Protein AF-A0A924JMV6-F1 (afdb_monomer_lite)

Structure (mmCIF, N/CA/C/O backbone):
data_AF-A0A924JMV6-F1
#
_entry.id   AF-A0A924JMV6-F1
#
loop_
_atom_site.group_PDB
_atom_site.id
_atom_site.type_symbol
_atom_site.label_atom_id
_atom_site.label_alt_id
_atom_site.label_comp_id
_atom_site.label_asym_id
_atom_site.label_entity_id
_atom_site.label_seq_id
_atom_site.pdbx_PDB_ins_code
_atom_site.Cartn_x
_atom_site.Cartn_y
_atom_site.Cartn_z
_atom_site.occupancy
_atom_site.B_iso_or_equiv
_atom_site.auth_seq_id
_atom_site.auth_comp_id
_atom_site.auth_asym_id
_atom_site.auth_atom_id
_atom_site.pdbx_PDB_model_num
ATOM 1 N N . MET A 1 1 ? -26.878 33.834 -13.036 1.00 48.97 1 MET A N 1
ATOM 2 C CA . MET A 1 1 ? -25.751 32.968 -12.655 1.00 48.97 1 MET A CA 1
ATOM 3 C C . MET A 1 1 ? -24.515 33.835 -12.585 1.00 48.97 1 MET A C 1
ATOM 5 O O . MET A 1 1 ? -24.298 34.623 -13.501 1.00 48.97 1 MET A O 1
ATOM 9 N N . SER A 1 2 ? -23.778 33.778 -11.482 1.00 34.25 2 SER A N 1
ATOM 10 C CA . SER A 1 2 ? -22.486 34.460 -11.359 1.00 34.25 2 SER A CA 1
ATOM 11 C C . SER A 1 2 ? -21.437 33.797 -12.273 1.00 34.25 2 SER A C 1
ATOM 13 O O . SER A 1 2 ? -21.621 32.670 -12.740 1.00 34.25 2 SER A O 1
ATOM 15 N N . VAL A 1 3 ? -20.318 34.477 -12.547 1.00 32.19 3 VAL A N 1
ATOM 16 C CA . VAL A 1 3 ? -19.211 33.907 -13.347 1.00 32.19 3 VAL A CA 1
ATOM 17 C C . VAL A 1 3 ? -18.646 32.635 -12.689 1.00 32.19 3 VAL A C 1
ATOM 19 O O . VAL A 1 3 ? -18.307 31.685 -13.388 1.00 32.19 3 VAL A O 1
ATOM 22 N N . SER A 1 4 ? -18.636 32.559 -11.352 1.00 37.16 4 SER A N 1
ATOM 23 C CA . SER A 1 4 ? -18.193 31.370 -10.609 1.00 37.16 4 SER A CA 1
ATOM 24 C C . SER A 1 4 ? -19.173 30.196 -10.699 1.00 37.16 4 SER A C 1
ATOM 26 O O . SER A 1 4 ? -18.739 29.056 -10.837 1.00 37.16 4 SER A O 1
ATOM 28 N N . GLU A 1 5 ? -20.485 30.449 -10.689 1.00 40.12 5 GLU A N 1
ATOM 29 C CA . GLU A 1 5 ? -21.499 29.404 -10.910 1.00 40.12 5 GLU A CA 1
ATOM 30 C C . GLU A 1 5 ? -21.454 28.860 -12.343 1.00 40.12 5 GLU A C 1
ATOM 32 O O . GLU A 1 5 ? -21.662 27.669 -12.567 1.00 40.12 5 GLU A O 1
ATOM 37 N N . THR A 1 6 ? -21.151 29.728 -13.312 1.00 46.88 6 THR A N 1
ATOM 38 C CA . THR A 1 6 ? -21.063 29.354 -14.729 1.00 46.88 6 THR A CA 1
ATOM 39 C C . THR A 1 6 ? -19.829 28.485 -14.998 1.00 46.88 6 THR A C 1
ATOM 41 O O . THR A 1 6 ? -19.946 27.468 -15.677 1.00 46.88 6 THR A O 1
ATOM 44 N N . ASN A 1 7 ? -18.673 28.820 -14.408 1.00 49.84 7 ASN A N 1
ATOM 45 C CA . ASN A 1 7 ? -17.452 28.009 -14.516 1.00 49.84 7 ASN A CA 1
ATOM 46 C C . ASN A 1 7 ? -17.612 26.629 -13.856 1.00 49.84 7 ASN A C 1
ATOM 48 O O . ASN A 1 7 ? -17.244 25.620 -14.451 1.00 49.84 7 ASN A O 1
ATOM 52 N N . ASN A 1 8 ? -18.258 26.570 -12.687 1.00 65.31 8 ASN A N 1
ATOM 53 C CA . ASN A 1 8 ? -18.543 25.316 -11.984 1.00 65.31 8 ASN A CA 1
ATOM 54 C C . ASN A 1 8 ? -19.444 24.383 -12.821 1.00 65.31 8 ASN A C 1
ATOM 56 O O . ASN A 1 8 ? -19.206 23.180 -12.903 1.00 65.31 8 ASN A O 1
ATOM 60 N N . LEU A 1 9 ? -20.451 24.923 -13.518 1.00 67.75 9 LEU A N 1
ATOM 61 C CA . LEU A 1 9 ? -21.312 24.114 -14.387 1.00 67.75 9 LEU A CA 1
ATOM 62 C C . LEU A 1 9 ? -20.564 23.553 -15.610 1.00 67.75 9 LEU A C 1
ATOM 64 O O . LEU A 1 9 ? -20.827 22.421 -16.011 1.00 67.75 9 LEU A O 1
ATOM 68 N N . VAL A 1 10 ? -19.633 24.314 -16.193 1.00 68.81 10 VAL A N 1
ATOM 69 C CA . VAL A 1 10 ? -18.815 23.861 -17.333 1.00 68.81 10 VAL A CA 1
ATOM 70 C C . VAL A 1 10 ? -17.883 22.720 -16.925 1.00 68.81 10 VAL A C 1
ATOM 72 O O . VAL A 1 10 ? -17.843 21.700 -17.611 1.00 68.81 10 VAL A O 1
ATOM 75 N N . GLU A 1 11 ? -17.195 22.850 -15.792 1.00 69.50 11 GLU A N 1
ATOM 76 C CA . GLU A 1 11 ? -16.323 21.799 -15.248 1.00 69.50 11 GLU A CA 1
ATOM 77 C C . GLU A 1 11 ? -17.119 20.531 -14.925 1.00 69.50 11 GLU A C 1
ATOM 79 O O . GLU A 1 11 ? -16.762 19.439 -15.360 1.00 69.50 11 GLU A O 1
ATOM 84 N N . ARG A 1 12 ? -18.278 20.674 -14.272 1.00 73.31 12 ARG A N 1
ATOM 85 C CA . ARG A 1 12 ? -19.182 19.547 -14.000 1.00 73.31 12 ARG A CA 1
ATOM 86 C C . ARG A 1 12 ? -19.684 18.864 -15.270 1.00 73.31 12 ARG A C 1
ATOM 88 O O . ARG A 1 12 ? -19.833 17.645 -15.295 1.00 73.31 12 ARG A O 1
ATOM 95 N N . ASN A 1 13 ? -19.970 19.626 -16.325 1.00 81.94 13 ASN A N 1
ATOM 96 C CA . ASN A 1 13 ? -20.370 19.071 -17.618 1.00 81.94 13 ASN A CA 1
ATOM 97 C C . ASN A 1 13 ? -19.244 18.272 -18.276 1.00 81.94 13 ASN A C 1
ATOM 99 O O . ASN A 1 13 ? -19.512 17.217 -18.854 1.00 81.94 13 ASN A O 1
ATOM 103 N N . ALA A 1 14 ? -18.006 18.757 -18.175 1.00 76.94 14 ALA A N 1
ATOM 104 C CA . ALA A 1 14 ? -16.837 18.037 -18.659 1.00 76.94 14 ALA A CA 1
ATOM 105 C C . ALA A 1 14 ? -16.660 16.714 -17.898 1.00 76.94 14 ALA A C 1
ATOM 107 O O . ALA A 1 14 ? -16.529 15.675 -18.539 1.00 76.94 14 ALA A O 1
ATOM 108 N N . SER A 1 15 ? -16.786 16.723 -16.565 1.00 74.19 15 SER A N 1
ATOM 109 C CA . SER A 1 15 ? -16.697 15.509 -15.740 1.00 74.19 15 SER A CA 1
ATOM 110 C C . SER A 1 15 ? -17.768 14.473 -16.083 1.00 74.19 15 SER A C 1
ATOM 112 O O . SER A 1 15 ? -17.461 13.291 -16.202 1.00 74.19 15 SER A O 1
ATOM 114 N N . VAL A 1 16 ? -19.019 14.902 -16.292 1.00 81.81 16 VAL A N 1
ATOM 115 C CA . VAL A 1 16 ? -20.093 13.998 -16.741 1.00 81.81 16 VAL A CA 1
ATOM 116 C C . VAL A 1 16 ? -19.766 13.407 -18.112 1.00 81.81 16 VAL A C 1
ATOM 118 O O . VAL A 1 16 ? -19.909 12.207 -18.309 1.00 81.81 16 VAL A O 1
ATOM 121 N N . THR A 1 17 ? -19.317 14.234 -19.057 1.00 80.88 17 THR A N 1
ATOM 122 C CA . THR A 1 17 ? -19.020 13.785 -20.427 1.00 80.88 17 THR A CA 1
ATOM 123 C C . THR A 1 17 ? -17.870 12.780 -20.443 1.00 80.88 17 THR A C 1
ATOM 125 O O . THR A 1 17 ? -17.983 11.745 -21.093 1.00 80.88 17 THR A O 1
ATOM 128 N N . GLN A 1 18 ? -16.803 13.046 -19.686 1.00 75.50 18 GLN A N 1
ATOM 129 C CA . GLN A 1 18 ? -15.653 12.151 -19.584 1.00 75.50 18 GLN A CA 1
ATOM 130 C C . GLN A 1 18 ? -16.042 10.805 -18.963 1.00 75.50 18 GLN A C 1
ATOM 132 O O . GLN A 1 18 ? -15.775 9.763 -19.551 1.00 75.50 18 GLN A O 1
ATOM 137 N N . ALA A 1 19 ? -16.782 10.819 -17.850 1.00 73.50 19 ALA A N 1
ATOM 138 C CA . ALA A 1 19 ? -17.210 9.590 -17.185 1.00 73.50 19 ALA A CA 1
ATOM 139 C C . ALA A 1 19 ? -18.101 8.704 -18.081 1.00 73.50 19 ALA A C 1
ATOM 141 O O . ALA A 1 19 ? -18.047 7.481 -18.003 1.00 73.50 19 ALA A O 1
ATOM 142 N N . LEU A 1 20 ? -18.912 9.295 -18.965 1.00 80.12 20 LEU A N 1
ATOM 143 C CA . LEU A 1 20 ? -19.716 8.526 -19.924 1.00 80.12 20 LEU A CA 1
ATOM 144 C C . LEU A 1 20 ? -18.864 7.846 -21.000 1.00 80.12 20 LEU A C 1
ATOM 146 O O . LEU A 1 20 ? -19.203 6.740 -21.422 1.00 80.12 20 LEU A O 1
ATOM 150 N N . VAL A 1 21 ? -17.774 8.492 -21.425 1.00 77.25 21 VAL A N 1
ATOM 151 C CA . VAL A 1 21 ? -16.805 7.921 -22.371 1.00 77.25 21 VAL A CA 1
ATOM 152 C C . VAL A 1 21 ? -16.058 6.758 -21.725 1.00 77.25 21 VAL A C 1
ATOM 154 O O . VAL A 1 21 ? -16.009 5.683 -22.321 1.00 77.25 21 VAL A O 1
ATOM 157 N N . ASP A 1 22 ? -15.553 6.953 -20.505 1.00 74.00 22 ASP A N 1
ATOM 158 C CA . ASP A 1 22 ? -14.748 5.962 -19.779 1.00 74.00 22 ASP A CA 1
ATOM 159 C C . ASP A 1 22 ? -15.534 4.671 -19.501 1.00 74.00 22 ASP A C 1
ATOM 161 O O . ASP A 1 22 ? -14.998 3.572 -19.603 1.00 74.00 22 ASP A O 1
ATOM 165 N N . HIS A 1 23 ? -16.833 4.796 -19.217 1.00 69.88 23 HIS A N 1
ATOM 166 C CA . HIS A 1 23 ? -17.727 3.661 -18.968 1.00 69.88 23 HIS A CA 1
ATOM 167 C C . HIS A 1 23 ? -18.474 3.163 -20.217 1.00 69.88 23 HIS A C 1
ATOM 169 O O . HIS A 1 23 ? -19.344 2.298 -20.115 1.00 69.88 23 HIS A O 1
ATOM 175 N N . HIS A 1 24 ? -18.183 3.709 -21.403 1.00 79.56 24 HIS A N 1
ATOM 176 C CA . HIS A 1 24 ? -18.857 3.347 -22.656 1.00 79.56 24 HIS A CA 1
ATOM 177 C C . HIS A 1 24 ? -20.400 3.368 -22.552 1.00 79.56 24 HIS A C 1
ATOM 179 O O . HIS A 1 24 ? -21.104 2.489 -23.069 1.00 79.56 24 HIS A O 1
ATOM 185 N N . ALA A 1 25 ? -20.948 4.368 -21.856 1.00 76.56 25 ALA A N 1
ATOM 186 C CA . ALA A 1 25 ? -22.380 4.483 -21.613 1.00 76.56 25 ALA A CA 1
ATOM 187 C C . ALA A 1 25 ? -23.104 5.009 -22.863 1.00 76.56 25 ALA A C 1
ATOM 189 O O . ALA A 1 25 ? -22.991 6.176 -23.247 1.00 76.56 25 ALA A O 1
ATOM 190 N N . THR A 1 26 ? -23.903 4.145 -23.490 1.00 78.25 26 THR A N 1
ATOM 191 C CA . THR A 1 26 ? -24.634 4.488 -24.727 1.00 78.25 26 THR A CA 1
ATOM 192 C C . THR A 1 26 ? -25.887 5.330 -24.477 1.00 78.25 26 THR A C 1
ATOM 194 O O . THR A 1 26 ? -26.354 6.041 -25.370 1.00 78.25 26 THR A O 1
ATOM 197 N N . ASN A 1 27 ? -26.411 5.296 -23.248 1.00 81.62 27 ASN A N 1
ATOM 198 C CA . ASN A 1 27 ? -27.590 6.043 -22.828 1.00 81.62 27 ASN A CA 1
ATOM 199 C C . ASN A 1 27 ? -27.338 6.764 -21.498 1.00 81.62 27 ASN A C 1
ATOM 201 O O . ASN A 1 27 ? -26.800 6.171 -20.564 1.00 81.62 27 ASN A O 1
ATOM 205 N N . LEU A 1 28 ? -27.785 8.017 -21.397 1.00 85.44 28 LEU A N 1
ATOM 206 C CA . LEU A 1 28 ? -27.783 8.814 -20.172 1.00 85.44 28 LEU A CA 1
ATOM 207 C C . LEU A 1 28 ? -29.221 9.136 -19.764 1.00 85.44 28 LEU A C 1
ATOM 209 O O . LEU A 1 28 ? -29.928 9.850 -20.474 1.00 85.44 28 LEU A O 1
ATOM 213 N N . VAL A 1 29 ? -29.636 8.652 -18.599 1.00 82.25 29 VAL A N 1
ATOM 214 C CA . VAL A 1 29 ? -30.953 8.912 -18.012 1.00 82.25 29 VAL A CA 1
ATOM 215 C C . VAL A 1 29 ? -30.824 9.973 -16.923 1.00 82.25 29 VAL A C 1
ATOM 217 O O . VAL A 1 29 ? -29.933 9.877 -16.086 1.00 82.25 29 VAL A O 1
ATOM 220 N N . GLY A 1 30 ? -31.699 10.978 -16.885 1.00 76.00 30 GLY A N 1
ATOM 221 C CA . GLY A 1 30 ? -31.621 12.017 -15.854 1.00 76.00 30 GLY A CA 1
ATOM 222 C C . GLY A 1 30 ? -32.751 13.043 -15.876 1.00 76.00 30 GLY A C 1
ATOM 223 O O . GLY A 1 30 ? -33.625 13.031 -16.748 1.00 76.00 30 GLY A O 1
ATOM 224 N N . ASP A 1 31 ? -32.733 13.944 -14.892 1.00 72.44 31 ASP A N 1
ATOM 225 C CA . ASP A 1 31 ? -33.681 15.058 -14.808 1.00 72.44 31 ASP A CA 1
ATOM 226 C C . ASP A 1 31 ? -33.593 15.958 -16.051 1.00 72.44 31 ASP A C 1
ATOM 228 O O . ASP A 1 31 ? -32.506 16.344 -16.487 1.00 72.44 31 ASP A O 1
ATOM 232 N N . PHE A 1 32 ? -34.755 16.330 -16.595 1.00 64.25 32 PHE A N 1
ATOM 233 C CA . PHE A 1 32 ? -34.859 17.134 -17.813 1.00 64.25 32 PHE A CA 1
ATOM 234 C C . PHE A 1 32 ? -34.046 18.433 -17.742 1.00 64.25 32 PHE A C 1
ATOM 236 O O . PHE A 1 32 ? -33.337 18.770 -18.691 1.00 64.25 32 PHE A O 1
ATOM 243 N N . ARG A 1 33 ? -34.097 19.159 -16.616 1.00 66.00 33 ARG A N 1
ATOM 244 C CA . ARG A 1 33 ? -33.394 20.442 -16.477 1.00 66.00 33 ARG A CA 1
ATOM 245 C C . ARG A 1 33 ? -31.888 20.245 -16.455 1.00 66.00 33 ARG A C 1
ATOM 247 O O . ARG A 1 33 ? -31.170 21.053 -17.040 1.00 66.00 33 ARG A O 1
ATOM 254 N N . ARG A 1 34 ? -31.401 19.175 -15.820 1.00 75.94 34 ARG A N 1
ATOM 255 C CA . ARG A 1 34 ? -29.970 18.857 -15.826 1.00 75.94 34 ARG A CA 1
ATOM 256 C C . ARG A 1 34 ? -29.503 18.393 -17.204 1.00 75.94 34 ARG A C 1
ATOM 258 O O . ARG A 1 34 ? -28.479 18.882 -17.677 1.00 75.94 34 ARG A O 1
ATOM 265 N N . LEU A 1 35 ? -30.258 17.533 -17.884 1.00 71.56 35 LEU A N 1
ATOM 266 C CA . LEU A 1 35 ? -29.900 17.048 -19.221 1.00 71.56 35 LEU A CA 1
ATOM 267 C C . LEU A 1 35 ? -29.867 18.163 -20.274 1.00 71.56 35 LEU A C 1
ATOM 269 O O . LEU A 1 35 ? -28.977 18.166 -21.121 1.00 71.56 35 LEU A O 1
ATOM 273 N N . LEU A 1 36 ? -30.745 19.168 -20.179 1.00 67.44 36 LEU A N 1
ATOM 274 C CA . LEU A 1 36 ? -30.685 20.351 -21.050 1.00 67.44 36 LEU A CA 1
ATOM 275 C C . LEU A 1 36 ? -29.320 21.056 -20.998 1.00 67.44 36 LEU A C 1
ATOM 277 O O . LEU A 1 36 ? -28.819 21.517 -22.020 1.00 67.44 36 LEU A O 1
ATOM 281 N N . THR A 1 37 ? -28.686 21.112 -19.823 1.00 71.69 37 THR A N 1
ATOM 282 C CA . THR A 1 37 ? -27.359 21.737 -19.669 1.00 71.69 37 THR A CA 1
ATOM 283 C C . THR A 1 37 ? -26.211 20.897 -20.239 1.00 71.69 37 THR A C 1
ATOM 285 O O . THR A 1 37 ? -25.122 21.428 -20.441 1.00 71.69 37 THR A O 1
ATOM 288 N N . LEU A 1 38 ? -26.447 19.612 -20.521 1.00 73.62 38 LEU A N 1
ATOM 289 C CA . LEU A 1 38 ? -25.476 18.650 -21.059 1.00 73.62 38 LEU A CA 1
ATOM 290 C C . LEU A 1 38 ? -25.650 18.409 -22.566 1.00 73.62 38 LEU A C 1
ATOM 292 O O . LEU A 1 38 ? -24.843 17.712 -23.177 1.00 73.62 38 LEU A O 1
ATOM 296 N N . GLN A 1 39 ? -26.677 19.003 -23.179 1.00 61.38 39 GLN A N 1
ATOM 297 C CA . GLN A 1 39 ? -27.133 18.620 -24.510 1.00 61.38 39 GLN A CA 1
ATOM 298 C C . GLN A 1 39 ? -26.094 18.814 -25.616 1.00 61.38 39 GLN A C 1
ATOM 300 O O . GLN A 1 39 ? -25.977 17.965 -26.490 1.00 61.38 39 GLN A O 1
ATOM 305 N N . GLN A 1 40 ? -25.324 19.899 -25.574 1.00 60.38 40 GLN A N 1
ATOM 306 C CA . GLN A 1 40 ? -24.249 20.158 -26.537 1.00 60.38 40 GLN A CA 1
ATOM 307 C C . GLN A 1 40 ? -22.997 19.285 -26.305 1.00 60.38 40 GLN A C 1
ATOM 309 O O . GLN A 1 40 ? -22.563 18.632 -27.253 1.00 60.38 40 GLN A O 1
ATOM 314 N N . PRO A 1 41 ? -22.406 19.218 -25.092 1.00 58.66 41 PRO A N 1
ATOM 315 C CA . PRO A 1 41 ? -21.190 18.430 -24.870 1.00 58.66 41 PRO A CA 1
ATOM 316 C C . PRO A 1 41 ? -21.398 16.913 -25.003 1.00 58.66 41 PRO A C 1
ATOM 318 O O . PRO A 1 41 ? -20.524 16.239 -25.538 1.00 58.66 41 PRO A O 1
ATOM 321 N N . VAL A 1 42 ? -22.557 16.379 -24.598 1.00 61.69 42 VAL A N 1
ATOM 322 C CA . VAL A 1 42 ? -22.827 14.928 -24.630 1.00 61.69 42 VAL A CA 1
ATOM 323 C C . VAL A 1 42 ? -23.295 14.446 -26.011 1.00 61.69 42 VAL A C 1
ATOM 325 O O . VAL A 1 42 ? -22.917 13.355 -26.435 1.00 61.69 42 VAL A O 1
ATOM 328 N N . ALA A 1 43 ? -24.052 15.252 -26.770 1.00 57.44 43 ALA A N 1
ATOM 329 C CA . ALA A 1 43 ? -24.512 14.857 -28.111 1.00 57.44 43 ALA A CA 1
ATOM 330 C C . ALA A 1 43 ? -23.365 14.674 -29.123 1.00 57.44 43 ALA A C 1
ATOM 332 O O . ALA A 1 43 ? -23.504 13.905 -30.072 1.00 57.44 43 ALA A O 1
ATOM 333 N N . ASN A 1 44 ? -22.218 15.322 -28.899 1.00 57.66 44 ASN A N 1
ATOM 334 C CA . ASN A 1 44 ? -21.012 15.129 -29.708 1.00 57.66 44 ASN A CA 1
ATOM 335 C C . ASN A 1 44 ? -20.302 13.782 -29.437 1.00 57.66 44 ASN A C 1
ATOM 337 O O . ASN A 1 44 ? -19.422 13.407 -30.207 1.00 57.66 44 ASN A O 1
ATOM 341 N N . GLY A 1 45 ? -20.676 13.059 -28.371 1.00 59.12 45 GLY A N 1
ATOM 342 C CA . GLY A 1 45 ? -20.045 11.813 -27.909 1.00 59.12 45 GLY A CA 1
ATOM 343 C C . GLY A 1 45 ? -20.835 10.522 -28.171 1.00 59.12 45 GLY A C 1
ATOM 344 O O . GLY A 1 45 ? -20.486 9.489 -27.616 1.00 59.12 45 GLY A O 1
ATOM 345 N N . ALA A 1 46 ? -21.891 10.556 -28.995 1.00 65.25 46 ALA A N 1
ATOM 346 C CA . ALA A 1 46 ? -22.746 9.401 -29.333 1.00 65.25 46 ALA A CA 1
ATOM 347 C C . ALA A 1 46 ? -23.567 8.776 -28.174 1.00 65.25 46 ALA A C 1
ATOM 349 O O . ALA A 1 46 ? -24.093 7.673 -28.323 1.00 65.25 46 ALA A O 1
ATOM 350 N N . THR A 1 47 ? -23.756 9.480 -27.052 1.00 76.31 47 THR A N 1
ATOM 351 C CA . THR A 1 47 ? -24.653 9.054 -25.960 1.00 76.31 47 THR A CA 1
ATOM 352 C C . THR A 1 47 ? -26.059 9.634 -26.146 1.00 76.31 47 THR A C 1
ATOM 354 O O . THR A 1 47 ? -26.238 10.847 -26.278 1.00 76.31 47 THR A O 1
ATOM 357 N N . THR A 1 48 ? -27.085 8.781 -26.110 1.00 80.69 48 THR A N 1
ATOM 358 C CA . THR A 1 48 ? -28.489 9.220 -26.196 1.00 80.69 48 THR A CA 1
ATOM 359 C C . THR A 1 48 ? -28.987 9.681 -24.826 1.00 80.69 48 THR A C 1
ATOM 361 O O . THR A 1 48 ? -28.896 8.939 -23.851 1.00 80.69 48 THR A O 1
ATOM 364 N N . MET A 1 49 ? -29.537 10.895 -24.731 1.00 75.69 49 MET A N 1
ATOM 365 C CA . MET A 1 49 ? -30.107 11.405 -23.477 1.00 75.69 49 MET A CA 1
ATOM 366 C C . MET A 1 49 ? -31.600 11.101 -23.372 1.00 75.69 49 MET A C 1
ATOM 368 O O . MET A 1 49 ? -32.368 11.372 -24.295 1.00 75.69 49 MET A O 1
ATOM 372 N N . ILE A 1 50 ? -32.011 10.582 -22.217 1.00 75.25 50 ILE A N 1
ATOM 373 C CA . ILE A 1 50 ? -33.376 10.146 -21.929 1.00 75.25 50 ILE A CA 1
ATOM 374 C C . ILE A 1 50 ? -33.859 10.847 -20.661 1.00 75.25 50 ILE A C 1
ATOM 376 O O . ILE A 1 50 ? -33.265 10.731 -19.589 1.00 75.25 50 ILE A O 1
ATOM 380 N N . THR A 1 51 ? -34.967 11.568 -20.772 1.00 67.00 51 THR A N 1
ATOM 381 C CA . THR A 1 51 ? -35.519 12.360 -19.672 1.00 67.00 51 THR A CA 1
ATOM 382 C C . THR A 1 51 ? -36.430 11.515 -18.784 1.00 67.00 51 THR A C 1
ATOM 384 O O . THR A 1 51 ? -37.098 10.584 -19.246 1.00 67.00 51 THR A O 1
ATOM 387 N N . LEU A 1 52 ? -36.467 11.842 -17.494 1.00 63.84 52 LEU A N 1
ATOM 388 C CA . LEU A 1 52 ? -37.392 11.233 -16.537 1.00 63.84 52 LEU A CA 1
ATOM 389 C C . LEU A 1 52 ? -38.822 11.777 -16.706 1.00 63.84 52 LEU A C 1
ATOM 391 O O . LEU A 1 52 ? -38.989 12.990 -16.786 1.00 63.84 52 LEU A O 1
ATOM 395 N N . ASP A 1 53 ? -39.834 10.897 -16.702 1.00 55.81 53 ASP A N 1
ATOM 396 C CA . ASP A 1 53 ? -41.265 11.283 -16.603 1.00 55.81 53 ASP A CA 1
ATOM 397 C C . ASP A 1 53 ? -41.792 11.192 -15.164 1.00 55.81 53 ASP A C 1
ATOM 399 O O . ASP A 1 53 ? -42.847 11.725 -14.825 1.00 55.81 53 ASP A O 1
ATOM 403 N N . GLY A 1 54 ? -41.047 10.515 -14.295 1.00 56.25 54 GLY A N 1
ATOM 404 C CA . GLY A 1 54 ? -41.301 10.408 -12.869 1.00 56.25 54 GLY A CA 1
ATOM 405 C C . GLY A 1 54 ? -40.086 9.809 -12.176 1.00 56.25 54 GLY A C 1
ATOM 406 O O . GLY A 1 54 ? -39.177 9.293 -12.822 1.00 56.25 54 GLY A O 1
ATOM 407 N N . CYS A 1 55 ? -40.049 9.866 -10.850 1.00 59.28 55 CYS A N 1
ATOM 408 C CA . CYS A 1 55 ? -38.975 9.217 -10.118 1.00 59.28 55 CYS A CA 1
ATOM 409 C C . CYS A 1 55 ? -39.307 7.745 -9.808 1.00 59.28 55 CYS A C 1
ATOM 411 O O . CYS A 1 55 ? -40.355 7.498 -9.209 1.00 59.28 55 CYS A O 1
ATOM 413 N N . PRO A 1 56 ? -38.430 6.766 -10.110 1.00 59.31 56 PRO A N 1
ATOM 414 C CA . PRO A 1 56 ? -37.202 6.851 -10.914 1.00 59.31 56 PRO A CA 1
ATOM 415 C C . PRO A 1 56 ? -37.433 6.525 -12.403 1.00 59.31 56 PRO A C 1
ATOM 417 O O . PRO A 1 56 ? -36.475 6.279 -13.130 1.00 59.31 56 PRO A O 1
ATOM 420 N N . THR A 1 57 ? -38.687 6.450 -12.860 1.00 59.69 57 THR A N 1
ATOM 421 C CA . THR A 1 57 ? -39.082 5.964 -14.189 1.00 59.69 57 THR A CA 1
ATOM 422 C C . THR A 1 57 ? -38.847 6.971 -15.322 1.00 59.69 57 THR A C 1
ATOM 424 O O . THR A 1 57 ? -39.457 8.041 -15.379 1.00 59.69 57 THR A O 1
ATOM 427 N N . ALA A 1 58 ? -38.015 6.576 -16.288 1.00 57.50 58 ALA A N 1
ATOM 428 C CA . ALA A 1 58 ? -37.802 7.325 -17.523 1.00 57.50 58 ALA A CA 1
ATOM 429 C C . ALA A 1 58 ? -39.042 7.357 -18.428 1.00 57.50 58 ALA A C 1
ATOM 431 O O . ALA A 1 58 ? -39.813 6.395 -18.463 1.00 57.50 58 ALA A O 1
ATOM 432 N N . ALA A 1 59 ? -39.168 8.428 -19.217 1.00 49.78 59 ALA A N 1
ATOM 433 C CA . ALA A 1 59 ? -40.321 8.730 -20.066 1.00 49.78 59 ALA A CA 1
ATOM 434 C C . ALA A 1 59 ? -40.725 7.661 -21.080 1.00 49.78 59 ALA A C 1
ATOM 436 O O . ALA A 1 59 ? -41.827 7.658 -21.608 1.00 49.78 59 ALA A O 1
ATOM 437 N N . ASN A 1 60 ? -39.837 6.711 -21.342 1.00 50.47 60 ASN A N 1
ATOM 438 C CA . ASN A 1 60 ? -40.100 5.528 -22.145 1.00 50.47 60 ASN A CA 1
ATOM 439 C C . ASN A 1 60 ? -39.168 4.399 -21.689 1.00 50.47 60 ASN A C 1
ATOM 441 O O . ASN A 1 60 ? -38.465 3.799 -22.499 1.00 50.47 60 ASN A O 1
ATOM 445 N N . ALA A 1 61 ? -39.110 4.130 -20.380 1.00 43.09 61 ALA A N 1
ATOM 446 C CA . ALA A 1 61 ? -38.135 3.215 -19.774 1.00 43.09 61 ALA A CA 1
ATOM 447 C C . ALA A 1 61 ? -38.137 1.785 -20.359 1.00 43.09 61 ALA A C 1
ATOM 449 O O . ALA A 1 61 ? -37.121 1.104 -20.308 1.00 43.09 61 ALA A O 1
ATOM 450 N N . GLN A 1 62 ? -39.233 1.325 -20.968 1.00 45.28 62 GLN A N 1
ATOM 451 C CA . GLN A 1 62 ? -39.268 0.023 -21.653 1.00 45.28 62 GLN A CA 1
ATOM 452 C C . GLN A 1 62 ? -38.884 0.093 -23.140 1.00 45.28 62 GLN A C 1
ATOM 454 O O . GLN A 1 62 ? -38.434 -0.902 -23.703 1.00 45.28 62 GLN A O 1
ATOM 459 N N . THR A 1 63 ? -39.037 1.253 -23.777 1.00 44.50 63 THR A N 1
ATOM 460 C CA . THR A 1 63 ? -38.847 1.431 -25.226 1.00 44.50 63 THR A CA 1
ATOM 461 C C . THR A 1 63 ? -37.465 1.997 -25.561 1.00 44.50 63 THR A C 1
ATOM 463 O O . THR A 1 63 ? -36.921 1.682 -26.613 1.00 44.50 63 THR A O 1
ATOM 466 N N . ALA A 1 64 ? -36.876 2.793 -24.661 1.00 44.34 64 ALA A N 1
ATOM 467 C CA . ALA A 1 64 ? -35.565 3.417 -24.843 1.00 44.34 64 ALA A CA 1
ATOM 468 C C . ALA A 1 64 ? -34.391 2.555 -24.331 1.00 44.34 64 ALA A C 1
ATOM 470 O O . ALA A 1 64 ? -33.287 2.680 -24.843 1.00 44.34 64 ALA A O 1
ATOM 471 N N . MET A 1 65 ? -34.623 1.643 -23.374 1.00 52.66 65 MET A N 1
ATOM 472 C CA . MET A 1 65 ? -33.582 0.770 -22.788 1.00 52.66 65 MET A CA 1
ATOM 473 C C . MET A 1 65 ? -33.491 -0.624 -23.435 1.00 52.66 65 MET A C 1
ATOM 475 O O . MET A 1 65 ? -32.915 -1.542 -22.860 1.00 52.66 65 MET A O 1
ATOM 479 N N . GLY A 1 66 ? -34.056 -0.789 -24.636 1.00 42.25 66 GLY A N 1
ATOM 480 C CA . GLY A 1 66 ? -34.046 -2.053 -25.369 1.00 42.25 66 GLY A CA 1
ATOM 481 C C . GLY A 1 66 ? -35.106 -3.031 -24.862 1.00 42.25 66 GLY A C 1
ATOM 482 O O . GLY A 1 66 ? -34.984 -3.664 -23.816 1.00 42.25 66 GLY A O 1
ATOM 483 N N . ALA A 1 67 ? -36.161 -3.209 -25.652 1.00 38.44 67 ALA A N 1
ATOM 484 C CA . ALA A 1 67 ? -37.094 -4.310 -25.495 1.00 38.44 67 ALA A CA 1
ATOM 485 C C . ALA A 1 67 ? -36.364 -5.650 -25.715 1.00 38.44 67 ALA A C 1
ATOM 487 O O . ALA A 1 67 ? -36.289 -6.117 -26.850 1.00 38.44 67 ALA A O 1
ATOM 488 N N . ARG A 1 68 ? -35.815 -6.228 -24.633 1.00 36.97 68 ARG A N 1
ATOM 489 C CA . ARG A 1 68 ? -35.529 -7.654 -24.334 1.00 36.97 68 ARG A CA 1
ATOM 490 C C . ARG A 1 68 ? -34.328 -7.733 -23.380 1.00 36.97 68 ARG A C 1
ATOM 492 O O . ARG A 1 68 ? -33.219 -7.406 -23.762 1.00 36.97 68 ARG A O 1
ATOM 499 N N . HIS A 1 69 ? -34.554 -8.232 -22.165 1.00 40.31 69 HIS A N 1
ATOM 500 C CA . HIS A 1 69 ? -33.562 -8.948 -21.348 1.00 40.31 69 HIS A CA 1
ATOM 501 C C . HIS A 1 69 ? -32.099 -8.431 -21.368 1.00 40.31 69 HIS A C 1
ATOM 503 O O . HIS A 1 69 ? -31.242 -9.049 -21.990 1.00 40.31 69 HIS A O 1
ATOM 509 N N . GLY A 1 70 ? -31.788 -7.373 -20.609 1.00 47.84 70 GLY A N 1
ATOM 510 C CA . GLY A 1 70 ? -30.432 -7.168 -20.066 1.00 47.84 70 GLY A CA 1
ATOM 511 C C . GLY A 1 70 ? -29.295 -6.926 -21.067 1.00 47.84 70 GLY A C 1
ATOM 512 O O . GLY A 1 70 ? -28.171 -7.339 -20.798 1.00 47.84 70 GLY A O 1
ATOM 513 N N . GLN A 1 71 ? -29.546 -6.283 -22.209 1.00 50.94 71 GLN A N 1
ATOM 514 C CA . GLN A 1 71 ? -28.476 -5.904 -23.140 1.00 50.94 71 GLN A CA 1
ATOM 515 C C . GLN A 1 71 ? -28.551 -4.414 -23.485 1.00 50.94 71 GLN A C 1
ATOM 517 O O . GLN A 1 71 ? -29.329 -3.998 -24.339 1.00 50.94 71 GLN A O 1
ATOM 522 N N . GLY A 1 72 ? -27.738 -3.619 -22.786 1.00 62.03 72 GLY A N 1
ATOM 523 C CA . GLY A 1 72 ? -27.515 -2.196 -23.045 1.00 62.03 72 GLY A CA 1
ATOM 524 C C . GLY A 1 72 ? -26.919 -1.492 -21.824 1.00 62.03 72 GLY A C 1
ATOM 525 O O . GLY A 1 72 ? -27.552 -1.478 -20.768 1.00 62.03 72 GLY A O 1
ATOM 526 N N . SER A 1 73 ? -25.717 -0.921 -21.964 1.00 74.75 73 SER A N 1
ATOM 527 C CA . SER A 1 73 ? -25.102 -0.091 -20.923 1.00 74.75 73 SER A CA 1
ATOM 528 C C . SER A 1 73 ? -25.834 1.248 -20.826 1.00 74.75 73 SER A C 1
ATOM 530 O O . SER A 1 73 ? -26.105 1.902 -21.842 1.00 74.75 73 SER A O 1
ATOM 532 N N . PHE A 1 74 ? -26.161 1.679 -19.611 1.00 81.62 74 PHE A N 1
ATOM 533 C CA . PHE A 1 74 ? -26.686 3.024 -19.389 1.00 81.62 74 PHE A CA 1
ATOM 534 C C . PHE A 1 74 ? -26.143 3.630 -18.100 1.00 81.62 74 PHE A C 1
ATOM 536 O O . PHE A 1 74 ? -25.774 2.918 -17.168 1.00 81.62 74 PHE A O 1
ATOM 543 N N . ALA A 1 75 ? -26.126 4.957 -18.054 1.00 85.19 75 ALA A N 1
ATOM 544 C CA . ALA A 1 75 ? -25.811 5.723 -16.863 1.00 85.19 75 ALA A CA 1
ATOM 545 C C . ALA A 1 75 ? -27.052 6.480 -16.375 1.00 85.19 75 ALA A C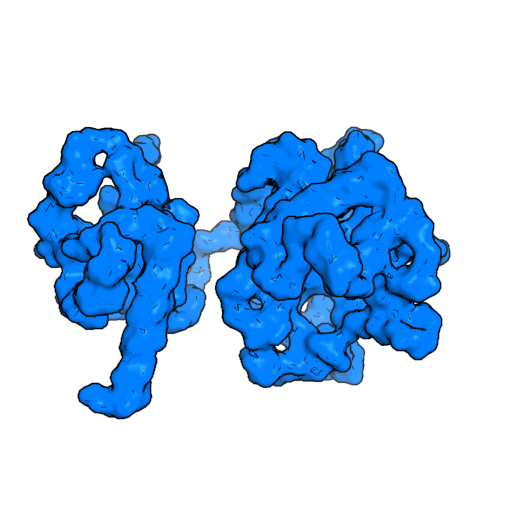 1
ATOM 547 O O . ALA A 1 75 ? -27.815 7.026 -17.175 1.00 85.19 75 ALA A O 1
ATOM 548 N N . TYR A 1 76 ? -27.247 6.537 -15.060 1.00 83.00 76 TYR A N 1
ATOM 549 C CA . TYR A 1 76 ? -28.291 7.327 -14.411 1.00 83.00 76 TYR A CA 1
ATOM 550 C C . TYR A 1 76 ? -27.662 8.519 -13.683 1.00 83.00 76 TYR A C 1
ATOM 552 O O . TYR A 1 76 ? -26.904 8.332 -12.734 1.00 83.00 76 TYR A O 1
ATOM 560 N N . LEU A 1 77 ? -27.996 9.742 -14.094 1.00 83.88 77 LEU A N 1
ATOM 561 C CA . LEU A 1 77 ? -27.541 10.980 -13.467 1.00 83.88 77 LEU A CA 1
ATOM 562 C C . LEU A 1 77 ? -28.477 11.379 -12.325 1.00 83.88 77 LEU A C 1
ATOM 564 O O . LEU A 1 77 ? -29.576 11.899 -12.531 1.00 83.88 77 LEU A O 1
ATOM 568 N N . LEU A 1 78 ? -28.013 11.145 -11.104 1.00 78.25 78 LEU A N 1
ATOM 569 C CA . LEU A 1 78 ? -28.690 11.484 -9.867 1.00 78.25 78 LEU A CA 1
ATOM 570 C C . LEU A 1 78 ? -28.241 12.864 -9.383 1.00 78.25 78 LEU A C 1
ATOM 572 O O . LEU A 1 78 ? -27.120 13.032 -8.913 1.00 78.25 78 LEU A O 1
ATOM 576 N N . THR A 1 79 ? -29.123 13.855 -9.458 1.00 69.62 79 THR A N 1
ATOM 577 C CA . THR A 1 79 ? -28.880 15.198 -8.912 1.00 69.62 79 THR A CA 1
ATOM 578 C C . THR A 1 79 ? -29.508 15.351 -7.530 1.00 69.62 79 THR A C 1
ATOM 580 O O . THR A 1 79 ? -30.637 14.907 -7.328 1.00 69.62 79 THR A O 1
ATOM 583 N N . ASN A 1 80 ? -28.835 16.078 -6.635 1.00 59.78 80 ASN A N 1
ATOM 584 C CA . ASN A 1 80 ? -29.306 16.464 -5.303 1.00 59.78 80 ASN A CA 1
ATOM 585 C C . ASN A 1 80 ? -29.447 15.282 -4.322 1.00 59.78 80 ASN A C 1
ATOM 587 O O . ASN A 1 80 ? -30.514 15.030 -3.761 1.00 59.78 80 ASN A O 1
ATOM 591 N N . VAL A 1 81 ? -28.347 14.545 -4.133 1.00 55.03 81 VAL A N 1
ATOM 592 C CA . VAL A 1 81 ? -28.301 13.299 -3.344 1.00 55.03 81 VAL A CA 1
ATOM 593 C C . VAL A 1 81 ? -28.524 13.543 -1.837 1.00 55.03 81 VAL A C 1
ATOM 595 O O . VAL A 1 81 ? -28.937 12.625 -1.132 1.00 55.03 81 VAL A O 1
ATOM 598 N N . SER A 1 82 ? -28.333 14.775 -1.343 1.00 43.41 82 SER A N 1
ATOM 599 C CA . SER A 1 82 ? -28.362 15.119 0.089 1.00 43.41 82 SER A CA 1
ATOM 600 C C . SER A 1 82 ? -29.605 15.874 0.609 1.00 43.41 82 SER A C 1
ATOM 602 O O . SER A 1 82 ? -29.692 16.089 1.818 1.00 43.41 82 SER A O 1
ATOM 604 N N . GLY A 1 83 ? -30.614 16.243 -0.201 1.00 36.78 83 GLY A N 1
ATOM 605 C CA . GLY A 1 83 ? -31.820 16.879 0.370 1.00 36.78 83 GLY A CA 1
ATOM 606 C C . GLY A 1 83 ? -32.958 17.268 -0.582 1.00 36.78 83 GLY A C 1
ATOM 607 O O . GLY A 1 83 ? -32.750 17.860 -1.631 1.00 36.78 83 GLY A O 1
ATOM 608 N N . ASN A 1 84 ? -34.200 16.985 -0.170 1.00 42.97 84 ASN A N 1
ATOM 609 C CA . ASN A 1 84 ? -35.458 17.252 -0.884 1.00 42.97 84 ASN A CA 1
ATOM 610 C C . ASN A 1 84 ? -35.595 18.677 -1.469 1.00 42.97 84 ASN A C 1
ATOM 612 O O . ASN A 1 84 ? -35.859 19.625 -0.732 1.00 42.97 84 ASN A O 1
ATOM 616 N N . ALA A 1 85 ? -35.579 18.803 -2.801 1.00 31.77 85 ALA A N 1
ATOM 617 C CA . ALA A 1 85 ? -36.255 19.883 -3.527 1.00 31.77 85 ALA A CA 1
ATOM 618 C C . ALA A 1 85 ? -36.540 19.472 -4.986 1.00 31.77 85 ALA A C 1
ATOM 620 O O . ALA A 1 85 ? -35.623 19.188 -5.753 1.00 31.77 85 ALA A O 1
ATOM 621 N N . GLY A 1 86 ? -37.820 19.467 -5.373 1.00 38.88 86 GLY A N 1
ATOM 622 C CA . GLY A 1 86 ? -38.264 19.525 -6.771 1.00 38.88 86 GLY A CA 1
ATOM 623 C C . GLY A 1 86 ? -38.858 18.243 -7.346 1.00 38.88 86 GLY A C 1
ATOM 624 O O . GLY A 1 86 ? -40.075 18.150 -7.455 1.00 38.88 86 GLY A O 1
ATOM 625 N N . HIS A 1 87 ? -38.019 17.272 -7.719 1.00 44.88 87 HIS A N 1
ATOM 626 C CA . HIS A 1 87 ? -38.421 16.039 -8.427 1.00 44.88 87 HIS A CA 1
ATOM 627 C C . HIS A 1 87 ? -37.554 14.832 -8.003 1.00 44.88 87 HIS A C 1
ATOM 629 O O . HIS A 1 87 ? -37.076 14.059 -8.826 1.00 44.88 87 HIS A O 1
ATOM 635 N N . GLY A 1 88 ? -37.303 14.733 -6.690 1.00 52.91 88 GLY A N 1
ATOM 636 C CA . GLY A 1 88 ? -36.268 13.909 -6.066 1.00 52.91 88 GLY A CA 1
ATOM 637 C C . GLY A 1 88 ? -36.335 12.412 -6.361 1.00 52.91 88 GLY A C 1
ATOM 638 O O . GLY A 1 88 ? -37.356 11.764 -6.133 1.00 52.91 88 GLY A O 1
ATOM 639 N N . CYS A 1 89 ? -35.185 11.872 -6.760 1.00 57.62 89 CYS A N 1
ATOM 640 C CA . CYS A 1 89 ? -34.887 10.457 -6.635 1.00 57.62 89 CYS A CA 1
ATOM 641 C C . CYS A 1 89 ? -33.856 10.236 -5.551 1.00 57.62 89 CYS A C 1
ATOM 643 O O . CYS A 1 89 ? -32.813 10.880 -5.534 1.00 57.62 89 CYS A O 1
ATOM 645 N N . SER A 1 90 ? -34.159 9.312 -4.643 1.00 64.88 90 SER A N 1
ATOM 646 C CA . SER A 1 90 ? -33.155 8.776 -3.741 1.00 64.88 90 SER A CA 1
ATOM 647 C C . SER A 1 90 ? -32.387 7.673 -4.456 1.00 64.88 90 SER A C 1
ATOM 649 O O . SER A 1 90 ? -32.938 6.951 -5.290 1.00 64.88 90 SER A O 1
ATOM 651 N N . LEU A 1 91 ? -31.128 7.490 -4.069 1.00 64.88 91 LEU A N 1
ATOM 652 C CA . LEU A 1 91 ? -30.315 6.357 -4.508 1.00 64.88 91 LEU A CA 1
ATOM 653 C C . LEU A 1 91 ? -31.049 5.016 -4.296 1.00 64.88 91 LEU A C 1
ATOM 655 O O . LEU A 1 91 ? -31.016 4.131 -5.146 1.00 64.88 91 LEU A O 1
ATOM 659 N N . GLN A 1 92 ? -31.797 4.905 -3.193 1.00 63.38 92 GLN A N 1
ATOM 660 C CA . GLN A 1 92 ? -32.603 3.733 -2.858 1.00 63.38 92 GLN A CA 1
ATOM 661 C C . GLN A 1 92 ? -33.747 3.480 -3.851 1.00 63.38 92 GLN A C 1
ATOM 663 O O . GLN A 1 92 ? -33.996 2.327 -4.204 1.00 63.38 92 GLN A O 1
ATOM 668 N N . ALA A 1 93 ? -34.433 4.527 -4.320 1.00 66.19 93 ALA A N 1
ATOM 669 C CA . ALA A 1 93 ? -35.476 4.392 -5.336 1.00 66.19 93 ALA A CA 1
ATOM 670 C C . ALA A 1 93 ? -34.881 3.908 -6.667 1.00 66.19 93 ALA A C 1
ATOM 672 O O . ALA A 1 93 ? -35.427 3.003 -7.297 1.00 66.19 93 ALA A O 1
ATOM 673 N N . THR A 1 94 ? -33.720 4.443 -7.048 1.00 67.88 94 THR A N 1
ATOM 674 C CA . THR A 1 94 ? -32.995 4.022 -8.252 1.00 67.88 94 THR A CA 1
ATOM 675 C C . THR A 1 94 ? -32.545 2.562 -8.154 1.00 67.88 94 THR A C 1
ATOM 677 O O . THR A 1 94 ? -32.730 1.800 -9.100 1.00 67.88 94 THR A O 1
ATOM 680 N N . TYR A 1 95 ? -32.068 2.116 -6.985 1.00 69.81 95 TYR A N 1
ATOM 681 C CA . TYR A 1 95 ? -31.705 0.711 -6.759 1.00 69.81 95 TYR A CA 1
ATOM 682 C C . TYR A 1 95 ? -32.905 -0.232 -6.807 1.00 69.81 95 TYR A C 1
ATOM 684 O O . TYR A 1 95 ? -32.799 -1.340 -7.329 1.00 69.81 95 TYR A O 1
ATOM 692 N N . ALA A 1 96 ? -34.053 0.193 -6.279 1.00 65.69 96 ALA A N 1
ATOM 693 C CA . ALA A 1 96 ? -35.275 -0.600 -6.347 1.00 65.69 96 ALA A CA 1
ATOM 694 C C . ALA A 1 96 ? -35.750 -0.792 -7.797 1.00 65.69 96 ALA A C 1
ATOM 696 O O . ALA A 1 96 ? -36.232 -1.869 -8.147 1.00 65.69 96 ALA A O 1
ATOM 697 N N . ALA A 1 97 ? -35.591 0.231 -8.641 1.00 69.38 97 ALA A N 1
ATOM 698 C CA . ALA A 1 97 ? -36.029 0.192 -10.032 1.00 69.38 97 ALA A CA 1
ATOM 699 C C . ALA A 1 97 ? -35.044 -0.500 -10.980 1.00 69.38 97 ALA A C 1
ATOM 701 O O . ALA A 1 97 ? -35.483 -1.185 -11.898 1.00 69.38 97 ALA A O 1
ATOM 702 N N . TYR A 1 98 ? -33.736 -0.344 -10.762 1.00 71.00 98 TYR A N 1
ATOM 703 C CA . TYR A 1 98 ? -32.716 -0.767 -11.729 1.00 71.00 98 TYR A CA 1
ATOM 704 C C . TYR A 1 98 ? -31.720 -1.801 -11.185 1.00 71.00 98 TYR A C 1
ATOM 706 O O . TYR A 1 98 ? -30.919 -2.355 -11.938 1.00 71.00 98 TYR A O 1
ATOM 714 N N . GLY A 1 99 ? -31.785 -2.113 -9.890 1.00 69.00 99 GLY A N 1
ATOM 715 C CA . GLY A 1 99 ? -30.774 -2.915 -9.207 1.00 69.00 99 GLY A CA 1
ATOM 716 C C . GLY A 1 99 ? -29.561 -2.083 -8.787 1.00 69.00 99 GLY A C 1
ATOM 717 O O . GLY A 1 99 ? -29.555 -0.852 -8.874 1.00 69.00 99 GLY A O 1
ATOM 718 N N . ARG A 1 100 ? -28.523 -2.763 -8.292 1.00 71.31 100 ARG A N 1
ATOM 719 C CA . ARG A 1 100 ? -27.266 -2.103 -7.913 1.00 71.31 100 ARG A CA 1
ATOM 720 C C . ARG A 1 100 ? -26.458 -1.745 -9.171 1.00 71.31 100 ARG A C 1
ATOM 722 O O . ARG A 1 100 ? -26.363 -2.601 -10.049 1.00 71.31 100 ARG A O 1
ATOM 729 N N . PRO A 1 101 ? -25.890 -0.531 -9.253 1.00 66.56 101 PRO A N 1
ATOM 730 C CA . PRO A 1 101 ? -25.009 -0.152 -10.349 1.00 66.56 101 PRO A CA 1
ATOM 731 C C . PRO A 1 101 ? -23.682 -0.922 -10.285 1.00 66.56 101 PRO A C 1
ATOM 733 O O . PRO A 1 101 ? -23.272 -1.362 -9.209 1.00 66.56 101 PRO A O 1
ATOM 736 N N . SER A 1 102 ? -23.018 -1.069 -11.432 1.00 68.31 102 SER A N 1
ATOM 737 C CA . SER A 1 102 ? -21.651 -1.590 -11.545 1.00 68.31 102 SER A CA 1
ATOM 738 C C . SER A 1 102 ? -20.612 -0.583 -11.051 1.00 68.31 102 SER A C 1
ATOM 740 O O . SER A 1 102 ? -19.598 -0.988 -10.492 1.00 68.31 102 SER A O 1
ATOM 742 N N . ALA A 1 103 ? -20.881 0.718 -11.195 1.00 66.44 103 ALA A N 1
ATOM 743 C CA . ALA A 1 103 ? -20.019 1.787 -10.699 1.00 66.44 103 ALA A CA 1
ATOM 744 C C . ALA A 1 103 ? -20.818 3.043 -10.318 1.00 66.44 103 ALA A C 1
ATOM 746 O O . ALA A 1 103 ? -21.937 3.259 -10.792 1.00 66.44 103 ALA A O 1
ATOM 747 N N . VAL A 1 104 ? -20.237 3.886 -9.460 1.00 73.62 104 VAL A N 1
ATOM 748 C CA . VAL A 1 104 ? -20.800 5.183 -9.063 1.00 73.62 104 VAL A CA 1
ATOM 749 C C . VAL A 1 104 ? -19.719 6.256 -9.130 1.00 73.62 104 VAL A C 1
ATOM 751 O O . VAL A 1 104 ? -18.681 6.117 -8.492 1.00 73.62 104 VAL A O 1
ATOM 754 N N . THR A 1 105 ? -19.995 7.351 -9.836 1.00 71.62 105 THR A N 1
ATOM 755 C CA . THR A 1 105 ? -19.067 8.478 -10.014 1.00 71.62 105 THR A CA 1
ATOM 756 C C . THR A 1 105 ? -19.698 9.759 -9.497 1.00 71.62 105 THR A C 1
ATOM 758 O O . THR A 1 105 ? -20.774 10.138 -9.949 1.00 71.62 105 THR A O 1
ATOM 761 N N . ILE A 1 106 ? -19.044 10.458 -8.569 1.00 71.00 106 ILE A N 1
ATOM 762 C CA . ILE A 1 106 ? -19.554 11.718 -8.010 1.00 71.00 106 ILE A CA 1
ATOM 763 C C . ILE A 1 106 ? -19.118 12.874 -8.906 1.00 71.00 106 ILE A C 1
ATOM 765 O O . ILE A 1 106 ? -17.952 13.262 -8.936 1.00 71.00 106 ILE A O 1
ATOM 769 N N . THR A 1 107 ? -20.065 13.455 -9.633 1.00 67.94 107 THR A N 1
ATOM 770 C CA . THR A 1 107 ? -19.793 14.551 -10.572 1.00 67.94 107 THR A CA 1
ATOM 771 C C . THR A 1 107 ? -19.980 15.929 -9.940 1.00 67.94 107 THR A C 1
ATOM 773 O O . THR A 1 107 ? -19.630 16.934 -10.557 1.00 67.94 107 THR A O 1
ATOM 776 N N . ALA A 1 108 ? -20.510 15.999 -8.711 1.00 66.62 108 ALA A N 1
ATOM 777 C CA . ALA A 1 108 ? -20.533 17.212 -7.896 1.00 66.62 108 ALA A CA 1
ATOM 778 C C . ALA A 1 108 ? -20.687 16.913 -6.398 1.00 66.62 108 ALA A C 1
ATOM 780 O O . ALA A 1 108 ? -21.417 16.000 -6.010 1.00 66.62 108 ALA A O 1
ATOM 781 N N . GLY A 1 109 ? -20.102 17.765 -5.554 1.00 59.72 109 GLY A N 1
ATOM 782 C CA . GLY A 1 109 ? -20.079 17.575 -4.101 1.00 59.72 109 GLY A CA 1
ATOM 783 C C . GLY A 1 109 ? -18.896 16.716 -3.658 1.00 59.72 109 GLY A C 1
ATOM 784 O O . GLY A 1 109 ? -17.917 16.584 -4.388 1.00 59.72 109 GLY A O 1
ATOM 785 N N . THR A 1 110 ? -18.986 16.152 -2.458 1.00 51.81 110 THR A N 1
ATOM 786 C CA . THR A 1 110 ? -17.978 15.234 -1.901 1.00 51.81 110 THR A CA 1
ATOM 787 C C . THR A 1 110 ? -18.579 13.843 -1.717 1.00 51.81 110 THR A C 1
ATOM 789 O O . THR A 1 110 ? -19.788 13.669 -1.841 1.00 51.81 110 THR A O 1
ATOM 792 N N . SER A 1 111 ? -17.762 12.840 -1.398 1.00 48.22 111 SER A N 1
ATOM 793 C CA . SER A 1 111 ? -18.246 11.514 -0.980 1.00 48.22 111 SER A CA 1
ATOM 794 C C . SER A 1 111 ? -19.162 11.571 0.247 1.00 48.22 111 SER A C 1
ATOM 796 O O . SER A 1 111 ? -20.120 10.809 0.330 1.00 48.22 111 SER A O 1
ATOM 798 N N . GLU A 1 112 ? -18.906 12.506 1.164 1.00 44.72 112 GLU A N 1
ATOM 799 C CA . GLU A 1 112 ? -19.694 12.716 2.384 1.00 44.72 112 GLU A CA 1
ATOM 800 C C . GLU A 1 112 ? -21.001 13.481 2.130 1.00 44.72 112 GLU A C 1
ATOM 802 O O . GLU A 1 112 ? -22.008 13.256 2.801 1.00 44.72 112 GLU A O 1
ATOM 807 N N . GLN A 1 113 ? -20.999 14.398 1.160 1.00 52.59 113 GLN A N 1
ATOM 808 C CA . GLN A 1 113 ? -22.167 15.180 0.759 1.00 52.59 113 GLN A CA 1
ATOM 809 C C . GLN A 1 113 ? -22.270 15.211 -0.767 1.00 52.59 113 GLN A C 1
ATOM 811 O O . GLN A 1 113 ? -21.998 16.246 -1.391 1.00 52.59 113 GLN A O 1
ATOM 816 N N . PRO A 1 114 ? -22.648 14.083 -1.392 1.00 57.41 114 PRO A N 1
ATOM 817 C CA . PRO A 1 114 ? -22.784 14.039 -2.832 1.00 57.41 114 PRO A CA 1
ATOM 818 C C . PRO A 1 114 ? -23.899 14.997 -3.243 1.00 57.41 114 PRO A C 1
ATOM 820 O O . PRO A 1 114 ? -25.011 14.983 -2.713 1.00 57.41 114 PRO A O 1
ATOM 823 N N . LEU A 1 115 ? -23.591 15.873 -4.189 1.00 64.06 115 LEU A N 1
ATOM 824 C CA . LEU A 1 115 ? -24.562 16.788 -4.783 1.00 64.06 115 LEU A CA 1
ATOM 825 C C . LEU A 1 115 ? -25.015 16.272 -6.148 1.00 64.06 115 LEU A C 1
ATOM 827 O O . LEU A 1 115 ? -26.122 16.586 -6.578 1.00 64.06 115 LEU A O 1
ATOM 831 N N . GLU A 1 116 ? -24.195 15.464 -6.819 1.00 76.38 116 GLU A N 1
ATOM 832 C CA . GLU A 1 116 ? -24.522 14.804 -8.078 1.00 76.38 116 GLU A CA 1
ATOM 833 C C . GLU A 1 116 ? -23.689 13.532 -8.254 1.00 76.38 116 GLU A C 1
ATOM 835 O O . GLU A 1 116 ? -22.490 13.538 -7.976 1.00 76.38 116 GLU A O 1
ATOM 840 N N . ALA A 1 117 ? -24.313 12.458 -8.733 1.00 77.81 117 ALA A N 1
ATOM 841 C CA . ALA A 1 117 ? -23.636 11.207 -9.037 1.00 77.81 117 ALA A CA 1
ATOM 842 C C . ALA A 1 117 ? -24.161 10.567 -10.329 1.00 77.81 117 ALA A C 1
ATOM 844 O O . ALA A 1 117 ? -25.352 10.631 -10.623 1.00 77.81 117 ALA A O 1
ATOM 845 N N . LEU A 1 118 ? -23.278 9.910 -11.074 1.00 79.56 118 LEU A N 1
ATOM 846 C CA . LEU A 1 118 ? -23.594 8.990 -12.160 1.00 79.56 118 LEU A CA 1
ATOM 847 C C . LEU A 1 118 ? -23.572 7.562 -11.623 1.00 79.56 118 LEU A C 1
ATOM 849 O O . LEU A 1 118 ? -22.601 7.154 -10.995 1.00 79.56 118 LEU A O 1
ATOM 853 N N . LEU A 1 119 ? -24.636 6.808 -11.877 1.00 80.75 119 LEU A N 1
ATOM 854 C CA . LEU A 1 119 ? -24.730 5.385 -11.557 1.00 80.75 119 LEU A CA 1
ATOM 855 C C . LEU A 1 119 ? -24.651 4.598 -12.863 1.00 80.75 119 LEU A C 1
ATOM 857 O O . LEU A 1 119 ? -25.517 4.772 -13.721 1.00 80.75 119 LEU A O 1
ATOM 861 N N . PHE A 1 120 ? -23.642 3.751 -13.018 1.00 76.50 120 PHE A N 1
ATOM 862 C CA . PHE A 1 120 ? -23.418 2.974 -14.234 1.00 76.50 120 PHE A CA 1
ATOM 863 C C . PHE A 1 120 ? -24.041 1.589 -14.130 1.00 76.50 120 PHE A C 1
ATOM 865 O O . PHE A 1 120 ? -23.973 0.933 -13.094 1.00 76.50 120 PHE A O 1
ATOM 872 N N . TYR A 1 121 ? -24.668 1.154 -15.214 1.00 76.31 121 TYR A N 1
ATOM 873 C CA . TYR A 1 121 ? -25.302 -0.147 -15.354 1.00 76.31 121 TYR A CA 1
ATOM 874 C C . TYR A 1 121 ? -24.784 -0.789 -16.635 1.00 76.31 121 TYR A C 1
ATOM 876 O O . TYR A 1 121 ? -25.497 -0.876 -17.635 1.00 76.31 121 TYR A O 1
ATOM 884 N N . ASP A 1 122 ? -23.526 -1.224 -16.613 1.00 72.50 122 ASP A N 1
ATOM 885 C CA . ASP A 1 122 ? -22.812 -1.687 -17.816 1.00 72.50 122 ASP A CA 1
ATOM 886 C C . ASP A 1 122 ? -23.451 -2.940 -18.437 1.00 72.50 122 ASP A C 1
ATOM 888 O O . ASP A 1 122 ? -23.347 -3.194 -19.636 1.00 72.50 122 ASP A O 1
ATOM 892 N N . HIS A 1 123 ? -24.194 -3.692 -17.622 1.00 71.12 123 HIS A N 1
ATOM 893 C CA . HIS A 1 123 ? -24.948 -4.884 -18.014 1.00 71.12 123 HIS A CA 1
ATOM 894 C C . HIS A 1 123 ? -26.472 -4.681 -17.956 1.00 71.12 123 HIS A C 1
ATOM 896 O O . HIS A 1 123 ? -27.231 -5.651 -17.911 1.00 71.12 123 HIS A O 1
ATOM 902 N N . GLY A 1 124 ? -26.934 -3.429 -17.925 1.00 70.81 124 GLY A N 1
ATOM 903 C CA . GLY A 1 124 ? -28.347 -3.085 -17.805 1.00 70.81 124 GLY A CA 1
ATOM 904 C C . GLY A 1 124 ? -28.950 -3.404 -16.430 1.00 70.81 124 GLY A C 1
ATOM 905 O O . GLY A 1 124 ? -28.256 -3.539 -15.422 1.00 70.81 124 GLY A O 1
ATOM 906 N N . VAL A 1 125 ? -30.280 -3.496 -16.382 1.00 70.69 125 VAL A N 1
ATOM 907 C CA . VAL A 1 125 ? -31.045 -3.672 -15.137 1.00 70.69 125 VAL A CA 1
ATOM 908 C C . VAL A 1 125 ? -30.870 -5.079 -14.562 1.00 70.69 125 VAL A C 1
ATOM 910 O O . VAL A 1 125 ? -31.234 -6.067 -15.203 1.00 70.69 125 VAL A O 1
ATOM 913 N N . GLN A 1 126 ? -30.394 -5.176 -13.316 1.00 62.06 126 GLN A N 1
ATOM 914 C CA . GLN A 1 126 ? -30.225 -6.450 -12.611 1.00 62.06 126 GLN A CA 1
ATOM 915 C C . GLN A 1 126 ? -31.194 -6.587 -11.430 1.00 62.06 126 GLN A C 1
ATOM 917 O O . GLN A 1 126 ? -30.895 -6.207 -10.297 1.00 62.06 126 GLN A O 1
ATOM 9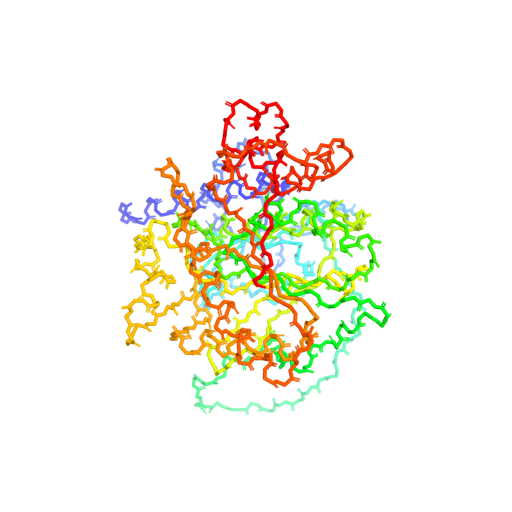22 N N . HIS A 1 127 ? -32.345 -7.222 -11.657 1.00 53.94 127 HIS A N 1
ATOM 923 C CA . HIS A 1 127 ? -33.199 -7.701 -10.568 1.00 53.94 127 HIS A CA 1
ATOM 924 C C . HIS A 1 127 ? -32.731 -9.090 -10.119 1.00 53.94 127 HIS A C 1
ATOM 926 O O . HIS A 1 127 ? -33.251 -10.109 -10.576 1.00 53.94 127 HIS A O 1
ATOM 932 N N . ARG A 1 128 ? -31.758 -9.176 -9.204 1.00 46.88 128 ARG A N 1
ATOM 933 C CA . ARG A 1 128 ? -31.591 -10.430 -8.452 1.00 46.88 128 ARG A CA 1
ATOM 934 C C . ARG A 1 128 ? -32.848 -10.626 -7.602 1.00 46.88 128 ARG A C 1
ATOM 936 O O . ARG A 1 128 ? -33.225 -9.732 -6.848 1.00 46.88 128 ARG A O 1
ATOM 943 N N . THR A 1 129 ? -33.504 -11.779 -7.723 1.00 37.03 129 THR A N 1
ATOM 944 C CA . THR A 1 129 ? -34.661 -12.183 -6.911 1.00 37.03 129 THR A CA 1
ATOM 945 C C . THR A 1 129 ? -34.250 -12.327 -5.442 1.00 37.03 129 THR A C 1
ATOM 947 O O . THR A 1 129 ? -33.987 -13.426 -4.956 1.00 37.03 129 THR A O 1
ATOM 950 N N . ALA A 1 130 ? -34.151 -11.209 -4.729 1.00 35.31 130 ALA A N 1
ATOM 951 C CA . ALA A 1 130 ? -33.992 -11.185 -3.287 1.00 35.31 130 ALA A CA 1
ATOM 952 C C . ALA A 1 130 ? -35.371 -11.392 -2.650 1.00 35.31 130 ALA A C 1
ATOM 954 O O . ALA A 1 130 ? -36.315 -10.641 -2.890 1.00 35.31 130 ALA A O 1
ATOM 955 N N . ARG A 1 131 ? -35.496 -12.455 -1.856 1.00 28.52 131 ARG A N 1
ATOM 956 C CA . ARG A 1 131 ? -36.678 -12.749 -1.039 1.00 28.52 131 ARG A CA 1
ATOM 957 C C . ARG A 1 131 ? -37.017 -11.517 -0.175 1.00 28.52 131 ARG A C 1
ATOM 959 O O . ARG A 1 131 ? -36.100 -10.972 0.439 1.00 28.52 131 ARG A O 1
ATOM 966 N N . PRO A 1 132 ? -38.284 -11.070 -0.097 1.00 30.70 132 PRO A N 1
ATOM 967 C CA . PRO A 1 132 ? -38.611 -9.833 0.603 1.00 30.70 132 PRO A CA 1
ATOM 968 C C . PRO A 1 132 ? -38.362 -9.983 2.115 1.00 30.70 132 PRO A C 1
ATOM 970 O O . PRO A 1 132 ? -38.759 -11.004 2.694 1.00 30.70 132 PRO A O 1
ATOM 973 N N . PRO A 1 133 ? -37.731 -8.998 2.779 1.00 31.34 133 PRO A N 1
ATOM 974 C CA . PRO A 1 133 ? -37.636 -8.984 4.231 1.00 31.34 133 PRO A CA 1
ATOM 975 C C . PRO A 1 133 ? -39.027 -8.767 4.847 1.00 31.34 133 PRO A C 1
ATOM 977 O O . PRO A 1 133 ? -39.867 -8.048 4.304 1.00 31.34 133 PRO A O 1
ATOM 980 N N . ARG A 1 134 ? -39.287 -9.424 5.984 1.00 27.05 134 ARG A N 1
ATOM 981 C CA . ARG A 1 134 ? -40.535 -9.262 6.748 1.00 27.05 134 ARG A CA 1
ATOM 982 C C . ARG A 1 134 ? -40.687 -7.806 7.223 1.00 27.05 134 ARG A C 1
ATOM 984 O O . ARG A 1 134 ? -39.690 -7.215 7.633 1.00 27.05 134 ARG A O 1
ATOM 991 N N . PRO A 1 135 ? -41.908 -7.244 7.239 1.00 28.02 135 PRO A N 1
ATOM 992 C CA . PRO A 1 135 ? -42.114 -5.862 7.645 1.00 28.02 135 PRO A CA 1
ATOM 993 C C . PRO A 1 135 ? -42.005 -5.718 9.168 1.00 28.02 135 PRO A C 1
ATOM 995 O O . PRO A 1 135 ? -42.781 -6.319 9.912 1.00 28.02 135 PRO A O 1
ATOM 998 N N . LEU A 1 136 ? -41.065 -4.891 9.627 1.00 26.55 136 LEU A N 1
ATOM 999 C CA . LEU A 1 136 ? -41.112 -4.298 10.962 1.00 26.55 136 LEU A CA 1
ATOM 1000 C C . LEU A 1 136 ? -42.129 -3.154 10.926 1.00 26.55 136 LEU A C 1
ATOM 1002 O O . LEU A 1 136 ? -41.940 -2.162 10.226 1.00 26.55 136 LEU A O 1
ATOM 1006 N N . GLN A 1 137 ? -43.231 -3.311 11.656 1.00 29.14 137 GLN A N 1
ATOM 1007 C CA . GLN A 1 137 ? -44.162 -2.218 11.913 1.00 29.14 137 GLN A CA 1
ATOM 1008 C C . GLN A 1 137 ? -43.597 -1.334 13.024 1.00 29.14 137 GLN A C 1
ATOM 1010 O O . GLN A 1 137 ? -43.439 -1.798 14.151 1.00 29.14 137 GLN A O 1
ATOM 1015 N N . ILE A 1 138 ? -43.342 -0.060 12.731 1.00 26.47 138 ILE A N 1
ATOM 1016 C CA . ILE A 1 138 ? -43.156 0.964 13.760 1.00 26.47 138 ILE A CA 1
ATOM 1017 C C . ILE A 1 138 ? -44.132 2.100 13.462 1.00 26.47 138 ILE A C 1
ATOM 1019 O O . ILE A 1 138 ? -44.118 2.709 12.392 1.00 26.47 138 ILE A O 1
ATOM 1023 N N . PHE A 1 139 ? -45.025 2.325 14.423 1.00 25.53 139 PHE A N 1
ATOM 1024 C CA . PHE A 1 139 ? -45.969 3.430 14.457 1.00 25.53 139 PHE A CA 1
ATOM 1025 C C . PHE A 1 139 ? -45.232 4.773 14.530 1.00 25.53 139 PHE A C 1
ATOM 1027 O O . PHE A 1 139 ? -44.251 4.931 15.252 1.00 25.53 139 PHE A O 1
ATOM 1034 N N . ALA A 1 140 ? -45.754 5.751 13.797 1.00 27.23 140 ALA A N 1
ATOM 1035 C CA . ALA A 1 140 ? -45.295 7.131 13.791 1.00 27.23 140 ALA A CA 1
ATOM 1036 C C . ALA A 1 140 ? -45.492 7.835 15.147 1.00 27.23 140 ALA A C 1
ATOM 1038 O O . ALA A 1 140 ? -46.576 7.749 15.724 1.00 27.23 140 ALA A O 1
ATOM 1039 N N . ARG A 1 141 ? -44.511 8.650 15.565 1.00 25.39 141 ARG A N 1
ATOM 1040 C CA . ARG A 1 141 ? -44.668 10.098 15.837 1.00 25.39 141 ARG A CA 1
ATOM 1041 C C . ARG A 1 141 ? -43.313 10.786 16.116 1.00 25.39 141 ARG A C 1
ATOM 1043 O O . ARG A 1 141 ? -42.354 10.097 16.445 1.00 25.39 141 ARG A O 1
ATOM 1050 N N . PRO A 1 142 ? -43.227 12.119 15.922 1.00 42.22 142 PRO A N 1
ATOM 1051 C CA . PRO A 1 142 ? -41.976 12.849 15.736 1.00 42.22 142 PRO A CA 1
ATOM 1052 C C . PRO A 1 142 ? -41.481 13.513 17.025 1.00 42.22 142 PRO A C 1
ATOM 1054 O O . PRO A 1 142 ? -42.304 13.980 17.803 1.00 42.22 142 PRO A O 1
ATOM 1057 N N . THR A 1 143 ? -40.156 13.592 17.183 1.00 29.38 143 THR A N 1
ATOM 1058 C CA . THR A 1 143 ? -39.323 14.761 17.560 1.00 29.38 143 THR A CA 1
ATOM 1059 C C . THR A 1 143 ? -38.029 14.280 18.219 1.00 29.38 143 THR A C 1
ATOM 1061 O O . THR A 1 143 ? -38.089 13.386 19.051 1.00 29.38 143 THR A O 1
ATOM 1064 N N . GLN A 1 144 ? -36.920 14.963 17.901 1.00 30.64 144 GLN A N 1
ATOM 1065 C CA . GLN A 1 144 ? -35.587 14.873 18.525 1.00 30.64 144 GLN A CA 1
ATOM 1066 C C . GLN A 1 144 ? -34.793 13.594 18.219 1.00 30.64 144 GLN A C 1
ATOM 1068 O O . GLN A 1 144 ? -35.037 12.543 18.791 1.00 30.64 144 GLN A O 1
ATOM 1073 N N . ASP A 1 145 ? -33.811 13.679 17.323 1.00 25.16 145 ASP A N 1
ATOM 1074 C CA . ASP A 1 145 ? -32.409 13.976 17.662 1.00 25.16 145 ASP A CA 1
ATOM 1075 C C . ASP A 1 145 ? -31.530 13.686 16.424 1.00 25.16 145 ASP A C 1
ATOM 1077 O O . ASP A 1 145 ? -31.741 12.706 15.710 1.00 25.16 145 ASP A O 1
ATOM 1081 N N . LEU A 1 146 ? -30.575 14.563 16.113 1.00 27.78 146 LEU A N 1
ATOM 1082 C CA . LEU A 1 146 ? -29.692 14.466 14.934 1.00 27.78 146 LEU A CA 1
ATOM 1083 C C . LEU A 1 146 ? -28.519 13.492 15.183 1.00 27.78 146 LEU A C 1
ATOM 1085 O O . LEU A 1 146 ? -27.369 13.797 14.884 1.00 27.78 146 LEU A O 1
ATOM 1089 N N . THR A 1 147 ? -28.799 12.317 15.749 1.00 26.41 147 THR A N 1
ATOM 1090 C CA . THR A 1 147 ? -27.785 11.342 16.196 1.00 26.41 147 THR A CA 1
ATOM 1091 C C . THR A 1 147 ? -27.866 9.975 15.513 1.00 26.41 147 THR A C 1
ATOM 1093 O O . THR A 1 147 ? -27.131 9.067 15.887 1.00 26.41 147 THR A O 1
ATOM 1096 N N . VAL A 1 148 ? -28.669 9.811 14.455 1.00 28.39 148 VAL A N 1
ATOM 1097 C CA . VAL A 1 148 ? -28.765 8.538 13.713 1.00 28.39 148 VAL A CA 1
ATOM 1098 C C . VAL A 1 148 ? -28.444 8.735 12.230 1.00 28.39 148 VAL A C 1
ATOM 1100 O O . VAL A 1 148 ? -29.320 8.723 11.375 1.00 28.39 148 VAL A O 1
ATOM 1103 N N . TYR A 1 149 ? -27.161 8.925 11.932 1.00 27.12 149 TYR A N 1
ATOM 1104 C CA . TYR A 1 149 ? -26.555 8.563 10.644 1.00 27.12 149 TYR A CA 1
ATOM 1105 C C . TYR A 1 149 ? -25.205 7.898 10.924 1.00 27.12 149 TYR A C 1
ATOM 1107 O O . TYR A 1 149 ? -24.150 8.394 10.563 1.00 27.12 149 TYR A O 1
ATOM 1115 N N . ASN A 1 150 ? -25.256 6.782 11.640 1.00 30.50 150 ASN A N 1
ATOM 1116 C CA . ASN A 1 150 ? -24.195 5.789 11.722 1.00 30.50 150 ASN A CA 1
ATOM 1117 C C . ASN A 1 150 ? -24.932 4.455 11.767 1.00 30.50 150 ASN A C 1
ATOM 1119 O O . ASN A 1 150 ? -25.525 4.159 12.796 1.00 30.50 150 ASN A O 1
ATOM 1123 N N . ASP A 1 151 ? -25.040 3.779 10.622 1.00 30.77 151 ASP A N 1
ATOM 1124 C CA . ASP A 1 151 ? -25.159 2.316 10.487 1.00 30.77 151 ASP A CA 1
ATOM 1125 C C . ASP A 1 151 ? -25.747 1.955 9.116 1.00 30.77 151 ASP A C 1
ATOM 1127 O O . ASP A 1 151 ? -26.961 1.874 8.939 1.00 30.77 151 ASP A O 1
ATOM 1131 N N . ALA A 1 152 ? -24.852 1.735 8.145 1.00 29.98 152 ALA A N 1
ATOM 1132 C CA . ALA A 1 152 ? -24.993 0.713 7.094 1.00 29.98 152 ALA A CA 1
ATOM 1133 C C . ALA A 1 152 ? -23.703 0.501 6.257 1.00 29.98 152 ALA A C 1
ATOM 1135 O O . ALA A 1 152 ? -23.777 -0.027 5.149 1.00 29.98 152 ALA A O 1
ATOM 1136 N N . VAL A 1 153 ? -22.516 0.847 6.773 1.00 38.31 153 VAL A N 1
ATOM 1137 C CA . VAL A 1 153 ? -21.300 0.076 6.463 1.00 38.31 153 VAL A CA 1
ATOM 1138 C C . VAL A 1 153 ? -21.141 -0.853 7.650 1.00 38.31 153 VAL A C 1
ATOM 1140 O O . VAL A 1 153 ? -21.053 -0.385 8.782 1.00 38.31 153 VAL A O 1
ATOM 1143 N N . GLN A 1 154 ? -21.213 -2.160 7.427 1.00 45.69 154 GLN A N 1
ATOM 1144 C CA . GLN A 1 154 ? -21.037 -3.133 8.498 1.00 45.69 154 GLN A CA 1
ATOM 1145 C C . GLN A 1 154 ? -19.559 -3.081 8.909 1.00 45.69 154 GLN A C 1
ATOM 1147 O O . GLN A 1 154 ? -18.716 -3.716 8.285 1.00 45.69 154 GLN A O 1
ATOM 1152 N N . GLN A 1 155 ? -19.237 -2.226 9.882 1.00 56.34 155 GLN A N 1
ATOM 1153 C CA . GLN A 1 155 ? -17.883 -2.072 10.400 1.00 56.34 155 GLN A CA 1
ATOM 1154 C C . GLN A 1 155 ? -17.559 -3.316 11.217 1.00 56.34 155 GLN A C 1
ATOM 1156 O O . GLN A 1 155 ? -18.164 -3.554 12.264 1.00 56.34 155 GLN A O 1
ATOM 1161 N N . LEU A 1 156 ? -16.632 -4.123 10.716 1.00 60.47 156 LEU A N 1
ATOM 1162 C CA . LEU A 1 156 ? -16.181 -5.316 11.420 1.00 60.47 156 LEU A CA 1
ATOM 1163 C C . LEU A 1 156 ? -15.117 -4.921 12.444 1.00 60.47 156 LEU A C 1
ATOM 1165 O O . LEU A 1 156 ? -14.272 -4.053 12.181 1.00 60.47 156 LEU A O 1
ATOM 1169 N N . ALA A 1 157 ? -15.141 -5.553 13.621 1.00 66.44 157 ALA A N 1
ATOM 1170 C CA . ALA A 1 157 ? -13.965 -5.505 14.471 1.00 66.44 157 ALA A CA 1
ATOM 1171 C C . ALA A 1 157 ? -12.833 -6.259 13.767 1.00 66.44 157 ALA A C 1
ATOM 1173 O O . ALA A 1 157 ? -13.069 -7.213 13.027 1.00 66.44 157 ALA A O 1
ATOM 1174 N N . LEU A 1 158 ? -11.587 -5.862 14.016 1.00 68.38 158 LEU A N 1
ATOM 1175 C CA . LEU A 1 158 ? -10.434 -6.547 13.433 1.00 68.38 158 LEU A CA 1
ATOM 1176 C C . LEU A 1 158 ? -10.378 -8.039 13.824 1.00 68.38 158 LEU A C 1
ATOM 1178 O O . LEU A 1 158 ? -9.899 -8.859 13.054 1.00 68.38 158 LEU A O 1
ATOM 1182 N N . SER A 1 159 ? -10.926 -8.391 14.992 1.00 62.19 159 SER A N 1
ATOM 1183 C CA . SER A 1 159 ? -11.104 -9.771 15.466 1.00 62.19 159 SER A CA 1
ATOM 1184 C C . SER A 1 159 ? -12.189 -10.560 14.727 1.00 62.19 159 SER A C 1
ATOM 1186 O O . SER A 1 159 ? -12.216 -11.783 14.827 1.00 62.19 159 SER A O 1
ATOM 1188 N N . ASP A 1 160 ? -13.098 -9.865 14.038 1.00 60.59 160 ASP A N 1
ATOM 1189 C CA . ASP A 1 160 ? -14.182 -10.457 13.248 1.00 60.59 160 ASP A CA 1
ATOM 1190 C C . ASP A 1 160 ? -13.768 -10.661 11.787 1.00 60.59 160 ASP A C 1
ATOM 1192 O O . ASP A 1 160 ? -14.520 -11.245 11.000 1.00 60.59 160 ASP A O 1
ATOM 1196 N N . LEU A 1 161 ? -12.572 -10.190 11.415 1.00 63.78 161 LEU A N 1
ATOM 1197 C CA . LEU A 1 161 ? -11.951 -10.621 10.178 1.00 63.78 161 LEU A CA 1
ATOM 1198 C C . LEU A 1 161 ? -11.715 -12.129 10.260 1.00 63.78 161 LEU A C 1
ATOM 1200 O O . LEU A 1 161 ? -11.270 -12.623 11.300 1.00 63.78 161 LEU A O 1
ATOM 1204 N N . PRO A 1 162 ? -12.012 -12.883 9.189 1.00 52.84 162 PRO A N 1
ATOM 1205 C CA . PRO A 1 162 ? -11.723 -14.306 9.176 1.00 52.84 162 PRO A CA 1
ATOM 1206 C C . PRO A 1 162 ? -10.242 -14.510 9.533 1.00 52.84 162 PRO A C 1
ATOM 1208 O O . PRO A 1 162 ?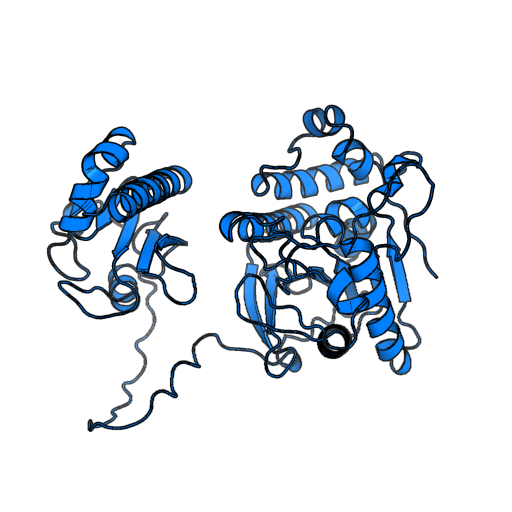 -9.390 -13.880 8.898 1.00 52.84 162 PRO A O 1
ATOM 1211 N N . PRO A 1 163 ? -9.908 -15.365 10.524 1.00 56.12 163 PRO A N 1
ATOM 1212 C CA . PRO A 1 163 ? -8.523 -15.691 10.804 1.00 56.12 163 PRO A CA 1
ATOM 1213 C C . PRO A 1 163 ? -7.954 -16.336 9.549 1.00 56.12 163 PRO A C 1
ATOM 1215 O O . PRO A 1 163 ? -8.314 -17.457 9.187 1.00 56.12 163 PRO A O 1
ATOM 1218 N N . SER A 1 164 ? -7.081 -15.615 8.860 1.00 59.47 164 SER A N 1
ATOM 1219 C CA . SER A 1 164 ? -6.424 -16.090 7.654 1.00 59.47 164 SER A CA 1
ATOM 1220 C C . SER A 1 164 ? -5.221 -16.940 8.018 1.00 59.47 164 SER A C 1
ATOM 1222 O O . SER A 1 164 ? -4.108 -16.671 7.586 1.00 59.47 164 SER A O 1
ATOM 1224 N N . ALA A 1 165 ? -5.413 -17.925 8.891 1.00 61.00 165 ALA A N 1
ATOM 1225 C CA . ALA A 1 165 ? -4.373 -18.907 9.102 1.00 61.00 165 ALA A CA 1
ATOM 1226 C C . ALA A 1 165 ? -4.199 -19.645 7.773 1.00 61.00 165 ALA A C 1
ATOM 1228 O O . ALA A 1 165 ? -5.148 -20.272 7.307 1.00 61.00 165 ALA A O 1
ATOM 1229 N N . CYS A 1 166 ? -3.012 -19.562 7.176 1.00 71.62 166 CYS A N 1
ATOM 1230 C CA . CYS A 1 166 ? -2.571 -20.500 6.152 1.00 71.62 166 CYS A CA 1
ATOM 1231 C C . CYS A 1 166 ? -1.875 -21.671 6.871 1.00 71.62 166 CYS A C 1
ATOM 1233 O O . CYS A 1 166 ? -0.696 -21.558 7.219 1.00 71.62 166 CYS A O 1
ATOM 1235 N N . PRO A 1 167 ? -2.571 -22.782 7.201 1.00 71.88 167 PRO A N 1
ATOM 1236 C CA . PRO A 1 167 ? -1.987 -23.829 8.029 1.00 71.88 167 PRO A CA 1
ATOM 1237 C C . PRO A 1 167 ? -0.824 -24.489 7.289 1.00 71.88 167 PRO A C 1
ATOM 1239 O O . PRO A 1 167 ? -0.997 -24.979 6.178 1.00 71.88 167 PRO A O 1
ATOM 1242 N N . GLY A 1 168 ? 0.350 -24.520 7.919 1.00 80.69 168 GLY A N 1
ATOM 1243 C CA . GLY A 1 168 ? 1.563 -25.078 7.313 1.00 80.69 168 GLY A CA 1
ATOM 1244 C C . GLY A 1 168 ? 2.353 -24.110 6.427 1.00 80.69 168 GLY A C 1
ATOM 1245 O O . GLY A 1 168 ? 3.385 -24.523 5.906 1.00 80.69 168 GLY A O 1
ATOM 1246 N N . HIS A 1 169 ? 1.925 -22.849 6.307 1.00 89.06 169 HIS A N 1
ATOM 1247 C CA . HIS A 1 169 ? 2.604 -21.802 5.539 1.00 89.06 169 HIS A CA 1
ATOM 1248 C C . HIS A 1 169 ? 2.876 -20.561 6.403 1.00 89.06 169 HIS A C 1
ATOM 1250 O O . HIS A 1 169 ? 2.411 -20.467 7.545 1.00 89.06 169 HIS A O 1
ATOM 1256 N N . ASN A 1 170 ? 3.650 -19.613 5.875 1.00 93.19 170 ASN A N 1
ATOM 1257 C CA . ASN A 1 170 ? 3.937 -18.363 6.568 1.00 93.19 170 ASN A CA 1
ATOM 1258 C C . ASN A 1 170 ? 2.731 -17.417 6.521 1.00 93.19 170 ASN A C 1
ATOM 1260 O O . ASN A 1 170 ? 1.916 -17.446 5.597 1.00 93.19 170 ASN A O 1
ATOM 1264 N N . ASN A 1 171 ? 2.658 -16.531 7.514 1.00 94.31 171 ASN A N 1
ATOM 1265 C CA . ASN A 1 171 ? 1.778 -15.367 7.484 1.00 94.31 171 ASN A CA 1
ATOM 1266 C C . ASN A 1 171 ? 2.667 -14.137 7.341 1.00 94.31 171 ASN A C 1
ATOM 1268 O O . ASN A 1 171 ? 3.470 -13.843 8.228 1.00 94.31 171 ASN A O 1
ATOM 1272 N N . ILE A 1 172 ? 2.554 -13.440 6.219 1.00 97.44 172 ILE A N 1
ATOM 1273 C CA . ILE A 1 172 ? 3.397 -12.297 5.892 1.00 97.44 172 ILE A CA 1
ATOM 1274 C C . ILE A 1 172 ? 2.534 -11.046 5.914 1.00 97.44 172 ILE A C 1
ATOM 1276 O O . ILE A 1 172 ? 1.519 -10.966 5.220 1.00 97.44 172 ILE A O 1
ATOM 1280 N N . VAL A 1 173 ? 2.959 -10.056 6.695 1.00 98.44 173 VAL A N 1
ATOM 1281 C CA . VAL A 1 173 ? 2.395 -8.706 6.629 1.00 98.44 173 VAL A CA 1
ATOM 1282 C C . VAL A 1 173 ? 3.428 -7.778 6.001 1.00 98.44 173 VAL A C 1
ATOM 1284 O O . VAL A 1 173 ? 4.541 -7.643 6.500 1.00 98.44 173 VAL A O 1
ATOM 1287 N N . GLN A 1 174 ? 3.069 -7.128 4.904 1.00 98.81 174 GLN A N 1
ATOM 1288 C CA . GLN A 1 174 ? 3.889 -6.121 4.242 1.00 98.81 174 GLN A CA 1
ATOM 1289 C C . GLN A 1 174 ? 3.333 -4.750 4.618 1.00 98.81 174 GLN A C 1
ATOM 1291 O O . GLN A 1 174 ? 2.140 -4.521 4.462 1.00 98.81 174 GLN A O 1
ATOM 1296 N N . VAL A 1 175 ? 4.158 -3.846 5.134 1.00 98.94 175 VAL A N 1
ATOM 1297 C CA . VAL A 1 175 ? 3.756 -2.464 5.422 1.00 98.94 175 VAL A CA 1
ATOM 1298 C C . VAL A 1 175 ? 4.536 -1.553 4.498 1.00 98.94 175 VAL A C 1
ATOM 1300 O O . VAL A 1 175 ? 5.758 -1.439 4.636 1.00 98.94 175 VAL A O 1
ATOM 1303 N N . VAL A 1 176 ? 3.820 -0.928 3.569 1.00 98.94 176 VAL A N 1
ATOM 1304 C CA . VAL A 1 176 ? 4.377 -0.067 2.529 1.00 98.94 176 VAL A CA 1
ATOM 1305 C C . VAL A 1 176 ? 3.733 1.313 2.505 1.00 98.94 176 VAL A C 1
ATOM 1307 O O . VAL A 1 176 ? 2.624 1.513 3.002 1.00 98.94 176 VAL A O 1
ATOM 1310 N N . ALA A 1 177 ? 4.445 2.293 1.956 1.00 98.88 177 ALA A N 1
ATOM 1311 C CA . ALA A 1 177 ? 3.938 3.653 1.830 1.00 98.88 177 ALA A CA 1
ATOM 1312 C C . ALA A 1 177 ? 2.836 3.761 0.764 1.00 98.88 177 ALA A C 1
ATOM 1314 O O . ALA A 1 177 ? 1.784 4.340 1.049 1.00 98.88 177 ALA A O 1
ATOM 1315 N N . HIS A 1 178 ? 3.064 3.187 -0.420 1.00 98.88 178 HIS A N 1
ATOM 1316 C CA . HIS A 1 178 ? 2.294 3.413 -1.644 1.00 98.88 178 HIS A CA 1
ATOM 1317 C C . HIS A 1 178 ? 1.931 2.116 -2.378 1.00 98.88 178 HIS A C 1
ATOM 1319 O O . HIS A 1 178 ? 2.574 1.083 -2.209 1.00 98.88 178 HIS A O 1
ATOM 1325 N N . GLN A 1 179 ? 0.884 2.190 -3.203 1.00 98.50 179 GLN A N 1
ATOM 1326 C CA . GLN A 1 179 ? 0.188 1.076 -3.866 1.00 98.50 179 GLN A CA 1
ATOM 1327 C C . GLN A 1 179 ? 1.048 0.248 -4.841 1.00 98.50 179 GLN A C 1
ATOM 1329 O O . GLN A 1 179 ? 0.663 -0.857 -5.211 1.00 98.50 179 GLN A O 1
ATOM 1334 N N . ASP A 1 180 ? 2.203 0.765 -5.250 1.00 98.31 180 ASP A N 1
ATOM 1335 C CA . ASP A 1 180 ? 3.162 0.149 -6.168 1.00 98.31 180 ASP A CA 1
A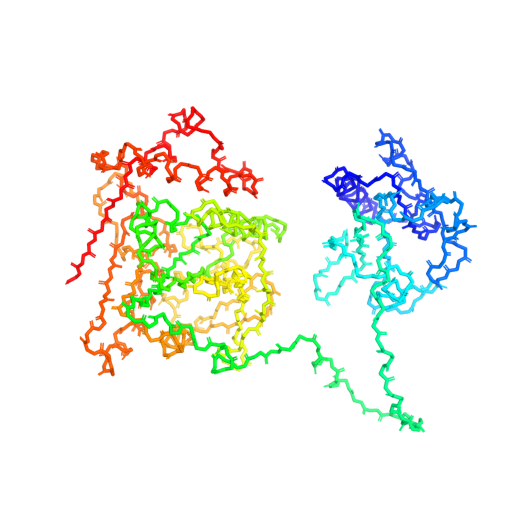TOM 1336 C C . ASP A 1 180 ? 4.441 -0.360 -5.484 1.00 98.31 180 ASP A C 1
ATOM 1338 O O . ASP A 1 180 ? 5.211 -1.108 -6.092 1.00 98.31 180 ASP A O 1
ATOM 1342 N N . ASP A 1 181 ? 4.685 0.008 -4.227 1.00 98.81 181 ASP A N 1
ATOM 1343 C CA . ASP A 1 181 ? 5.963 -0.230 -3.549 1.00 98.81 181 ASP A CA 1
ATOM 1344 C C . ASP A 1 181 ? 6.295 -1.709 -3.366 1.00 98.81 181 ASP A C 1
ATOM 1346 O O . ASP A 1 181 ? 7.447 -2.126 -3.508 1.00 98.81 181 ASP A O 1
ATOM 1350 N N . ASP A 1 182 ? 5.303 -2.528 -3.032 1.00 98.81 182 ASP A N 1
ATOM 1351 C CA . ASP A 1 182 ? 5.505 -3.959 -2.861 1.00 98.81 182 ASP A CA 1
ATOM 1352 C C . ASP A 1 182 ? 5.758 -4.658 -4.205 1.00 98.81 182 ASP A C 1
ATOM 1354 O O . ASP A 1 182 ? 6.588 -5.569 -4.285 1.00 98.81 182 ASP A O 1
ATOM 1358 N N . LEU A 1 183 ? 5.137 -4.168 -5.282 1.00 98.62 183 LEU A N 1
ATOM 1359 C CA . LEU A 1 183 ? 5.385 -4.634 -6.648 1.00 98.62 183 LEU A CA 1
ATOM 1360 C C . LEU A 1 183 ? 6.798 -4.270 -7.120 1.00 98.62 183 LEU A C 1
ATOM 1362 O O . LEU A 1 183 ? 7.464 -5.080 -7.768 1.00 98.62 183 LEU A O 1
ATOM 1366 N N . LEU A 1 184 ? 7.263 -3.061 -6.794 1.00 98.25 184 LEU A N 1
ATOM 1367 C CA . LEU A 1 184 ? 8.551 -2.534 -7.243 1.00 98.25 184 LEU A CA 1
ATOM 1368 C C . LEU A 1 184 ? 9.725 -3.041 -6.406 1.00 98.25 184 LEU A C 1
ATOM 1370 O O . LEU A 1 184 ? 10.746 -3.437 -6.971 1.00 98.25 184 LEU A O 1
ATOM 1374 N N . PHE A 1 185 ? 9.596 -3.054 -5.081 1.00 98.50 185 PHE A N 1
ATOM 1375 C CA . PHE A 1 185 ? 10.728 -3.261 -4.174 1.00 98.50 185 PHE A CA 1
ATOM 1376 C C . PHE A 1 185 ? 10.679 -4.605 -3.437 1.00 98.50 185 PHE A C 1
ATOM 1378 O O . PHE A 1 185 ? 11.735 -5.135 -3.095 1.00 98.50 185 PHE A O 1
ATOM 1385 N N . MET A 1 186 ? 9.497 -5.211 -3.255 1.00 98.62 186 MET A N 1
ATOM 1386 C CA . MET A 1 186 ? 9.330 -6.504 -2.559 1.00 98.62 186 MET A CA 1
ATOM 1387 C C . MET A 1 186 ? 9.090 -7.702 -3.489 1.00 98.62 186 MET A C 1
ATOM 1389 O O . MET A 1 186 ? 9.093 -8.841 -3.029 1.00 98.62 186 MET A O 1
ATOM 1393 N N . ASN A 1 187 ? 9.016 -7.496 -4.802 1.00 97.88 187 ASN A N 1
ATOM 1394 C CA . ASN A 1 187 ? 8.963 -8.562 -5.808 1.00 97.88 187 ASN A CA 1
ATOM 1395 C C . ASN A 1 187 ? 10.376 -8.830 -6.402 1.00 97.88 187 ASN A C 1
ATOM 1397 O O . ASN A 1 187 ? 11.045 -7.845 -6.748 1.00 97.88 187 ASN A O 1
ATOM 1401 N N . PRO A 1 188 ? 10.870 -10.086 -6.547 1.00 98.56 188 PRO A N 1
ATOM 1402 C CA . PRO A 1 188 ? 10.146 -11.369 -6.573 1.00 98.56 188 PRO A CA 1
ATOM 1403 C C . PRO A 1 188 ? 9.822 -12.062 -5.235 1.00 98.56 188 PRO A C 1
ATOM 1405 O O . PRO A 1 188 ? 9.008 -12.982 -5.251 1.00 98.56 188 PRO A O 1
ATOM 1408 N N . ASP A 1 189 ? 10.355 -11.638 -4.082 1.00 98.75 189 ASP A N 1
ATOM 1409 C CA . ASP A 1 189 ? 10.009 -12.264 -2.782 1.00 98.75 189 ASP A CA 1
ATOM 1410 C C . ASP A 1 189 ? 8.483 -12.335 -2.507 1.00 98.75 189 ASP A C 1
ATOM 1412 O O . ASP A 1 189 ? 7.993 -13.295 -1.906 1.00 98.75 189 ASP A O 1
ATOM 1416 N N . LEU A 1 190 ? 7.705 -11.341 -2.955 1.00 98.75 190 LEU A N 1
ATOM 1417 C CA . LEU A 1 190 ? 6.235 -11.368 -2.948 1.00 98.75 190 LEU A CA 1
ATOM 1418 C C . LEU A 1 190 ? 5.677 -12.512 -3.814 1.00 98.75 190 LEU A C 1
ATOM 1420 O O . LEU A 1 190 ? 4.891 -13.325 -3.323 1.00 98.75 190 LEU A O 1
ATOM 1424 N N . LEU A 1 191 ? 6.090 -12.596 -5.083 1.00 98.56 191 LEU A N 1
ATOM 1425 C CA . LEU A 1 191 ? 5.676 -13.656 -6.006 1.00 98.56 191 LEU A CA 1
ATOM 1426 C C . LEU A 1 191 ? 6.004 -15.045 -5.450 1.00 98.56 191 LEU A C 1
ATOM 1428 O O . LEU A 1 191 ? 5.153 -15.934 -5.470 1.00 98.56 191 LEU A O 1
ATOM 1432 N N . HIS A 1 192 ? 7.217 -15.235 -4.932 1.00 98.56 192 HIS A N 1
ATOM 1433 C CA . HIS A 1 192 ? 7.657 -16.525 -4.403 1.00 98.56 192 HIS A CA 1
ATOM 1434 C C . HIS A 1 192 ? 6.848 -16.942 -3.176 1.00 98.56 192 HIS A C 1
ATOM 1436 O O . HIS A 1 192 ? 6.452 -18.102 -3.090 1.00 98.56 192 HIS A O 1
ATOM 1442 N N . SER A 1 193 ? 6.529 -16.017 -2.268 1.00 98.00 193 SER A N 1
ATOM 1443 C CA . SER A 1 193 ? 5.653 -16.315 -1.129 1.00 98.00 193 SER A CA 1
ATOM 1444 C C . SER A 1 193 ? 4.229 -16.682 -1.565 1.00 98.00 193 SER A C 1
ATOM 1446 O O . SER A 1 193 ? 3.669 -17.656 -1.060 1.00 98.00 193 SER A O 1
ATOM 1448 N N . ILE A 1 194 ? 3.663 -15.992 -2.564 1.00 96.62 194 ILE A N 1
ATOM 1449 C CA . ILE A 1 194 ? 2.360 -16.363 -3.147 1.00 96.62 194 ILE A CA 1
ATOM 1450 C C . ILE A 1 194 ? 2.410 -17.785 -3.728 1.00 96.62 194 ILE A C 1
ATOM 1452 O O . ILE A 1 194 ? 1.531 -18.600 -3.447 1.00 96.62 194 ILE A O 1
ATOM 1456 N N . GLN A 1 195 ? 3.448 -18.115 -4.501 1.00 96.19 195 GLN A N 1
ATOM 1457 C CA . GLN A 1 195 ? 3.618 -19.444 -5.105 1.00 96.19 195 GLN A CA 1
ATOM 1458 C C . GLN A 1 195 ? 3.818 -20.555 -4.065 1.00 96.19 195 GLN A C 1
ATOM 1460 O O . GLN A 1 195 ? 3.415 -21.696 -4.294 1.00 96.19 195 GLN A O 1
ATOM 1465 N N . GLN A 1 196 ? 4.416 -20.229 -2.919 1.00 95.56 196 GLN A N 1
ATOM 1466 C CA . GLN A 1 196 ? 4.593 -21.148 -1.793 1.00 95.56 196 GLN A CA 1
ATOM 1467 C C . GLN A 1 196 ? 3.307 -21.367 -0.983 1.00 95.56 196 GLN A C 1
ATOM 1469 O O . GLN A 1 196 ? 3.286 -22.253 -0.130 1.00 95.56 196 GLN A O 1
ATOM 1474 N N . GLY A 1 197 ? 2.238 -20.612 -1.258 1.00 93.62 197 GLY A N 1
ATOM 1475 C CA . GLY A 1 197 ? 0.971 -20.691 -0.532 1.00 93.62 197 GLY A CA 1
ATOM 1476 C C . GLY A 1 197 ? 0.954 -19.901 0.778 1.00 93.62 197 GLY A C 1
ATOM 1477 O O . GLY A 1 197 ? 0.082 -20.141 1.613 1.00 93.62 197 GLY A O 1
ATOM 1478 N N . ASP A 1 198 ? 1.901 -18.978 0.971 1.00 95.81 198 ASP A N 1
ATOM 1479 C CA . ASP A 1 198 ? 1.911 -18.095 2.135 1.00 95.81 198 ASP A CA 1
ATOM 1480 C C . ASP A 1 198 ? 0.715 -17.133 2.106 1.00 95.81 198 ASP A C 1
ATOM 1482 O O . ASP A 1 198 ? 0.279 -16.655 1.055 1.00 95.81 198 ASP A O 1
ATOM 1486 N N . CYS A 1 199 ? 0.203 -16.807 3.291 1.00 95.56 199 CYS A N 1
ATOM 1487 C CA . CYS A 1 199 ? -0.810 -15.774 3.447 1.00 95.56 199 CYS A CA 1
ATOM 1488 C C . CYS A 1 199 ? -0.148 -14.394 3.363 1.00 95.56 199 CYS A C 1
ATOM 1490 O O . CYS A 1 199 ? 0.765 -14.109 4.139 1.00 95.56 199 CYS A O 1
ATOM 1492 N N . ILE A 1 200 ? -0.640 -13.517 2.483 1.00 97.31 200 ILE A N 1
ATOM 1493 C CA . ILE A 1 200 ? -0.094 -12.168 2.270 1.00 97.31 200 ILE A CA 1
ATOM 1494 C C . ILE A 1 200 ? -1.103 -11.104 2.696 1.00 97.31 200 ILE A C 1
ATOM 1496 O O . ILE A 1 200 ? -2.265 -11.118 2.283 1.00 97.31 200 ILE A O 1
ATOM 1500 N N . ARG A 1 201 ? -0.666 -10.167 3.535 1.00 97.12 201 ARG A N 1
ATOM 1501 C CA . ARG A 1 201 ? -1.426 -8.982 3.943 1.00 97.12 201 ARG A CA 1
ATOM 1502 C C . ARG A 1 201 ? -0.611 -7.738 3.658 1.00 97.12 201 ARG A C 1
ATOM 1504 O O . ARG A 1 201 ? 0.360 -7.488 4.362 1.00 97.12 201 ARG A O 1
ATOM 1511 N N . THR A 1 202 ? -1.006 -6.954 2.668 1.00 98.81 202 THR A N 1
ATOM 1512 C CA . THR A 1 202 ? -0.270 -5.734 2.316 1.00 98.81 202 THR A CA 1
ATOM 1513 C C . THR A 1 202 ? -1.019 -4.518 2.821 1.00 98.81 202 THR A C 1
ATOM 1515 O O . THR A 1 202 ? -2.162 -4.291 2.450 1.00 98.81 202 THR A O 1
ATOM 1518 N N . VAL A 1 203 ? -0.385 -3.765 3.713 1.00 98.88 203 VAL A N 1
ATOM 1519 C CA . VAL A 1 203 ? -0.884 -2.531 4.310 1.00 98.88 203 VAL A CA 1
ATOM 1520 C C . VAL A 1 203 ? -0.235 -1.357 3.593 1.00 98.88 203 VAL A C 1
ATOM 1522 O O . VAL A 1 203 ? 0.969 -1.143 3.720 1.00 98.88 203 VAL A O 1
ATOM 1525 N N . TYR A 1 204 ? -1.048 -0.579 2.895 1.00 98.94 204 TYR A N 1
ATOM 1526 C CA . TYR A 1 204 ? -0.677 0.687 2.284 1.00 98.94 204 TYR A CA 1
ATOM 1527 C C . TYR A 1 204 ? -1.001 1.819 3.260 1.00 98.94 204 TYR A C 1
ATOM 1529 O O . TYR A 1 204 ? -2.164 2.050 3.612 1.00 98.94 204 TYR A O 1
ATOM 1537 N N . LEU A 1 205 ? 0.038 2.502 3.746 1.00 98.94 205 LEU A N 1
ATOM 1538 C CA . LEU A 1 205 ? -0.127 3.579 4.720 1.00 98.94 205 LEU A CA 1
ATOM 1539 C C . LEU A 1 205 ? -0.799 4.799 4.098 1.00 98.94 205 LEU A C 1
ATOM 1541 O O . LEU A 1 205 ? -1.664 5.401 4.732 1.00 98.94 205 LEU A O 1
ATOM 1545 N N . THR A 1 206 ? -0.411 5.171 2.880 1.00 98.88 206 THR A N 1
ATOM 1546 C CA . THR A 1 206 ? -0.949 6.354 2.210 1.00 98.88 206 THR A CA 1
ATOM 1547 C C . THR A 1 206 ? -1.921 5.984 1.093 1.00 98.88 206 THR A C 1
ATOM 1549 O O . THR A 1 206 ? -1.946 4.855 0.608 1.00 98.88 206 THR A O 1
ATOM 1552 N N . ALA A 1 207 ? -2.717 6.954 0.656 1.00 92.81 207 ALA A N 1
ATOM 1553 C CA . ALA A 1 207 ? -3.457 6.890 -0.600 1.00 92.81 207 ALA A CA 1
ATOM 1554 C C . ALA A 1 207 ? -2.530 7.068 -1.824 1.00 92.81 207 ALA A C 1
ATOM 1556 O O . ALA A 1 207 ? -2.937 6.830 -2.957 1.00 92.81 207 ALA A O 1
ATOM 1557 N N . GLY A 1 208 ? -1.292 7.536 -1.602 1.00 96.25 208 GLY A N 1
ATOM 1558 C CA . GLY A 1 208 ? -0.364 7.958 -2.647 1.00 96.25 208 GLY A CA 1
ATOM 1559 C C . GLY A 1 208 ? -1.019 8.872 -3.674 1.00 96.25 208 GLY A C 1
ATOM 1560 O O . GLY A 1 208 ? -0.867 8.709 -4.882 1.00 96.25 208 GLY A O 1
ATOM 1561 N N . ASP A 1 209 ? -1.817 9.806 -3.163 1.00 85.75 209 ASP A N 1
ATOM 1562 C CA . ASP A 1 209 ? -2.609 10.739 -3.942 1.00 85.75 209 ASP A CA 1
ATOM 1563 C C . ASP A 1 209 ? -1.733 11.790 -4.631 1.00 85.75 209 ASP A C 1
ATOM 1565 O O . ASP A 1 209 ? -2.163 12.403 -5.606 1.00 85.75 209 ASP A O 1
ATOM 1569 N N . ALA A 1 210 ? -0.505 12.009 -4.153 1.00 87.44 210 ALA A N 1
ATOM 1570 C CA . ALA A 1 210 ? 0.395 13.058 -4.629 1.00 87.44 210 ALA A CA 1
ATOM 1571 C C . ALA A 1 210 ? -0.292 14.444 -4.726 1.00 87.44 210 ALA A C 1
ATOM 1573 O O . ALA A 1 210 ? -0.002 15.244 -5.619 1.00 87.44 210 ALA A O 1
ATOM 1574 N N . GLY A 1 211 ? -1.264 14.710 -3.843 1.00 78.19 211 GLY A N 1
ATOM 1575 C CA . GLY A 1 211 ? -2.094 15.910 -3.840 1.00 78.19 211 GLY A CA 1
ATOM 1576 C C . GLY A 1 211 ? -3.227 15.941 -4.874 1.00 78.19 211 GLY A C 1
ATOM 1577 O O . GLY A 1 211 ? -3.900 16.972 -4.982 1.00 78.19 211 GLY A O 1
ATOM 1578 N N . ASN A 1 212 ? -3.446 14.867 -5.634 1.00 68.50 212 ASN A N 1
ATOM 1579 C CA . ASN A 1 212 ? -4.502 14.745 -6.639 1.00 68.50 212 ASN A CA 1
ATOM 1580 C C . ASN A 1 212 ? -5.845 14.309 -6.028 1.00 68.50 212 ASN A C 1
ATOM 1582 O O . ASN A 1 212 ? -5.978 14.020 -4.842 1.00 68.50 212 ASN A O 1
ATOM 1586 N N . SER A 1 213 ? -6.878 14.289 -6.873 1.00 70.31 213 SER A N 1
ATOM 1587 C CA . SER A 1 213 ? -8.240 13.919 -6.478 1.00 70.31 213 SER A CA 1
ATOM 1588 C C . SER A 1 213 ? -8.387 12.442 -6.098 1.00 70.31 213 SER A C 1
ATOM 1590 O O . SER A 1 213 ? -7.539 11.608 -6.411 1.00 70.31 213 SER A O 1
ATOM 1592 N N . ASN A 1 214 ? -9.542 12.106 -5.525 1.00 58.53 214 ASN A N 1
ATOM 1593 C CA . ASN A 1 214 ? -9.907 10.734 -5.189 1.00 58.53 214 ASN A CA 1
ATOM 1594 C C . ASN A 1 214 ? -9.928 9.752 -6.354 1.00 58.53 214 ASN A C 1
ATOM 1596 O O . ASN A 1 214 ? -9.616 8.586 -6.151 1.00 58.53 214 ASN A O 1
ATOM 1600 N N . TYR A 1 215 ? -10.218 10.215 -7.568 1.00 50.06 215 TYR A N 1
ATOM 1601 C CA . TYR A 1 215 ? -10.135 9.370 -8.757 1.00 50.06 215 TYR A CA 1
ATOM 1602 C C . TYR A 1 215 ? -8.746 8.778 -8.962 1.00 50.06 215 TYR A C 1
ATOM 1604 O O . TYR A 1 215 ? -8.623 7.627 -9.367 1.00 50.06 215 TYR A O 1
ATOM 1612 N N . TYR A 1 216 ? -7.709 9.561 -8.668 1.00 65.25 216 TYR A N 1
ATOM 1613 C CA . TYR A 1 216 ? -6.342 9.115 -8.860 1.00 65.25 216 TYR A CA 1
ATOM 1614 C C . TYR A 1 216 ? -5.977 8.028 -7.850 1.00 65.25 216 TYR A C 1
ATOM 1616 O O . TYR A 1 216 ? -5.617 6.928 -8.258 1.00 65.25 216 TYR A O 1
ATOM 1624 N N . TRP A 1 217 ? -6.138 8.286 -6.549 1.00 76.38 217 TRP A N 1
ATOM 1625 C CA . TRP A 1 217 ? -5.740 7.299 -5.545 1.00 76.38 217 TRP A CA 1
ATOM 1626 C C . TRP A 1 217 ? -6.615 6.037 -5.550 1.00 76.38 217 TRP A C 1
ATOM 1628 O O . TRP A 1 217 ? -6.076 4.947 -5.399 1.00 76.38 217 TRP A O 1
ATOM 1638 N N . LEU A 1 218 ? -7.919 6.139 -5.847 1.00 75.69 218 LEU A N 1
ATOM 1639 C CA . LEU A 1 218 ? -8.774 4.958 -6.059 1.00 75.69 218 LEU A CA 1
ATOM 1640 C C . LEU A 1 218 ? -8.328 4.133 -7.279 1.00 75.69 218 LEU A C 1
ATOM 1642 O O . LEU A 1 218 ? -8.411 2.906 -7.262 1.00 75.69 218 LEU A O 1
ATOM 1646 N N . GLY A 1 219 ? -7.830 4.793 -8.331 1.00 67.12 219 GLY A N 1
ATOM 1647 C CA . GLY A 1 219 ? -7.207 4.121 -9.472 1.00 67.12 219 GLY A CA 1
ATOM 1648 C C . GLY A 1 219 ? -5.987 3.305 -9.048 1.00 67.12 219 GLY A C 1
ATOM 1649 O O . GLY A 1 219 ? -5.878 2.136 -9.405 1.00 67.12 219 GLY A O 1
ATOM 1650 N N . ARG A 1 220 ? -5.120 3.865 -8.200 1.00 89.88 220 ARG A N 1
ATOM 1651 C CA . ARG A 1 220 ? -3.942 3.152 -7.678 1.00 89.88 220 ARG A CA 1
ATOM 1652 C C . ARG A 1 220 ? -4.318 1.934 -6.831 1.00 89.88 220 ARG A C 1
ATOM 1654 O O . ARG A 1 220 ? -3.685 0.890 -6.961 1.00 89.88 220 ARG A O 1
ATOM 1661 N N . GLU A 1 221 ? -5.370 2.021 -6.015 1.00 89.88 221 GLU A N 1
ATOM 1662 C CA . GLU A 1 221 ? -5.894 0.867 -5.260 1.00 89.88 221 GLU A CA 1
ATOM 1663 C C . GLU A 1 221 ? -6.384 -0.242 -6.195 1.00 89.88 221 GLU A C 1
ATOM 1665 O O . GLU A 1 221 ? -6.020 -1.409 -6.025 1.00 89.88 221 GLU A O 1
ATOM 1670 N N . ARG A 1 222 ? -7.128 0.126 -7.246 1.00 87.69 222 ARG A N 1
ATOM 1671 C CA . ARG A 1 222 ? -7.564 -0.821 -8.277 1.00 87.69 222 ARG A CA 1
ATOM 1672 C C . ARG A 1 222 ? -6.389 -1.407 -9.068 1.00 87.69 222 ARG A C 1
ATOM 1674 O O . ARG A 1 222 ? -6.421 -2.578 -9.442 1.00 87.69 222 ARG A O 1
ATOM 1681 N N . GLY A 1 223 ? -5.342 -0.619 -9.294 1.00 79.69 223 GLY A N 1
ATOM 1682 C CA . GLY A 1 223 ? -4.091 -1.079 -9.888 1.00 79.69 223 GLY A CA 1
ATOM 1683 C C . GLY A 1 223 ? -3.409 -2.148 -9.036 1.00 79.69 223 GLY A C 1
ATOM 1684 O O . GLY A 1 223 ? -2.967 -3.165 -9.569 1.00 79.69 223 GLY A O 1
ATOM 1685 N N . ALA A 1 224 ? -3.365 -1.962 -7.713 1.00 97.69 224 ALA A N 1
ATOM 1686 C CA . ALA A 1 224 ? -2.806 -2.954 -6.796 1.00 97.69 224 ALA A CA 1
ATOM 1687 C C . ALA A 1 224 ? -3.614 -4.264 -6.831 1.00 97.69 224 ALA A C 1
ATOM 1689 O O . ALA A 1 224 ? -3.040 -5.344 -6.962 1.00 97.69 224 ALA A O 1
ATOM 1690 N N . GLU A 1 225 ? -4.947 -4.179 -6.817 1.00 90.50 225 GLU A N 1
ATOM 1691 C CA . GLU A 1 225 ? -5.837 -5.334 -7.007 1.00 90.50 225 GLU A CA 1
ATOM 1692 C C . GLU A 1 225 ? -5.534 -6.100 -8.311 1.00 90.50 225 GLU A C 1
ATOM 1694 O O . GLU A 1 225 ? -5.328 -7.319 -8.290 1.00 90.50 225 GLU A O 1
ATOM 1699 N N . ALA A 1 226 ? -5.424 -5.390 -9.438 1.00 84.19 226 ALA A N 1
ATOM 1700 C CA . ALA A 1 226 ? -5.117 -5.985 -10.738 1.00 84.19 226 ALA A CA 1
ATOM 1701 C C . ALA A 1 226 ? -3.722 -6.638 -10.778 1.00 84.19 226 ALA A C 1
ATOM 1703 O O . ALA A 1 226 ? -3.546 -7.714 -11.358 1.00 84.19 226 ALA A O 1
ATOM 1704 N N . ALA A 1 227 ? -2.726 -6.031 -10.129 1.00 97.88 227 ALA A N 1
ATOM 1705 C CA . ALA A 1 227 ? -1.388 -6.603 -10.020 1.00 97.88 227 ALA A CA 1
ATOM 1706 C C . ALA A 1 227 ? -1.375 -7.906 -9.219 1.00 97.88 227 ALA A C 1
ATOM 1708 O O . ALA A 1 227 ? -0.761 -8.883 -9.647 1.00 97.88 227 ALA A O 1
ATOM 1709 N N . TYR A 1 228 ? -2.096 -7.970 -8.098 1.00 98.50 228 TYR A N 1
ATOM 1710 C CA . TYR A 1 228 ? -2.217 -9.204 -7.320 1.00 98.50 228 TYR A CA 1
ATOM 1711 C C . TYR A 1 228 ? -2.989 -10.296 -8.072 1.00 98.50 228 TYR A C 1
ATOM 1713 O O . TYR A 1 228 ? -2.617 -11.472 -7.998 1.00 98.50 228 TYR A O 1
ATOM 1721 N N . ALA A 1 229 ? -4.013 -9.937 -8.852 1.00 90.81 229 ALA A N 1
ATOM 1722 C CA . ALA A 1 229 ? -4.670 -10.876 -9.763 1.00 90.81 229 ALA A CA 1
ATOM 1723 C C . ALA A 1 229 ? -3.675 -11.432 -10.803 1.00 90.81 229 ALA A C 1
ATOM 1725 O O . ALA A 1 229 ? -3.618 -12.641 -11.025 1.00 90.81 229 ALA A O 1
ATOM 1726 N N . SER A 1 230 ? -2.804 -10.579 -11.357 1.00 96.19 230 SER A N 1
ATOM 1727 C CA . SER A 1 230 ? -1.728 -11.004 -12.261 1.00 96.19 230 SER A CA 1
ATOM 1728 C C . SER A 1 230 ? -0.698 -11.919 -11.584 1.00 96.19 230 SER A C 1
ATOM 1730 O O . SER A 1 230 ? -0.289 -12.907 -12.188 1.00 96.19 230 SER A O 1
ATOM 1732 N N . LEU A 1 231 ? -0.273 -11.622 -10.349 1.00 97.69 231 LEU A N 1
ATOM 1733 C CA . LEU A 1 231 ? 0.703 -12.436 -9.603 1.00 97.69 231 LEU A CA 1
ATOM 1734 C C . LEU A 1 231 ? 0.163 -13.828 -9.259 1.00 97.69 231 LEU A C 1
ATOM 1736 O O . LEU A 1 231 ? 0.908 -14.805 -9.248 1.00 97.69 231 LEU A O 1
ATOM 1740 N N . THR A 1 232 ? -1.132 -13.912 -8.962 1.00 95.50 232 THR A N 1
ATOM 1741 C CA . THR A 1 232 ? -1.796 -15.160 -8.563 1.00 95.50 232 THR A CA 1
ATOM 1742 C C . THR A 1 232 ? -2.319 -15.968 -9.748 1.00 95.50 232 THR A C 1
ATOM 1744 O O . THR A 1 232 ? -2.565 -17.166 -9.607 1.00 95.50 232 THR A O 1
ATOM 1747 N N . GLY A 1 233 ? -2.529 -15.327 -10.903 1.00 93.12 233 GLY A N 1
ATOM 1748 C CA . GLY A 1 233 ? -3.245 -15.911 -12.037 1.00 93.12 233 GLY A CA 1
ATOM 1749 C C . GLY A 1 233 ? -4.733 -16.166 -11.755 1.00 93.12 233 GLY A C 1
ATOM 1750 O O . GLY A 1 233 ? -5.361 -16.948 -12.471 1.00 93.12 233 GLY A O 1
ATOM 1751 N N . LEU A 1 234 ? -5.293 -15.556 -10.704 1.00 90.62 234 LEU A N 1
ATOM 1752 C CA . LEU A 1 234 ? -6.694 -15.701 -10.305 1.00 90.62 234 LEU A CA 1
ATOM 1753 C C . LEU A 1 234 ? -7.553 -14.548 -10.850 1.00 90.62 234 LEU A C 1
ATOM 1755 O O . LEU A 1 234 ? -7.016 -13.506 -11.228 1.00 90.62 234 LEU A O 1
ATOM 1759 N N . PRO A 1 235 ? -8.892 -14.708 -10.889 1.00 84.12 235 PRO A N 1
ATOM 1760 C CA . PRO A 1 235 ? -9.792 -13.627 -11.268 1.00 84.12 235 PRO A CA 1
ATOM 1761 C C . PRO A 1 235 ? -9.600 -12.377 -10.407 1.00 84.12 235 PRO A C 1
ATOM 1763 O O . PRO A 1 235 ? -9.429 -12.459 -9.189 1.00 84.12 235 PRO A O 1
ATOM 1766 N N . ASP A 1 236 ? -9.698 -11.220 -11.054 1.00 83.44 236 ASP A N 1
ATOM 1767 C CA . ASP A 1 236 ? -9.594 -9.903 -10.431 1.00 83.44 236 ASP A CA 1
ATOM 1768 C C . ASP A 1 236 ? -10.915 -9.504 -9.742 1.00 83.44 236 ASP A C 1
ATOM 1770 O O . ASP A 1 236 ? -11.624 -8.582 -10.155 1.00 83.44 236 ASP A O 1
ATOM 1774 N N . GLU A 1 237 ? -11.274 -10.282 -8.719 1.00 77.25 237 GLU A N 1
ATOM 1775 C CA . GLU A 1 237 ? -12.524 -10.190 -7.968 1.00 77.25 237 GLU A CA 1
ATOM 1776 C C . GLU A 1 237 ? -12.252 -10.089 -6.461 1.00 77.25 237 GLU A C 1
ATOM 1778 O O . GLU A 1 237 ? -11.756 -11.032 -5.827 1.00 77.25 237 GLU A O 1
ATOM 1783 N N . TRP A 1 238 ? -12.655 -8.966 -5.866 1.00 80.50 238 TRP A N 1
ATOM 1784 C CA . TRP A 1 238 ? -12.334 -8.608 -4.485 1.00 80.50 238 TRP A CA 1
ATOM 1785 C C . TRP A 1 238 ? -13.588 -8.311 -3.663 1.00 80.50 238 TRP A C 1
ATOM 1787 O O . TRP A 1 238 ? -14.580 -7.777 -4.157 1.00 80.50 238 TRP A O 1
ATOM 1797 N N . THR A 1 239 ? -13.547 -8.656 -2.376 1.00 77.50 239 THR A N 1
ATOM 1798 C CA . THR A 1 239 ? -14.566 -8.251 -1.400 1.00 77.50 239 THR A CA 1
ATOM 1799 C C . THR A 1 239 ? -14.025 -7.121 -0.543 1.00 77.50 239 THR A C 1
ATOM 1801 O O . THR A 1 239 ? -13.012 -7.302 0.127 1.00 77.50 239 THR A O 1
ATOM 1804 N N . ASN A 1 240 ? -14.723 -5.987 -0.545 1.00 78.44 240 ASN A N 1
ATOM 1805 C CA . ASN A 1 240 ? -14.370 -4.797 0.222 1.00 78.44 240 ASN A CA 1
ATOM 1806 C C . ASN A 1 240 ? -15.096 -4.771 1.578 1.00 78.44 240 ASN A C 1
ATOM 1808 O O . ASN A 1 240 ? -16.300 -5.043 1.656 1.00 78.44 240 ASN A O 1
ATOM 1812 N N . GLN A 1 241 ? -14.362 -4.444 2.639 1.00 76.31 241 GLN A N 1
ATOM 1813 C CA . GLN A 1 241 ? -14.863 -4.254 3.994 1.00 76.31 241 GLN A CA 1
ATOM 1814 C C . GLN A 1 241 ? -14.155 -3.076 4.668 1.00 76.31 241 GLN A C 1
ATOM 1816 O O . GLN A 1 241 ? -12.954 -2.890 4.504 1.00 76.31 241 GLN A O 1
ATOM 1821 N N . THR A 1 242 ? -14.869 -2.327 5.506 1.00 78.38 242 THR A N 1
ATOM 1822 C CA . THR A 1 242 ? -14.249 -1.346 6.407 1.00 78.38 242 THR A CA 1
ATOM 1823 C C . THR A 1 242 ? -14.071 -1.969 7.783 1.00 78.38 242 THR A C 1
ATOM 1825 O O . THR A 1 242 ? -15.030 -2.482 8.369 1.00 78.38 242 THR A O 1
ATOM 1828 N N . VAL A 1 243 ? -12.857 -1.894 8.321 1.00 80.69 243 VAL A N 1
ATOM 1829 C CA . VAL A 1 243 ? -12.536 -2.405 9.654 1.00 80.69 243 VAL A CA 1
ATOM 1830 C C . VAL A 1 243 ? -12.190 -1.296 10.617 1.00 80.69 243 VAL A C 1
ATOM 1832 O O . VAL A 1 243 ? -11.614 -0.274 10.246 1.00 80.69 243 VAL A O 1
ATOM 1835 N N . LYS A 1 244 ? -12.511 -1.529 11.886 1.00 84.81 244 LYS A N 1
ATOM 1836 C CA . LYS A 1 244 ? -12.211 -0.604 12.971 1.00 84.81 244 LYS A CA 1
ATOM 1837 C C . LYS A 1 244 ? -10.874 -0.949 13.631 1.00 84.81 244 LYS A C 1
ATOM 1839 O O . LYS A 1 244 ? -10.730 -2.009 14.238 1.00 84.81 244 LYS A O 1
ATOM 1844 N N . LEU A 1 245 ? -9.918 -0.026 13.553 1.00 87.75 245 LEU A N 1
ATOM 1845 C CA . LEU A 1 245 ? -8.589 -0.109 14.176 1.00 87.75 245 LEU A CA 1
ATOM 1846 C C . LEU A 1 245 ? -8.529 0.627 15.521 1.00 87.75 245 LEU A C 1
ATOM 1848 O O . LEU A 1 245 ? -7.702 0.317 16.379 1.00 87.75 245 LEU A O 1
ATOM 1852 N N . GLY A 1 246 ? -9.447 1.555 15.767 1.00 86.88 246 GLY A N 1
ATOM 1853 C CA . GLY A 1 246 ? -9.547 2.295 17.020 1.00 86.88 246 GLY A CA 1
ATOM 1854 C C . GLY A 1 246 ? -10.888 3.004 17.146 1.00 86.88 246 GLY A C 1
ATOM 1855 O O . GLY A 1 246 ? -11.875 2.572 16.564 1.00 86.88 246 GLY A O 1
ATOM 1856 N N . THR A 1 247 ? -10.978 4.064 17.942 1.00 83.62 247 THR A N 1
ATOM 1857 C CA . THR A 1 247 ? -12.250 4.784 18.118 1.00 83.62 247 THR A CA 1
ATOM 1858 C C . THR A 1 247 ? -12.626 5.572 16.863 1.00 83.62 247 THR A C 1
ATOM 1860 O O . THR A 1 247 ? -13.809 5.637 16.531 1.00 83.62 247 THR A O 1
ATOM 1863 N N . ARG A 1 248 ? -11.631 6.160 16.189 1.00 86.56 248 ARG A N 1
ATOM 1864 C CA . ARG A 1 248 ? -11.766 7.007 14.990 1.00 86.56 248 ARG A CA 1
ATOM 1865 C C . ARG A 1 248 ? -10.758 6.614 13.907 1.00 86.56 248 ARG A C 1
ATOM 1867 O O . ARG A 1 248 ? -10.362 7.439 13.095 1.00 86.56 248 ARG A O 1
ATOM 1874 N N . GLU A 1 249 ? -10.285 5.380 13.964 1.00 92.06 249 GLU A N 1
ATOM 1875 C CA . GLU A 1 249 ? -9.256 4.839 13.093 1.00 92.06 249 GLU A CA 1
ATOM 1876 C C . GLU A 1 249 ? -9.848 3.637 12.369 1.00 92.06 249 GLU A C 1
ATOM 1878 O O . GLU A 1 249 ? -10.282 2.674 13.011 1.00 92.06 249 GLU A O 1
ATOM 1883 N N . PHE A 1 250 ? -9.865 3.702 11.044 1.00 87.88 250 PHE A N 1
ATOM 1884 C CA . PHE A 1 250 ? -10.454 2.708 10.162 1.00 87.88 250 PHE A CA 1
ATOM 1885 C C . PHE A 1 250 ? -9.499 2.380 9.019 1.00 87.88 250 PHE A C 1
ATOM 1887 O O . PHE A 1 250 ? -8.672 3.202 8.635 1.00 87.88 250 PHE A O 1
ATOM 1894 N N . ALA A 1 251 ? -9.642 1.181 8.469 1.00 89.81 251 ALA A N 1
ATOM 1895 C CA . ALA A 1 251 ? -8.989 0.791 7.228 1.00 89.81 251 ALA A CA 1
ATOM 1896 C C . ALA A 1 251 ? -10.003 0.172 6.277 1.00 89.81 251 ALA A C 1
ATOM 1898 O O . ALA A 1 251 ? -10.926 -0.525 6.713 1.00 89.81 251 ALA A O 1
ATOM 1899 N N . THR A 1 252 ? -9.794 0.382 4.984 1.00 86.56 252 THR A N 1
ATOM 1900 C CA . THR A 1 252 ? -10.452 -0.413 3.950 1.00 86.56 252 THR A CA 1
ATOM 1901 C C . THR A 1 252 ? -9.644 -1.681 3.746 1.00 86.56 252 THR A C 1
ATOM 1903 O O . THR A 1 252 ? -8.428 -1.622 3.613 1.00 86.56 252 THR A O 1
ATOM 1906 N N . ILE A 1 253 ? -10.302 -2.831 3.727 1.00 87.19 253 ILE A N 1
ATOM 1907 C CA . ILE A 1 253 ? -9.692 -4.113 3.396 1.00 87.19 253 ILE A CA 1
ATOM 1908 C C . ILE A 1 253 ? -10.382 -4.660 2.162 1.00 87.19 253 ILE A C 1
ATOM 1910 O O . ILE A 1 253 ? -11.601 -4.825 2.155 1.00 87.19 253 ILE A O 1
ATOM 1914 N N . VAL A 1 254 ? -9.593 -5.009 1.154 1.00 84.75 254 VAL A N 1
ATOM 1915 C CA . VAL A 1 254 ? -10.047 -5.788 0.005 1.00 84.75 254 VAL A CA 1
ATOM 1916 C C . VAL A 1 254 ? -9.410 -7.170 0.066 1.00 84.75 254 VAL A C 1
ATOM 1918 O O . VAL A 1 254 ? -8.200 -7.315 0.224 1.00 84.75 254 VAL A O 1
ATOM 1921 N N . THR A 1 255 ? -10.234 -8.212 0.018 1.00 87.50 255 THR A N 1
ATOM 1922 C CA . THR A 1 255 ? -9.785 -9.611 0.103 1.00 87.50 255 THR A CA 1
ATOM 1923 C C . THR A 1 255 ? -10.136 -10.342 -1.177 1.00 87.50 255 THR A C 1
ATOM 1925 O O . THR A 1 255 ? -11.271 -10.230 -1.651 1.00 87.50 255 THR A O 1
ATOM 1928 N N . SER A 1 256 ? -9.181 -11.094 -1.728 1.00 88.69 256 SER A N 1
ATOM 1929 C CA . SER A 1 256 ? -9.422 -11.864 -2.946 1.00 88.69 256 SER A CA 1
ATOM 1930 C C . SER A 1 256 ? -10.507 -12.905 -2.681 1.00 88.69 256 SER A C 1
ATOM 1932 O O . SER A 1 256 ? -10.435 -13.693 -1.736 1.00 88.69 256 SER A O 1
ATOM 1934 N N . THR A 1 257 ? -11.533 -12.907 -3.528 1.00 85.06 257 THR A N 1
ATOM 1935 C CA . THR A 1 257 ? -12.651 -13.859 -3.427 1.00 85.06 257 THR A CA 1
ATOM 1936 C C . THR A 1 257 ? -12.209 -15.294 -3.703 1.00 85.06 257 THR A C 1
ATOM 1938 O O . THR A 1 257 ? -12.734 -16.233 -3.106 1.00 85.06 257 THR A O 1
ATOM 1941 N N . SER A 1 258 ? -11.225 -15.455 -4.591 1.00 85.75 258 SER A N 1
ATOM 1942 C CA . SER A 1 258 ? -10.693 -16.750 -5.017 1.00 85.75 258 SER A CA 1
ATOM 1943 C C . SER A 1 258 ? -9.551 -17.243 -4.127 1.00 85.75 258 SER A C 1
ATOM 1945 O O . SER A 1 258 ? -9.319 -18.448 -4.050 1.00 85.75 258 SER A O 1
ATOM 1947 N N . ASN A 1 259 ? -8.860 -16.340 -3.423 1.00 90.25 259 ASN A N 1
ATOM 1948 C CA . ASN A 1 259 ? -7.849 -16.688 -2.430 1.00 90.25 259 ASN A CA 1
ATOM 1949 C C . ASN A 1 259 ? -7.937 -15.770 -1.196 1.00 90.25 259 ASN A C 1
ATOM 1951 O O . ASN A 1 259 ? -7.212 -14.777 -1.110 1.00 90.25 259 ASN A O 1
ATOM 1955 N N . PRO A 1 260 ? -8.752 -16.127 -0.186 1.00 88.62 260 PRO A N 1
ATOM 1956 C CA . PRO A 1 260 ? -8.860 -15.356 1.053 1.00 88.62 260 PRO A CA 1
ATOM 1957 C C . PRO A 1 260 ? -7.551 -15.258 1.854 1.00 88.62 260 PRO A C 1
ATOM 1959 O O . PRO A 1 260 ? -7.468 -14.487 2.807 1.00 88.62 260 PRO A O 1
ATOM 1962 N N . GLY A 1 261 ? -6.514 -16.020 1.485 1.00 91.94 261 GLY A N 1
ATOM 1963 C CA . GLY A 1 261 ? -5.150 -15.875 1.986 1.00 91.94 261 GLY A CA 1
ATOM 1964 C C . GLY A 1 261 ? -4.440 -14.614 1.489 1.00 91.94 261 GLY A C 1
ATOM 1965 O O . GLY A 1 261 ? -3.328 -14.360 1.937 1.00 91.94 261 GLY A O 1
ATOM 1966 N N . ILE A 1 262 ? -5.065 -13.787 0.647 1.00 95.62 262 ILE A N 1
ATOM 1967 C CA . ILE A 1 262 ? -4.511 -12.528 0.134 1.00 95.62 262 ILE A CA 1
ATOM 1968 C C . ILE A 1 262 ? -5.482 -11.375 0.408 1.00 95.62 262 ILE A C 1
ATOM 1970 O O . ILE A 1 262 ? -6.633 -11.398 -0.043 1.00 95.62 262 ILE A O 1
ATOM 1974 N N . SER A 1 263 ? -4.997 -10.344 1.105 1.00 95.38 263 SER A N 1
ATOM 1975 C CA . SER A 1 263 ? -5.750 -9.104 1.330 1.00 95.38 263 SER A CA 1
ATOM 1976 C C . SER A 1 263 ? -4.857 -7.870 1.229 1.00 95.38 263 SER A C 1
ATOM 1978 O O . SER A 1 263 ? -3.702 -7.892 1.661 1.00 95.38 263 SER A O 1
ATOM 1980 N N . LEU A 1 264 ? -5.435 -6.780 0.730 1.00 98.19 264 LEU A N 1
ATOM 1981 C CA . LEU A 1 264 ? -4.837 -5.449 0.694 1.00 98.19 264 LEU A CA 1
ATOM 1982 C C . LEU A 1 264 ? -5.592 -4.547 1.675 1.00 98.19 264 LEU A C 1
ATOM 1984 O O . LEU A 1 264 ? -6.822 -4.583 1.735 1.00 98.19 264 LEU A O 1
ATOM 1988 N N . LEU A 1 265 ? -4.862 -3.784 2.481 1.00 97.88 265 LEU A N 1
ATOM 1989 C CA . LEU A 1 265 ? -5.390 -2.882 3.495 1.00 97.88 265 LEU A CA 1
ATOM 1990 C C . LEU A 1 265 ? -4.958 -1.457 3.160 1.00 97.88 265 LEU A C 1
ATOM 1992 O O . LEU A 1 265 ? -3.766 -1.187 3.055 1.00 97.88 265 LEU A O 1
ATOM 1996 N N . PHE A 1 266 ? -5.911 -0.542 3.061 1.00 97.75 266 PHE A N 1
ATOM 1997 C CA . PHE A 1 266 ? -5.670 0.857 2.735 1.00 97.75 266 PHE A CA 1
ATOM 1998 C C . PHE A 1 266 ? -6.020 1.735 3.939 1.00 97.75 266 PHE A C 1
ATOM 2000 O O . PHE A 1 266 ? -7.159 1.730 4.419 1.00 97.75 266 PHE A O 1
ATOM 2007 N N . LEU A 1 267 ? -5.023 2.465 4.455 1.00 98.38 267 LEU A N 1
ATOM 2008 C CA . LEU A 1 267 ? -5.217 3.426 5.549 1.00 98.38 267 LEU A CA 1
ATOM 2009 C C . LEU A 1 267 ? -5.549 4.837 5.052 1.00 98.38 267 LEU A C 1
ATOM 2011 O O . LEU A 1 267 ? -5.976 5.659 5.852 1.00 98.38 267 LEU A O 1
ATOM 2015 N N . HIS A 1 268 ? -5.345 5.127 3.763 1.00 97.50 268 HIS A N 1
ATOM 2016 C CA . HIS A 1 268 ? -5.664 6.405 3.114 1.00 97.50 268 HIS A CA 1
ATOM 2017 C C . HIS A 1 268 ? -5.007 7.656 3.743 1.00 97.50 268 HIS A C 1
ATOM 2019 O O . HIS A 1 268 ? -5.568 8.754 3.660 1.00 97.50 268 HIS A O 1
ATOM 2025 N N . LEU A 1 269 ? -3.836 7.547 4.386 1.00 98.75 269 LEU A N 1
ATOM 2026 C CA . LEU A 1 269 ? -3.099 8.745 4.818 1.00 98.75 269 LEU A CA 1
ATOM 2027 C C . LEU A 1 269 ? -2.652 9.566 3.589 1.00 98.75 269 LEU A C 1
ATOM 2029 O O . LEU A 1 269 ? -2.424 8.990 2.528 1.00 98.75 269 LEU A O 1
ATOM 2033 N N . PRO A 1 270 ? -2.522 10.895 3.683 1.00 98.50 270 PRO A N 1
ATOM 2034 C CA . PRO A 1 270 ? -2.058 11.704 2.566 1.00 98.50 270 PRO A CA 1
ATOM 2035 C C . PRO A 1 270 ? -0.595 11.410 2.243 1.00 98.50 270 PRO A C 1
ATOM 2037 O O . PRO A 1 270 ? 0.220 11.187 3.145 1.00 98.50 270 PRO A O 1
ATOM 2040 N N . ASP A 1 271 ? -0.272 11.469 0.956 1.00 98.31 271 ASP A N 1
ATOM 2041 C CA . ASP A 1 271 ? 1.101 11.427 0.469 1.00 98.31 271 ASP A CA 1
ATOM 2042 C C . ASP A 1 271 ? 1.914 12.612 1.025 1.00 98.31 271 ASP A C 1
ATOM 2044 O O . ASP A 1 271 ? 1.488 13.773 1.007 1.00 98.31 271 ASP A O 1
ATOM 2048 N N . GLY A 1 272 ? 3.100 12.316 1.549 1.00 96.81 272 GLY A N 1
ATOM 2049 C CA . GLY A 1 272 ? 4.008 13.274 2.154 1.00 96.81 272 GLY A CA 1
ATOM 2050 C C . GLY A 1 272 ? 4.900 14.025 1.167 1.00 96.81 272 GLY A C 1
ATOM 2051 O O . GLY A 1 272 ? 5.532 15.008 1.571 1.00 96.81 272 GLY A O 1
ATOM 2052 N N . GLY A 1 273 ? 4.985 13.603 -0.094 1.00 94.56 273 GLY A N 1
ATOM 2053 C CA . GLY A 1 273 ? 5.926 14.111 -1.087 1.00 94.56 273 GLY A CA 1
ATOM 2054 C C . GLY A 1 273 ? 7.364 14.077 -0.558 1.00 94.56 273 GLY A C 1
ATOM 2055 O O . GLY A 1 273 ? 7.882 13.054 -0.126 1.00 94.56 273 GLY A O 1
ATOM 2056 N N . SER A 1 274 ? 8.027 15.234 -0.490 1.00 92.38 274 SER A N 1
ATOM 2057 C CA . SER A 1 274 ? 9.361 15.346 0.126 1.00 92.38 274 SER A CA 1
ATOM 2058 C C . SER A 1 274 ? 9.334 15.440 1.667 1.00 92.38 274 SER A C 1
ATOM 2060 O O . SER A 1 274 ? 10.243 16.010 2.272 1.00 92.38 274 SER A O 1
ATOM 2062 N N . GLY A 1 275 ? 8.262 14.975 2.311 1.00 95.06 275 GLY A N 1
ATOM 2063 C CA . GLY A 1 275 ? 7.990 15.056 3.752 1.00 95.06 275 GLY A CA 1
ATOM 2064 C C . GLY A 1 275 ? 7.116 16.240 4.178 1.00 95.06 275 GLY A C 1
ATOM 2065 O O . GLY A 1 275 ? 6.696 16.320 5.334 1.00 95.06 275 GLY A O 1
ATOM 2066 N N . GLY A 1 276 ? 6.818 17.170 3.269 1.00 95.75 276 GLY A N 1
ATOM 2067 C CA . GLY A 1 276 ? 6.015 18.363 3.544 1.00 95.75 276 GLY A CA 1
ATOM 2068 C C . GLY A 1 276 ? 4.500 18.165 3.453 1.00 95.75 276 GLY A C 1
ATOM 2069 O O . GLY A 1 276 ? 3.779 18.979 4.030 1.00 95.75 276 GLY A O 1
ATOM 2070 N N . GLY A 1 277 ? 4.048 17.116 2.766 1.00 95.94 277 GLY A N 1
ATOM 2071 C CA . GLY A 1 277 ? 2.674 16.969 2.289 1.00 95.94 277 GLY A CA 1
ATOM 2072 C C . GLY A 1 277 ? 2.362 17.898 1.112 1.00 95.94 277 GLY A C 1
ATOM 2073 O O . GLY A 1 277 ? 3.224 18.648 0.643 1.00 95.94 277 GLY A O 1
ATOM 2074 N N . PHE A 1 278 ? 1.106 17.881 0.670 1.00 91.50 278 PHE A N 1
ATOM 2075 C CA . PHE A 1 278 ? 0.600 18.725 -0.413 1.00 91.50 278 PHE A CA 1
ATOM 2076 C C . PHE A 1 278 ? -0.401 19.759 0.108 1.00 91.50 278 PHE A C 1
ATOM 2078 O O . PHE A 1 278 ? -1.079 19.554 1.114 1.00 91.50 278 PHE A O 1
ATOM 2085 N N . GLY A 1 279 ? -0.534 20.890 -0.593 1.00 88.31 279 GLY A N 1
ATOM 2086 C CA . GLY A 1 279 ? -1.466 21.950 -0.193 1.00 88.31 279 GLY A CA 1
ATOM 2087 C C . GLY A 1 279 ? -2.931 21.494 -0.165 1.00 88.31 279 GLY A C 1
ATOM 2088 O O . GLY A 1 279 ? -3.680 21.910 0.716 1.00 88.31 279 GLY A O 1
ATOM 2089 N N . SER A 1 280 ? -3.319 20.605 -1.083 1.00 80.38 280 SER A N 1
ATOM 2090 C CA . SER A 1 280 ? -4.661 20.010 -1.167 1.00 80.38 280 SER A CA 1
ATOM 2091 C C . SER A 1 280 ? -4.998 19.102 0.018 1.00 80.38 280 SER A C 1
ATOM 2093 O O . SER A 1 280 ? -6.166 18.997 0.379 1.00 80.38 280 SER A O 1
ATOM 2095 N N . THR A 1 281 ? -3.989 18.519 0.668 1.00 86.69 281 THR A N 1
ATOM 2096 C CA . THR A 1 281 ? -4.124 17.656 1.852 1.00 86.69 281 THR A CA 1
ATOM 2097 C C . THR A 1 281 ? -3.722 18.369 3.146 1.00 86.69 281 THR A C 1
ATOM 2099 O O . THR A 1 281 ? -3.412 17.744 4.156 1.00 86.69 281 THR A O 1
ATOM 2102 N N . GLY A 1 282 ? -3.698 19.708 3.139 1.00 92.00 282 GLY A N 1
ATOM 2103 C CA . GLY A 1 282 ? -3.392 20.508 4.329 1.00 92.00 282 GLY A CA 1
ATOM 2104 C C . GLY A 1 282 ? -1.916 20.501 4.744 1.00 92.00 282 GLY A C 1
ATOM 2105 O O . GLY A 1 282 ? -1.585 20.981 5.828 1.00 92.00 282 GLY A O 1
ATOM 2106 N N . ASN A 1 283 ? -1.010 20.031 3.882 1.00 95.25 283 ASN A N 1
ATOM 2107 C CA . ASN A 1 283 ? 0.408 19.811 4.185 1.00 95.25 283 ASN A CA 1
ATOM 2108 C C . ASN A 1 283 ? 0.609 18.865 5.385 1.00 95.25 283 ASN A C 1
ATOM 2110 O O . ASN A 1 283 ? 1.509 19.062 6.215 1.00 95.25 283 ASN A O 1
ATOM 2114 N N . GLU A 1 284 ? -0.277 17.881 5.518 1.00 96.94 284 GLU A N 1
ATOM 2115 C CA . GLU A 1 284 ? -0.124 16.773 6.450 1.00 96.94 284 GLU A CA 1
ATOM 2116 C C . GLU A 1 284 ? 0.741 15.678 5.805 1.00 96.94 284 GLU A C 1
ATOM 2118 O O . GLU A 1 284 ? 0.729 15.497 4.591 1.00 96.94 284 GLU A O 1
ATOM 2123 N N . SER A 1 285 ? 1.556 14.991 6.606 1.00 98.19 285 SER A N 1
ATOM 2124 C CA . SER A 1 285 ? 2.426 13.907 6.141 1.00 98.19 285 SER A CA 1
ATOM 2125 C C . SER A 1 285 ? 2.840 13.020 7.308 1.00 98.19 285 SER A C 1
ATOM 2127 O O . SER A 1 285 ? 2.892 13.472 8.460 1.00 98.19 285 SER A O 1
ATOM 2129 N N . ILE A 1 286 ? 3.203 11.769 7.022 1.00 98.44 286 ILE A N 1
ATOM 2130 C CA . ILE A 1 286 ? 3.680 10.842 8.055 1.00 98.44 286 ILE A CA 1
ATOM 2131 C C . ILE A 1 286 ? 4.992 11.355 8.673 1.00 98.44 286 ILE A C 1
ATOM 2133 O O . ILE A 1 286 ? 5.161 11.337 9.891 1.00 98.44 286 ILE A O 1
ATOM 2137 N N . SER A 1 287 ? 5.893 11.923 7.867 1.00 97.19 287 SER A N 1
ATOM 2138 C CA . SER A 1 287 ? 7.138 12.528 8.362 1.00 97.19 287 SER A CA 1
ATOM 2139 C C . SER A 1 287 ? 6.889 13.665 9.374 1.00 97.19 287 SER A C 1
ATOM 2141 O O . SER A 1 287 ? 7.585 13.784 10.391 1.00 97.19 287 SER A O 1
ATOM 2143 N N . ARG A 1 288 ? 5.852 14.488 9.160 1.00 97.25 288 ARG A N 1
ATOM 2144 C CA . ARG A 1 288 ? 5.438 15.526 10.120 1.00 97.25 288 ARG A CA 1
ATOM 2145 C C . ARG A 1 288 ? 4.802 14.943 11.374 1.00 97.25 288 ARG A C 1
ATOM 2147 O O . ARG A 1 288 ? 5.046 15.479 12.451 1.00 97.25 288 ARG A O 1
ATOM 2154 N N . LEU A 1 289 ? 4.030 13.866 11.237 1.00 97.94 289 LEU A N 1
ATOM 2155 C CA . LEU A 1 289 ? 3.455 13.140 12.369 1.00 97.94 289 LEU A CA 1
ATOM 2156 C C . LEU A 1 289 ? 4.554 12.590 13.288 1.00 97.94 289 LEU A C 1
ATOM 2158 O O . LEU A 1 289 ? 4.483 12.750 14.500 1.00 97.94 289 LEU A O 1
ATOM 2162 N N . ILE A 1 290 ? 5.594 11.988 12.705 1.00 97.12 290 ILE A N 1
ATOM 2163 C CA . ILE A 1 290 ? 6.731 11.419 13.441 1.00 97.12 290 ILE A CA 1
ATOM 2164 C C . ILE A 1 290 ? 7.555 12.513 14.133 1.00 97.12 290 ILE A C 1
ATOM 2166 O O . ILE A 1 290 ? 7.978 12.350 15.275 1.00 97.12 290 ILE A O 1
ATOM 2170 N N . SER A 1 291 ? 7.803 13.637 13.457 1.00 95.50 291 SER A N 1
ATOM 2171 C CA . SER A 1 291 ? 8.698 14.686 13.973 1.00 95.50 291 SER A CA 1
ATOM 2172 C C . SER A 1 291 ? 8.055 15.634 14.993 1.00 95.50 291 SER A C 1
ATOM 2174 O O . SER A 1 291 ? 8.756 16.470 15.567 1.00 95.50 291 SER A O 1
ATOM 2176 N N . ARG A 1 292 ? 6.739 15.544 15.233 1.00 94.19 292 ARG A N 1
ATOM 2177 C CA . ARG A 1 292 ? 5.992 16.473 16.096 1.00 94.19 292 ARG A CA 1
ATOM 2178 C C . ARG A 1 292 ? 5.076 15.711 17.052 1.00 94.19 292 ARG A C 1
ATOM 2180 O O . ARG A 1 292 ? 4.062 15.171 16.631 1.00 94.19 292 ARG A O 1
ATOM 2187 N N . ALA A 1 293 ? 5.395 15.742 18.345 1.00 86.38 293 ALA A N 1
ATOM 2188 C CA . ALA A 1 293 ? 4.702 14.951 19.368 1.00 86.38 293 ALA A CA 1
ATOM 2189 C C . ALA A 1 293 ? 3.172 15.159 19.416 1.00 86.38 293 ALA A C 1
ATOM 2191 O O . ALA A 1 293 ? 2.439 14.190 19.582 1.00 86.38 293 ALA A O 1
ATOM 2192 N N . ASP A 1 294 ? 2.698 16.394 19.217 1.00 90.25 294 ASP A N 1
ATOM 2193 C CA . ASP A 1 294 ? 1.269 16.745 19.286 1.00 90.25 294 ASP A CA 1
ATOM 2194 C C . ASP A 1 294 ? 0.580 16.787 17.908 1.00 90.25 294 ASP A C 1
ATOM 2196 O O . ASP A 1 294 ? -0.530 17.308 17.775 1.00 90.25 294 ASP A O 1
ATOM 2200 N N . ALA A 1 295 ? 1.239 16.302 16.849 1.00 95.00 295 ALA A N 1
ATOM 2201 C CA . ALA A 1 295 ? 0.642 16.286 15.521 1.00 95.00 295 ALA A CA 1
ATOM 2202 C C . ALA A 1 295 ? -0.426 15.194 15.384 1.00 95.00 295 ALA A C 1
ATOM 2204 O O . ALA A 1 295 ? -0.345 14.114 15.972 1.00 95.00 295 ALA A O 1
ATOM 2205 N N . SER A 1 296 ? -1.402 15.480 14.528 1.00 96.06 296 SER A N 1
ATOM 2206 C CA . SER A 1 296 ? -2.355 14.510 14.005 1.00 96.06 296 SER A CA 1
ATOM 2207 C C . SER A 1 296 ? -2.321 14.531 12.484 1.00 96.06 296 SER A C 1
ATOM 2209 O O . SER A 1 296 ? -2.077 15.584 11.897 1.00 96.06 296 SER A O 1
ATOM 2211 N N . ILE A 1 297 ? -2.633 13.397 11.873 1.00 97.88 297 ILE A N 1
ATOM 2212 C CA . ILE A 1 297 ? -2.842 13.247 10.436 1.00 97.88 297 ILE A CA 1
ATOM 2213 C C . ILE A 1 297 ? -4.263 12.737 10.185 1.00 97.88 297 ILE A C 1
ATOM 2215 O O . ILE A 1 297 ? -4.775 11.923 10.958 1.00 97.88 297 ILE A O 1
ATOM 2219 N N . LYS A 1 298 ? -4.926 13.239 9.150 1.00 96.44 298 LYS A N 1
ATOM 2220 C CA . LYS A 1 298 ? -6.261 12.828 8.711 1.00 96.44 298 LYS A CA 1
ATOM 2221 C C . LYS A 1 298 ? -6.166 12.112 7.380 1.00 96.44 298 LYS A C 1
ATOM 2223 O O . LYS A 1 298 ? -5.322 12.447 6.559 1.00 96.44 298 LYS A O 1
ATOM 2228 N N . THR A 1 299 ? -7.040 11.142 7.168 1.00 93.31 299 THR A N 1
ATOM 2229 C CA . THR A 1 299 ? -7.108 10.430 5.893 1.00 93.31 299 THR A CA 1
ATOM 2230 C C . THR A 1 299 ? -7.737 11.294 4.808 1.00 93.31 299 THR A C 1
ATOM 2232 O O . THR A 1 299 ? -8.574 12.155 5.089 1.00 93.31 299 THR A O 1
ATOM 2235 N N . VAL A 1 300 ? -7.343 11.064 3.554 1.00 80.62 300 VAL A N 1
ATOM 2236 C CA . VAL A 1 300 ? -7.807 11.856 2.397 1.00 80.62 300 VAL A CA 1
ATOM 2237 C C . VAL A 1 300 ? -9.303 11.691 2.106 1.00 80.62 300 VAL A C 1
ATOM 2239 O O . VAL A 1 300 ? -9.894 12.507 1.404 1.00 80.62 300 VAL A O 1
ATOM 2242 N N . ASP A 1 301 ? -9.925 10.654 2.665 1.00 80.06 301 ASP A N 1
ATOM 2243 C CA . ASP A 1 301 ? -11.360 10.376 2.599 1.00 80.06 301 ASP A CA 1
ATOM 2244 C C . ASP A 1 301 ? -12.152 10.905 3.811 1.00 80.06 301 ASP A C 1
ATOM 2246 O O . ASP A 1 301 ? -13.362 10.704 3.873 1.00 80.06 301 ASP A O 1
ATOM 2250 N N . GLY A 1 302 ? -11.483 11.546 4.779 1.00 83.50 302 GLY A N 1
ATOM 2251 C CA . GLY A 1 302 ? -12.101 12.116 5.980 1.00 83.50 302 GLY A CA 1
ATOM 2252 C C . GLY A 1 302 ? -12.509 11.107 7.060 1.00 83.50 302 GLY A C 1
ATOM 2253 O O . GLY A 1 302 ? -12.964 11.519 8.129 1.00 83.50 302 GLY A O 1
ATOM 2254 N N . GLN A 1 303 ? -12.325 9.801 6.836 1.00 82.00 303 GLN A N 1
ATOM 2255 C CA . GLN A 1 303 ? -12.860 8.764 7.724 1.00 82.00 303 GLN A CA 1
ATOM 2256 C C . GLN A 1 303 ? -12.059 8.571 9.013 1.00 82.00 303 GLN A C 1
ATOM 2258 O O . GLN A 1 303 ? -12.639 8.200 10.038 1.00 82.00 303 GLN A O 1
ATOM 2263 N N . SER A 1 304 ? -10.749 8.822 8.981 1.00 91.31 304 SER A N 1
ATOM 2264 C CA . SER A 1 304 ? -9.867 8.543 10.109 1.00 91.31 304 SER A CA 1
ATOM 2265 C C . SER A 1 304 ? -8.950 9.701 10.469 1.00 91.31 304 SER A C 1
ATOM 2267 O O . SER A 1 304 ? -8.625 10.575 9.664 1.00 91.31 304 SER A O 1
ATOM 2269 N N . SER A 1 305 ? -8.499 9.689 11.722 1.00 94.56 305 SER A N 1
ATOM 2270 C CA . SER A 1 305 ? -7.486 10.609 12.226 1.00 94.56 305 SER A CA 1
ATOM 2271 C C . SER A 1 305 ? -6.568 9.903 13.214 1.00 94.56 305 SER A C 1
ATOM 2273 O O . SER A 1 305 ? -7.044 9.200 14.101 1.00 94.56 305 SER A O 1
ATOM 2275 N N . TYR A 1 306 ? -5.263 10.128 13.083 1.00 97.12 306 TYR A N 1
ATOM 2276 C CA . TYR A 1 306 ? -4.235 9.450 13.862 1.00 97.12 306 TYR A CA 1
ATOM 2277 C C . TYR A 1 306 ? -3.258 10.451 14.479 1.00 97.12 306 TYR A C 1
ATOM 2279 O O . TYR A 1 306 ? -2.725 11.312 13.786 1.00 97.12 306 TYR A O 1
ATOM 2287 N N . SER A 1 307 ? -2.955 10.299 15.766 1.00 97.31 307 SER A N 1
ATOM 2288 C CA . SER A 1 307 ? -1.644 10.668 16.320 1.00 97.31 307 SER A CA 1
ATOM 2289 C C . SER A 1 307 ? -0.602 9.597 15.977 1.00 97.31 307 SER A C 1
ATOM 2291 O O . SER A 1 307 ? -0.957 8.484 15.580 1.00 97.31 307 SER A O 1
ATOM 2293 N N . TYR A 1 308 ? 0.686 9.887 16.196 1.00 97.62 308 TYR A N 1
ATOM 2294 C CA . TYR A 1 308 ? 1.758 8.895 16.034 1.00 97.62 308 TYR A CA 1
ATOM 2295 C C . TYR A 1 308 ? 1.471 7.601 16.817 1.00 97.62 308 TYR A C 1
ATOM 2297 O O . TYR A 1 308 ? 1.516 6.507 16.258 1.00 97.62 308 TYR A O 1
ATOM 2305 N N . GLY A 1 309 ? 1.106 7.728 18.098 1.00 97.06 309 GLY A N 1
ATOM 2306 C CA . GLY A 1 309 ? 0.807 6.578 18.953 1.00 97.06 309 GLY A CA 1
ATOM 2307 C C . GLY A 1 309 ? -0.400 5.774 18.468 1.00 97.06 309 GLY A C 1
ATOM 2308 O O . GLY A 1 309 ? -0.352 4.549 18.466 1.00 97.06 309 GLY A O 1
ATOM 2309 N N . GLN A 1 310 ? -1.459 6.442 17.996 1.00 97.69 310 GLN A N 1
ATOM 2310 C CA . GLN A 1 310 ? -2.626 5.757 17.425 1.00 97.69 310 GLN A CA 1
ATOM 2311 C C . GLN A 1 310 ? -2.278 4.987 16.149 1.00 97.69 310 GLN A C 1
ATOM 2313 O O . GLN A 1 310 ? -2.783 3.883 15.966 1.00 97.69 310 GLN A O 1
ATOM 2318 N N . LEU A 1 311 ? -1.410 5.529 15.290 1.00 98.06 311 LEU A N 1
ATOM 2319 C CA . LEU A 1 311 ? -0.982 4.843 14.070 1.00 98.06 311 LEU A CA 1
ATOM 2320 C C . LEU A 1 311 ? -0.112 3.614 14.375 1.00 98.06 311 LEU A C 1
ATOM 2322 O O . LEU A 1 311 ? -0.333 2.554 13.795 1.00 98.06 311 LEU A O 1
ATOM 2326 N N . VAL A 1 312 ? 0.817 3.716 15.332 1.00 98.25 312 VAL A N 1
ATOM 2327 C CA . VAL A 1 312 ? 1.612 2.564 15.799 1.00 98.25 312 VAL A CA 1
ATOM 2328 C C . VAL A 1 312 ? 0.707 1.480 16.394 1.00 98.25 312 VAL A C 1
ATOM 2330 O O . VAL A 1 312 ? 0.818 0.320 16.007 1.00 98.25 312 VAL A O 1
ATOM 2333 N N . LEU A 1 313 ? -0.237 1.853 17.265 1.00 97.00 313 LEU A N 1
ATOM 2334 C CA . LEU A 1 313 ? -1.202 0.913 17.852 1.00 97.00 313 LEU A CA 1
ATOM 2335 C C . LEU A 1 313 ? -2.119 0.275 16.799 1.00 97.00 313 LEU A C 1
ATOM 2337 O O . LEU A 1 313 ? -2.535 -0.872 16.949 1.00 97.00 313 LEU A O 1
ATOM 2341 N N . ALA A 1 314 ? -2.466 1.003 15.738 1.00 97.06 314 ALA A N 1
ATOM 2342 C CA . ALA A 1 314 ? -3.256 0.466 14.638 1.00 97.06 314 ALA A CA 1
ATOM 2343 C C . ALA A 1 314 ? -2.492 -0.635 13.881 1.00 97.06 314 ALA A C 1
ATOM 2345 O O . ALA A 1 314 ? -3.067 -1.688 13.605 1.00 97.06 314 ALA A O 1
ATOM 2346 N N . LEU A 1 315 ? -1.197 -0.429 13.608 1.00 98.25 315 LEU A N 1
ATOM 2347 C CA . LEU A 1 315 ? -0.331 -1.450 13.005 1.00 98.25 315 LEU A CA 1
ATOM 2348 C C . LEU A 1 315 ? -0.113 -2.648 13.937 1.00 98.25 315 LEU A C 1
ATOM 2350 O O . LEU A 1 315 ? -0.187 -3.786 13.484 1.00 98.25 315 LEU A O 1
ATOM 2354 N N . GLU A 1 316 ? 0.083 -2.413 15.236 1.00 96.44 316 GLU A N 1
ATOM 2355 C CA . GLU A 1 316 ? 0.195 -3.482 16.238 1.00 96.44 316 GLU A CA 1
ATOM 2356 C C . GLU A 1 316 ? -1.051 -4.374 16.240 1.00 96.44 316 GLU A C 1
ATOM 2358 O O . GLU A 1 316 ? -0.932 -5.592 16.147 1.00 96.44 316 GLU A O 1
ATOM 2363 N N . LYS A 1 317 ? -2.254 -3.786 16.213 1.00 93.75 317 LYS A N 1
ATOM 2364 C CA . LYS A 1 317 ? -3.505 -4.553 16.109 1.00 93.75 317 LYS A CA 1
ATOM 2365 C C . LYS A 1 317 ? -3.589 -5.380 14.830 1.00 93.75 317 LYS A C 1
ATOM 2367 O O . LYS A 1 317 ? -4.082 -6.504 14.876 1.00 93.75 317 LYS A O 1
ATOM 2372 N N . ILE A 1 318 ? -3.121 -4.848 13.697 1.00 94.88 318 ILE A N 1
ATOM 2373 C CA . ILE A 1 318 ? -3.036 -5.605 12.438 1.00 94.88 318 ILE A CA 1
ATOM 2374 C C . ILE A 1 318 ? -2.095 -6.804 12.607 1.00 94.88 318 ILE A C 1
ATOM 2376 O O . ILE A 1 318 ? -2.448 -7.914 12.205 1.00 94.88 318 ILE A O 1
ATOM 2380 N N . PHE A 1 319 ? -0.938 -6.619 13.245 1.00 95.75 319 PHE A N 1
ATOM 2381 C CA . PHE A 1 319 ? -0.013 -7.718 13.526 1.00 95.75 319 PHE A CA 1
ATOM 2382 C C . PHE A 1 319 ? -0.619 -8.738 14.495 1.00 95.75 319 PHE A C 1
ATOM 2384 O O . PHE A 1 319 ? -0.521 -9.937 14.253 1.00 95.75 319 PHE A O 1
ATOM 2391 N N . ASP A 1 320 ? -1.324 -8.310 15.536 1.00 92.38 320 ASP A N 1
ATOM 2392 C CA . ASP A 1 320 ? -2.001 -9.224 16.457 1.00 92.38 320 ASP A CA 1
ATOM 2393 C C . ASP A 1 320 ? -3.119 -10.024 15.791 1.00 92.38 320 ASP A C 1
ATOM 2395 O O . ASP A 1 320 ? -3.262 -11.215 16.069 1.00 92.38 320 ASP A O 1
ATOM 2399 N N . ALA A 1 321 ? -3.881 -9.402 14.889 1.00 89.75 321 ALA A N 1
ATOM 2400 C CA . ALA A 1 321 ? -4.959 -10.067 14.168 1.00 89.75 321 ALA A CA 1
ATOM 2401 C C . ALA A 1 321 ? -4.437 -11.139 13.200 1.00 89.75 321 ALA A C 1
ATOM 2403 O O . ALA A 1 321 ? -4.999 -12.232 13.132 1.00 89.75 321 ALA A O 1
ATOM 2404 N N . TYR A 1 322 ? -3.353 -10.849 12.473 1.00 91.31 322 TYR A N 1
ATOM 2405 C CA . TYR A 1 322 ? -2.819 -11.758 11.453 1.00 91.31 322 TYR A CA 1
ATOM 2406 C C . TYR A 1 322 ? -1.681 -12.663 11.931 1.00 91.31 322 TYR A C 1
ATOM 2408 O O . TYR A 1 322 ? -1.339 -13.616 11.235 1.00 91.31 322 TYR A O 1
ATOM 2416 N N . ARG A 1 323 ? -1.104 -12.389 13.107 1.00 92.25 323 ARG A N 1
ATOM 2417 C CA . ARG A 1 323 ? 0.005 -13.142 13.717 1.00 92.25 323 ARG A CA 1
ATOM 2418 C C . ARG A 1 323 ? 1.138 -13.442 12.715 1.00 92.25 323 ARG A C 1
ATOM 2420 O O . ARG A 1 323 ? 1.449 -14.617 12.495 1.00 92.25 323 ARG A O 1
ATOM 2427 N N . PRO A 1 324 ? 1.751 -12.417 12.085 1.00 95.31 324 PRO A N 1
ATOM 2428 C CA . PRO A 1 324 ? 2.756 -12.634 11.058 1.00 95.31 324 PRO A CA 1
ATOM 2429 C C . PRO A 1 324 ? 3.969 -13.400 11.589 1.00 95.31 324 PRO A C 1
ATOM 2431 O O . PRO A 1 324 ? 4.503 -13.105 12.659 1.00 95.31 324 PRO A O 1
ATOM 2434 N N . THR A 1 325 ? 4.446 -14.352 10.792 1.00 95.75 325 THR A N 1
ATOM 2435 C CA . THR A 1 325 ? 5.771 -14.965 10.946 1.00 95.75 325 THR A CA 1
ATOM 2436 C C . THR A 1 325 ? 6.865 -14.060 10.381 1.00 95.75 325 THR A C 1
ATOM 2438 O O . THR A 1 325 ? 8.019 -14.150 10.799 1.00 95.75 325 THR A O 1
ATOM 2441 N N . GLU A 1 326 ? 6.510 -13.168 9.457 1.00 97.62 326 GLU A N 1
ATOM 2442 C CA . GLU A 1 326 ? 7.403 -12.175 8.871 1.00 97.62 326 GLU A CA 1
ATOM 2443 C C . GLU A 1 326 ? 6.656 -10.855 8.624 1.00 97.62 326 GLU A C 1
ATOM 2445 O O . GLU A 1 326 ? 5.546 -10.846 8.092 1.00 97.62 326 GLU A O 1
ATOM 2450 N N . VAL A 1 327 ? 7.285 -9.738 8.987 1.00 98.69 327 VAL A N 1
ATOM 2451 C CA . VAL A 1 327 ? 6.883 -8.392 8.577 1.00 98.69 327 VAL A CA 1
ATOM 2452 C C . VAL A 1 327 ? 7.892 -7.864 7.560 1.00 98.69 327 VAL A C 1
ATOM 2454 O O . VAL A 1 327 ? 9.092 -7.887 7.820 1.00 98.69 327 VAL A O 1
ATOM 2457 N N . ARG A 1 328 ? 7.418 -7.378 6.412 1.00 98.81 328 ARG A N 1
ATOM 2458 C CA . ARG A 1 328 ? 8.242 -6.758 5.358 1.00 98.81 328 ARG A CA 1
ATOM 2459 C C . ARG A 1 328 ? 7.942 -5.264 5.283 1.00 98.81 328 ARG A C 1
ATOM 2461 O O . ARG A 1 328 ? 6.779 -4.878 5.340 1.00 98.81 328 ARG A O 1
ATOM 2468 N N . THR A 1 329 ? 8.954 -4.412 5.163 1.00 98.81 329 THR A N 1
ATOM 2469 C CA . THR A 1 329 ? 8.758 -2.953 5.049 1.00 98.81 329 THR A CA 1
ATOM 2470 C C . THR A 1 329 ? 9.926 -2.269 4.331 1.00 98.81 329 THR A C 1
ATOM 2472 O O . THR A 1 329 ? 10.910 -2.928 3.999 1.00 98.81 329 THR A O 1
ATOM 2475 N N . GLN A 1 330 ? 9.839 -0.967 4.051 1.00 98.06 330 GLN A N 1
ATOM 2476 C CA . GLN A 1 330 ? 10.942 -0.212 3.443 1.00 98.06 330 GLN A CA 1
ATOM 2477 C C . GLN A 1 330 ? 12.044 0.164 4.440 1.00 98.06 330 GLN A C 1
ATOM 2479 O O . GLN A 1 330 ? 11.815 0.259 5.645 1.00 98.06 330 GLN A O 1
ATOM 2484 N N . LEU A 1 331 ? 13.256 0.407 3.931 1.00 95.75 331 LEU A N 1
ATOM 2485 C CA . LEU A 1 331 ? 14.374 0.928 4.722 1.00 95.75 331 LEU A CA 1
ATOM 2486 C C . LEU A 1 331 ? 14.035 2.261 5.403 1.00 95.75 331 LEU A C 1
ATOM 2488 O O . LEU A 1 331 ? 13.362 3.126 4.852 1.00 95.75 331 LEU A O 1
ATOM 2492 N N . THR A 1 332 ? 14.582 2.452 6.604 1.00 93.25 332 THR A N 1
ATOM 2493 C CA . THR A 1 332 ? 14.372 3.652 7.434 1.00 93.25 332 THR A CA 1
ATOM 2494 C C . THR A 1 332 ? 15.350 4.790 7.135 1.00 93.25 332 THR A C 1
ATOM 2496 O O . THR A 1 332 ? 15.241 5.874 7.709 1.00 93.25 332 THR A O 1
ATOM 2499 N N . TYR A 1 333 ? 16.317 4.562 6.247 1.00 88.94 333 TYR A N 1
ATOM 2500 C CA . TYR A 1 333 ? 17.380 5.501 5.906 1.00 88.94 333 TYR A CA 1
ATOM 2501 C C . TYR A 1 333 ? 17.734 5.412 4.421 1.00 88.94 333 TYR A C 1
ATOM 2503 O O . TYR A 1 333 ? 17.522 4.389 3.774 1.00 88.94 333 TYR A O 1
ATOM 2511 N N . ASP A 1 334 ? 18.321 6.486 3.896 1.00 83.00 334 ASP A N 1
ATOM 2512 C CA . ASP A 1 334 ? 18.877 6.488 2.547 1.00 83.00 334 ASP A CA 1
ATOM 2513 C C . ASP A 1 334 ? 20.218 5.749 2.556 1.00 83.00 334 ASP A C 1
ATOM 2515 O O . ASP A 1 334 ? 21.108 6.082 3.346 1.00 83.00 334 ASP A O 1
ATOM 2519 N N . PHE A 1 335 ? 20.387 4.759 1.680 1.00 78.69 335 PHE A N 1
ATOM 2520 C CA . PHE A 1 335 ? 21.699 4.166 1.440 1.00 78.69 335 PHE A CA 1
ATOM 2521 C C . PHE A 1 335 ? 22.319 4.781 0.170 1.00 78.69 335 PHE A C 1
ATOM 2523 O O . PHE A 1 335 ? 21.656 4.968 -0.852 1.00 78.69 335 PHE A O 1
ATOM 2530 N N . GLY A 1 336 ? 23.613 5.097 0.234 1.00 70.19 336 GLY A N 1
ATOM 2531 C CA . GLY A 1 336 ? 24.311 5.802 -0.843 1.00 70.19 336 GLY A CA 1
ATOM 2532 C C . GLY A 1 336 ? 24.089 7.320 -0.822 1.00 70.19 336 GLY A C 1
ATOM 2533 O O . GLY A 1 336 ? 23.383 7.855 0.026 1.00 70.19 336 GLY A O 1
ATOM 2534 N N . ALA A 1 337 ? 24.761 8.026 -1.735 1.00 70.44 337 ALA A N 1
ATOM 2535 C CA . ALA A 1 337 ? 24.780 9.494 -1.768 1.00 70.44 337 ALA A CA 1
ATOM 2536 C C . ALA A 1 337 ? 24.078 10.098 -2.996 1.00 70.44 337 ALA A C 1
ATOM 2538 O O . ALA A 1 337 ? 23.881 11.310 -3.042 1.00 70.44 337 ALA A O 1
ATOM 2539 N N . MET A 1 338 ? 23.742 9.286 -4.006 1.00 81.56 338 MET A N 1
ATOM 2540 C CA . MET A 1 338 ? 23.286 9.793 -5.304 1.00 81.56 338 MET A CA 1
ATOM 2541 C C . MET A 1 338 ? 21.770 9.987 -5.387 1.00 81.56 338 MET A C 1
ATOM 2543 O O . MET A 1 338 ? 21.316 10.939 -6.016 1.00 81.56 338 MET A O 1
ATOM 2547 N N . TYR A 1 339 ? 20.996 9.108 -4.750 1.00 84.50 339 TYR A N 1
ATOM 2548 C CA . TYR A 1 339 ? 19.537 9.178 -4.743 1.00 84.50 339 TYR A CA 1
ATOM 2549 C C . TYR A 1 339 ? 19.019 9.126 -3.312 1.00 84.50 339 TYR A C 1
ATOM 2551 O O . TYR A 1 339 ? 19.469 8.313 -2.507 1.00 84.50 339 TYR A O 1
ATOM 2559 N N . THR A 1 340 ? 18.062 9.997 -3.021 1.00 90.69 340 THR A N 1
ATOM 2560 C CA . THR A 1 340 ? 17.303 10.003 -1.771 1.00 90.69 340 THR A CA 1
ATOM 2561 C C . THR A 1 340 ? 16.047 9.163 -1.960 1.00 90.69 340 THR A C 1
ATOM 2563 O O . THR A 1 340 ? 15.425 9.209 -3.022 1.00 90.69 340 THR A O 1
ATOM 2566 N N . ASP A 1 341 ? 15.676 8.402 -0.939 1.00 94.62 341 ASP A N 1
ATOM 2567 C CA . ASP A 1 341 ? 14.417 7.674 -0.908 1.00 94.62 341 ASP A CA 1
ATOM 2568 C C . ASP A 1 341 ? 13.238 8.592 -0.560 1.00 94.62 341 ASP A C 1
ATOM 2570 O O . ASP A 1 341 ? 13.408 9.686 -0.003 1.00 94.62 341 ASP A O 1
ATOM 2574 N N . HIS A 1 342 ? 12.024 8.138 -0.866 1.00 96.31 342 HIS A N 1
ATOM 2575 C CA . HIS A 1 342 ? 10.809 8.877 -0.540 1.00 96.31 342 HIS A CA 1
ATOM 2576 C C . HIS A 1 342 ? 10.671 9.086 0.979 1.00 96.31 342 HIS A C 1
ATOM 2578 O O . HIS A 1 342 ? 11.055 8.226 1.781 1.00 96.31 342 HIS A O 1
ATOM 2584 N N . SER A 1 343 ? 10.099 10.219 1.414 1.00 97.19 343 SER A N 1
ATOM 2585 C CA . SER A 1 343 ? 9.916 10.469 2.855 1.00 97.19 343 SER A CA 1
ATOM 2586 C C . SER A 1 343 ? 9.012 9.430 3.504 1.00 97.19 343 SER A C 1
ATOM 2588 O O . SER A 1 343 ? 9.233 9.036 4.652 1.00 97.19 343 SER A O 1
ATOM 2590 N N . ASP A 1 344 ? 7.998 8.988 2.764 1.00 98.62 344 ASP A N 1
ATOM 2591 C CA . ASP A 1 344 ? 7.017 8.040 3.273 1.00 98.62 344 ASP A CA 1
ATOM 2592 C C . ASP A 1 344 ? 7.561 6.615 3.314 1.00 98.62 344 ASP A C 1
ATOM 2594 O O . ASP A 1 344 ? 7.183 5.894 4.225 1.00 98.62 344 ASP A O 1
ATOM 2598 N N . HIS A 1 345 ? 8.521 6.235 2.458 1.00 98.50 345 HIS A N 1
ATOM 2599 C CA . HIS A 1 345 ? 9.194 4.929 2.558 1.00 98.50 345 HIS A CA 1
ATOM 2600 C C . HIS A 1 345 ? 9.912 4.803 3.904 1.00 98.50 345 HIS A C 1
ATOM 2602 O O . HIS A 1 345 ? 9.665 3.879 4.679 1.00 98.50 345 HIS A O 1
ATOM 2608 N N . LYS A 1 346 ? 10.729 5.807 4.243 1.00 97.56 346 LYS A N 1
ATOM 2609 C CA . LYS A 1 346 ? 11.447 5.849 5.526 1.00 97.56 346 LYS A CA 1
ATOM 2610 C C . LYS A 1 346 ? 10.492 5.878 6.715 1.00 97.56 346 LYS A C 1
ATOM 2612 O O . LYS A 1 346 ? 10.722 5.205 7.721 1.00 97.56 346 LYS A O 1
ATOM 2617 N N . SER A 1 347 ? 9.403 6.636 6.586 1.00 98.31 347 SER A N 1
ATOM 2618 C CA . SER A 1 347 ? 8.372 6.735 7.622 1.00 98.31 347 SER A CA 1
ATOM 2619 C C . SER A 1 347 ? 7.608 5.417 7.803 1.00 98.31 347 SER A C 1
ATOM 2621 O O . SER A 1 347 ? 7.350 5.022 8.940 1.00 98.31 347 SER A O 1
ATOM 2623 N N . ALA A 1 348 ? 7.297 4.711 6.711 1.00 98.69 348 ALA A N 1
ATOM 2624 C CA . ALA A 1 348 ? 6.662 3.398 6.725 1.00 98.69 348 ALA A CA 1
ATOM 2625 C C . ALA A 1 348 ? 7.546 2.371 7.431 1.00 98.69 348 ALA A C 1
ATOM 2627 O O . ALA A 1 348 ? 7.096 1.739 8.389 1.00 98.69 348 ALA A O 1
ATOM 2628 N N . GLY A 1 349 ? 8.827 2.315 7.053 1.00 98.31 349 GLY A N 1
ATOM 2629 C CA . GLY A 1 349 ? 9.826 1.484 7.717 1.00 98.31 349 GLY A CA 1
ATOM 2630 C C . GLY A 1 349 ? 9.903 1.740 9.219 1.00 98.31 349 GLY A C 1
ATOM 2631 O O . GLY A 1 349 ? 9.901 0.805 10.019 1.00 98.31 349 GLY A O 1
ATOM 2632 N N . GLN A 1 350 ? 9.922 3.013 9.627 1.00 98.25 350 GLN A N 1
ATOM 2633 C CA . GLN A 1 350 ? 10.020 3.390 11.036 1.00 98.25 350 GLN A CA 1
ATOM 2634 C C . GLN A 1 350 ? 8.772 2.983 11.834 1.00 98.25 350 GLN A C 1
ATOM 2636 O O . GLN A 1 350 ? 8.893 2.453 12.944 1.00 98.25 350 GLN A O 1
ATOM 2641 N N . LEU A 1 351 ? 7.577 3.222 11.289 1.00 98.75 351 LEU A N 1
ATOM 2642 C CA . LEU A 1 351 ? 6.312 2.867 11.934 1.00 98.75 351 LEU A CA 1
ATOM 2643 C C . LEU A 1 351 ? 6.150 1.350 12.056 1.00 98.75 351 LEU A C 1
ATOM 2645 O O . LEU A 1 351 ? 5.843 0.857 13.143 1.00 98.75 351 LEU A O 1
ATOM 2649 N N . ALA A 1 352 ? 6.414 0.618 10.972 1.00 98.69 352 ALA A N 1
ATOM 2650 C CA . ALA A 1 352 ? 6.341 -0.837 10.941 1.00 98.69 352 ALA A CA 1
ATOM 2651 C C . ALA A 1 352 ? 7.337 -1.468 11.920 1.00 98.69 352 ALA A C 1
ATOM 2653 O O . ALA A 1 352 ? 6.952 -2.328 12.710 1.00 98.69 352 ALA A O 1
ATOM 2654 N N . ALA A 1 353 ? 8.588 -0.993 11.943 1.00 98.44 353 ALA A N 1
ATOM 2655 C CA . ALA A 1 353 ? 9.597 -1.459 12.890 1.00 98.44 353 ALA A CA 1
ATOM 2656 C C . ALA A 1 353 ? 9.193 -1.182 14.346 1.00 98.44 353 ALA A C 1
ATOM 2658 O O . ALA A 1 353 ? 9.346 -2.049 15.205 1.00 98.44 353 ALA A O 1
ATOM 2659 N N . THR A 1 354 ? 8.634 -0.001 14.628 1.00 98.44 354 THR A N 1
ATOM 2660 C CA . THR A 1 354 ? 8.173 0.358 15.978 1.00 98.44 354 THR A CA 1
ATOM 2661 C C . THR A 1 354 ? 7.047 -0.565 16.444 1.00 98.44 354 THR A C 1
ATOM 2663 O O . THR A 1 354 ? 7.144 -1.140 17.528 1.00 98.44 354 THR A O 1
ATOM 2666 N N . ALA A 1 355 ? 6.012 -0.757 15.620 1.00 98.56 355 ALA A N 1
ATOM 2667 C CA . ALA A 1 355 ? 4.906 -1.664 15.931 1.00 98.56 355 ALA A CA 1
ATOM 2668 C C . ALA A 1 355 ? 5.377 -3.125 16.051 1.00 98.56 355 ALA A C 1
ATOM 2670 O O . ALA A 1 355 ? 4.954 -3.854 16.947 1.00 98.56 355 ALA A O 1
ATOM 2671 N N . PHE A 1 356 ? 6.319 -3.547 15.201 1.00 98.44 356 PHE A N 1
ATOM 2672 C CA . PHE A 1 356 ? 6.882 -4.895 15.234 1.00 98.44 356 PHE A CA 1
ATOM 2673 C C . PHE A 1 356 ? 7.645 -5.169 16.535 1.00 98.44 356 PHE A C 1
ATOM 2675 O O . PHE A 1 356 ? 7.559 -6.267 17.082 1.00 98.44 356 PHE A O 1
ATOM 2682 N N . MET A 1 357 ? 8.376 -4.183 17.063 1.00 97.69 357 MET A N 1
ATOM 2683 C CA . MET A 1 357 ? 9.098 -4.337 18.329 1.00 97.69 357 MET A CA 1
ATOM 2684 C C . MET A 1 357 ? 8.163 -4.553 19.526 1.00 97.69 357 MET A C 1
ATOM 2686 O O . MET A 1 357 ? 8.536 -5.283 20.443 1.00 97.69 357 MET A O 1
ATOM 2690 N N . ALA A 1 358 ? 6.954 -3.983 19.512 1.00 95.88 358 ALA A N 1
ATOM 2691 C CA . ALA A 1 358 ? 5.926 -4.311 20.498 1.00 95.88 358 ALA A CA 1
ATOM 2692 C C . ALA A 1 358 ? 5.424 -5.752 20.289 1.00 95.88 358 ALA A C 1
ATOM 2694 O O . ALA A 1 358 ? 5.592 -6.597 21.170 1.00 95.88 358 ALA A O 1
ATOM 2695 N N . PHE A 1 359 ? 4.950 -6.059 19.076 1.00 96.25 359 PHE A N 1
ATOM 2696 C CA . PHE A 1 359 ? 4.396 -7.364 18.692 1.00 96.25 359 PHE A CA 1
ATOM 2697 C C . PHE A 1 359 ? 5.332 -8.556 18.969 1.00 96.25 359 PHE A C 1
ATOM 2699 O O . PHE A 1 359 ? 4.897 -9.615 19.435 1.00 96.25 359 PHE A O 1
ATOM 2706 N N . ARG A 1 360 ? 6.638 -8.409 18.702 1.00 96.56 360 ARG A N 1
ATOM 2707 C CA . ARG A 1 360 ? 7.621 -9.495 18.862 1.00 96.56 360 ARG A CA 1
ATOM 2708 C C . ARG A 1 360 ? 7.849 -9.909 20.314 1.00 96.56 360 ARG A C 1
ATOM 2710 O O . ARG A 1 360 ? 8.408 -10.980 20.535 1.00 96.56 360 ARG A O 1
ATOM 2717 N N . THR A 1 361 ? 7.440 -9.090 21.286 1.00 96.25 361 THR A N 1
ATOM 2718 C CA . THR A 1 361 ? 7.525 -9.436 22.715 1.00 96.25 361 THR A CA 1
ATOM 2719 C C . THR A 1 361 ? 6.739 -10.718 23.002 1.00 96.25 361 THR A C 1
ATOM 2721 O O . THR A 1 361 ? 7.244 -11.601 23.692 1.00 96.25 361 THR A O 1
ATOM 2724 N N . ASP A 1 362 ? 5.580 -10.873 22.354 1.00 94.69 362 ASP A N 1
ATOM 2725 C CA . ASP A 1 362 ? 4.720 -12.060 22.443 1.00 94.69 362 ASP A CA 1
ATOM 2726 C C . ASP A 1 362 ? 4.891 -13.021 21.245 1.00 94.69 362 ASP A C 1
ATOM 2728 O O . ASP A 1 362 ? 4.216 -14.051 21.152 1.00 94.69 362 ASP A O 1
ATOM 2732 N N . ASN A 1 363 ? 5.793 -12.696 20.310 1.00 94.56 363 ASN A N 1
ATOM 2733 C CA . ASN A 1 363 ? 6.077 -13.444 19.077 1.00 94.56 363 ASN A CA 1
ATOM 2734 C C . ASN A 1 363 ? 7.583 -13.490 18.775 1.00 94.56 363 ASN A C 1
ATOM 2736 O O . ASN A 1 363 ? 8.034 -12.956 17.759 1.00 94.56 363 ASN A O 1
ATOM 2740 N N . PRO A 1 364 ? 8.398 -14.129 19.628 1.00 95.38 364 PRO A N 1
ATOM 2741 C CA . PRO A 1 364 ? 9.854 -14.023 19.540 1.00 95.38 364 PRO A CA 1
ATOM 2742 C C . PRO A 1 364 ? 10.457 -14.638 18.266 1.00 95.38 364 PRO A C 1
ATOM 2744 O O . PRO A 1 364 ? 11.602 -14.339 17.933 1.00 95.38 364 PRO A O 1
ATOM 2747 N N . THR A 1 365 ? 9.715 -15.499 17.564 1.00 95.00 365 THR A N 1
ATOM 2748 C CA . THR A 1 365 ? 10.143 -16.145 16.314 1.00 95.00 365 THR A CA 1
ATOM 2749 C C . THR A 1 365 ? 9.777 -15.356 15.059 1.00 95.00 365 THR A C 1
ATOM 2751 O O . THR A 1 365 ? 10.257 -15.711 13.981 1.00 95.00 365 THR A O 1
ATOM 2754 N N . ALA A 1 366 ? 8.942 -14.317 15.174 1.00 96.38 366 ALA A N 1
ATOM 2755 C CA . ALA A 1 366 ? 8.599 -13.468 14.043 1.00 96.38 366 ALA A CA 1
ATOM 2756 C C . ALA A 1 366 ? 9.833 -12.687 13.570 1.00 96.38 366 ALA A C 1
ATOM 2758 O O . ALA A 1 366 ? 10.684 -12.287 14.371 1.00 96.38 366 ALA A O 1
ATOM 2759 N N . LYS A 1 367 ? 9.927 -12.471 12.259 1.00 97.69 367 LYS A N 1
ATOM 2760 C CA . LYS A 1 367 ? 11.036 -11.757 11.616 1.00 97.69 367 LYS A CA 1
ATOM 2761 C C . LYS A 1 367 ? 10.578 -10.412 11.070 1.00 97.69 367 LYS A C 1
ATOM 2763 O O . LYS A 1 367 ? 9.420 -10.258 10.702 1.00 97.69 367 LYS A O 1
ATOM 2768 N N . LEU A 1 368 ? 11.504 -9.468 10.990 1.00 98.44 368 LEU A N 1
ATOM 2769 C CA . LEU A 1 368 ? 11.333 -8.206 10.278 1.00 98.44 368 LEU A CA 1
ATOM 2770 C C . LEU A 1 368 ? 12.326 -8.197 9.121 1.00 98.44 368 LEU A C 1
ATOM 2772 O O . LEU A 1 368 ? 13.470 -8.574 9.333 1.00 98.44 368 LEU A O 1
ATOM 2776 N N . ALA A 1 369 ? 11.907 -7.779 7.935 1.00 98.44 369 ALA A N 1
ATOM 2777 C CA . ALA A 1 369 ? 12.759 -7.641 6.763 1.00 98.44 369 ALA A CA 1
ATOM 2778 C C . ALA A 1 369 ? 12.563 -6.259 6.139 1.00 98.44 369 ALA A C 1
ATOM 2780 O O . ALA A 1 369 ? 11.437 -5.759 6.047 1.00 98.44 369 ALA A O 1
ATOM 2781 N N . TYR A 1 370 ? 13.661 -5.657 5.696 1.00 98.44 370 TYR A N 1
ATOM 2782 C CA . TYR A 1 370 ? 13.667 -4.348 5.056 1.00 98.44 370 TYR A CA 1
ATOM 2783 C C . TYR A 1 370 ? 13.981 -4.460 3.570 1.00 98.44 370 TYR A C 1
ATOM 2785 O O . TYR A 1 370 ? 14.829 -5.257 3.172 1.00 98.44 370 TYR A O 1
ATOM 2793 N N . TYR A 1 371 ? 13.350 -3.611 2.766 1.00 98.19 371 TYR A N 1
ATOM 2794 C CA . TYR A 1 371 ? 13.586 -3.509 1.331 1.00 98.19 371 TYR A CA 1
ATOM 2795 C C . TYR A 1 371 ? 14.010 -2.099 0.947 1.00 98.19 371 TYR A C 1
ATOM 2797 O O . TYR A 1 371 ? 13.489 -1.098 1.443 1.00 98.19 371 TYR A O 1
ATOM 2805 N N . THR A 1 372 ? 14.982 -2.032 0.052 1.00 96.69 372 THR A N 1
ATOM 2806 C CA . THR A 1 372 ? 15.507 -0.777 -0.474 1.00 96.69 372 THR A CA 1
ATOM 2807 C C . THR A 1 372 ? 14.539 -0.159 -1.481 1.00 96.69 372 THR A C 1
ATOM 2809 O O . THR A 1 372 ? 14.220 -0.801 -2.479 1.00 96.69 372 THR A O 1
ATOM 2812 N N . GLY A 1 373 ? 14.127 1.094 -1.248 1.00 96.00 373 GLY A N 1
ATOM 2813 C CA . GLY A 1 373 ? 13.300 1.877 -2.169 1.00 96.00 373 GLY A CA 1
ATOM 2814 C C . GLY A 1 373 ? 14.103 2.498 -3.315 1.00 96.00 373 GLY A C 1
ATOM 2815 O O . GLY A 1 373 ? 14.974 1.869 -3.915 1.00 96.00 373 GLY A O 1
ATOM 2816 N N . TYR A 1 374 ? 13.866 3.774 -3.617 1.00 95.56 374 TYR A N 1
ATOM 2817 C CA . TYR A 1 374 ? 14.434 4.442 -4.795 1.00 95.56 374 TYR A CA 1
ATOM 2818 C C . TYR A 1 374 ? 15.961 4.380 -4.949 1.00 95.56 374 TYR A C 1
ATOM 2820 O O . TYR A 1 374 ? 16.424 4.276 -6.090 1.00 95.56 374 TYR A O 1
ATOM 2828 N N . PRO A 1 375 ? 16.775 4.389 -3.876 1.00 94.50 375 PRO A N 1
ATOM 2829 C CA . PRO A 1 375 ? 18.224 4.287 -4.010 1.00 94.50 375 PRO A CA 1
ATOM 2830 C C . PRO A 1 375 ? 18.720 2.982 -4.653 1.00 94.50 375 PRO A C 1
ATOM 2832 O O . PRO A 1 375 ? 19.880 2.926 -5.067 1.00 94.50 375 PRO A O 1
ATOM 2835 N N . ILE A 1 376 ? 17.855 1.968 -4.795 1.00 93.69 376 ILE A N 1
ATOM 2836 C CA . ILE A 1 376 ? 18.148 0.675 -5.425 1.00 93.69 376 ILE A CA 1
ATOM 2837 C C . ILE A 1 376 ? 18.735 0.800 -6.838 1.00 93.69 376 ILE A C 1
ATOM 2839 O O . ILE A 1 376 ? 19.519 -0.055 -7.237 1.00 93.69 376 ILE A O 1
ATOM 2843 N N . ARG A 1 377 ? 18.444 1.885 -7.577 1.00 91.69 377 ARG A N 1
ATOM 2844 C CA . ARG A 1 377 ? 18.989 2.121 -8.933 1.00 91.69 377 ARG A CA 1
ATOM 2845 C C . ARG A 1 377 ? 20.515 2.165 -8.991 1.00 91.69 377 ARG A C 1
ATOM 2847 O O . ARG A 1 377 ? 21.089 1.964 -10.052 1.00 91.69 377 ARG A O 1
ATOM 2854 N N . GLN A 1 378 ? 21.173 2.445 -7.864 1.00 91.38 378 GLN A N 1
ATOM 2855 C CA . GLN A 1 378 ? 22.639 2.478 -7.765 1.00 91.38 378 GLN A CA 1
ATOM 2856 C C . GLN A 1 378 ? 23.270 1.086 -7.738 1.00 91.38 378 GLN A C 1
ATOM 2858 O O . GLN A 1 378 ? 24.490 0.971 -7.822 1.00 91.38 378 GLN A O 1
ATOM 2863 N N . LEU A 1 379 ? 22.466 0.046 -7.537 1.00 92.75 379 LEU A N 1
ATOM 2864 C CA . LEU A 1 379 ? 22.943 -1.320 -7.408 1.00 92.75 379 LEU A CA 1
ATOM 2865 C C . LEU A 1 379 ? 22.900 -2.024 -8.761 1.00 92.75 379 LEU A C 1
ATOM 2867 O O . LEU A 1 379 ? 22.309 -1.535 -9.724 1.00 92.75 379 LEU A O 1
ATOM 2871 N N . GLU A 1 380 ? 23.536 -3.182 -8.847 1.00 95.31 380 GLU A N 1
ATOM 2872 C CA . GLU A 1 380 ? 23.479 -3.994 -10.059 1.00 95.31 380 GLU A CA 1
ATOM 2873 C C . GLU A 1 380 ? 22.095 -4.655 -10.201 1.00 95.31 380 GLU A C 1
ATOM 2875 O O . GLU A 1 380 ? 21.475 -5.014 -9.199 1.00 95.31 380 GLU A O 1
ATOM 2880 N N . PRO A 1 381 ? 21.570 -4.830 -11.424 1.00 96.50 381 PRO A N 1
ATOM 2881 C CA . PRO A 1 381 ? 20.403 -5.673 -11.657 1.00 96.50 381 PRO A CA 1
ATOM 2882 C C . PRO A 1 381 ? 20.606 -7.081 -11.085 1.00 96.50 381 PRO A C 1
ATOM 2884 O O . PRO A 1 381 ? 21.621 -7.725 -11.354 1.00 96.50 381 PRO A O 1
ATOM 2887 N N . ASN A 1 382 ? 19.637 -7.573 -10.313 1.00 98.00 382 ASN A N 1
ATOM 2888 C CA . ASN A 1 382 ? 19.682 -8.911 -9.714 1.00 98.00 382 ASN A CA 1
ATOM 2889 C C . ASN A 1 382 ? 18.385 -9.719 -9.881 1.00 98.00 382 ASN A C 1
ATOM 2891 O O . ASN A 1 382 ? 18.343 -10.876 -9.473 1.00 98.00 382 ASN A O 1
ATOM 2895 N N . VAL A 1 383 ? 17.357 -9.147 -10.515 1.00 98.19 383 VAL A N 1
ATOM 2896 C CA . VAL A 1 383 ? 16.119 -9.843 -10.885 1.00 98.19 383 VAL A CA 1
ATOM 2897 C C . VAL A 1 383 ? 16.135 -10.058 -12.395 1.00 98.19 383 VAL A C 1
ATOM 2899 O O . VAL A 1 383 ? 16.251 -9.104 -13.161 1.00 98.19 383 VAL A O 1
ATOM 2902 N N . THR A 1 384 ? 16.065 -11.315 -12.839 1.00 97.44 384 THR A N 1
ATOM 2903 C CA . THR A 1 384 ? 16.198 -11.690 -14.259 1.00 97.44 384 THR A CA 1
ATOM 2904 C C . THR A 1 384 ? 15.275 -12.858 -14.614 1.00 97.44 384 THR A C 1
ATOM 2906 O O . THR A 1 384 ? 14.674 -13.466 -13.731 1.00 97.44 384 THR A O 1
ATOM 2909 N N . GLY A 1 385 ? 15.161 -13.184 -15.906 1.00 97.62 385 GLY A N 1
ATOM 2910 C CA . GLY A 1 385 ? 14.418 -14.359 -16.371 1.00 97.62 385 GLY A CA 1
ATOM 2911 C C . GLY A 1 385 ? 12.927 -14.303 -16.036 1.00 97.62 385 GLY A C 1
ATOM 2912 O O . GLY A 1 385 ? 12.303 -13.247 -16.150 1.00 97.62 385 GLY A O 1
ATOM 2913 N N . ASP A 1 386 ? 12.372 -15.444 -15.626 1.00 98.12 386 ASP A N 1
ATOM 2914 C CA . ASP A 1 386 ? 10.940 -15.596 -15.341 1.00 98.12 386 ASP A CA 1
ATOM 2915 C C . ASP A 1 386 ? 10.473 -14.700 -14.183 1.00 98.12 386 ASP A C 1
ATOM 2917 O O . ASP A 1 386 ? 9.372 -14.154 -14.246 1.00 98.12 386 ASP A O 1
ATOM 2921 N N . ASP A 1 387 ? 11.324 -14.474 -13.177 1.00 98.50 387 ASP A N 1
ATOM 2922 C CA . ASP A 1 387 ? 11.022 -13.573 -12.057 1.00 98.50 387 ASP A CA 1
ATOM 2923 C C . ASP A 1 387 ? 10.868 -12.125 -12.529 1.00 98.50 387 ASP A C 1
ATOM 2925 O O . ASP A 1 387 ? 9.909 -11.447 -12.157 1.00 98.50 387 ASP A O 1
ATOM 2929 N N . LEU A 1 388 ? 11.783 -11.652 -13.385 1.00 97.81 388 LEU A N 1
ATOM 2930 C CA . LEU A 1 388 ? 11.684 -10.310 -13.961 1.00 97.81 388 LEU A CA 1
ATOM 2931 C C . LEU A 1 388 ? 10.433 -10.187 -14.828 1.00 97.81 388 LEU A C 1
ATOM 2933 O O . LEU A 1 388 ? 9.687 -9.223 -14.684 1.00 97.81 388 LEU A O 1
ATOM 2937 N N . TYR A 1 389 ? 10.174 -11.178 -15.681 1.00 97.69 389 TYR A N 1
ATOM 2938 C CA . TYR A 1 389 ? 8.995 -11.178 -16.538 1.00 97.69 389 TYR A CA 1
ATOM 2939 C C . TYR A 1 389 ? 7.698 -11.117 -15.720 1.00 97.69 389 TYR A C 1
ATOM 2941 O O . TYR A 1 389 ? 6.837 -10.281 -15.989 1.00 97.69 389 TYR A O 1
ATOM 2949 N N . ALA A 1 390 ? 7.557 -11.958 -14.692 1.00 98.00 390 ALA A N 1
ATOM 2950 C CA . ALA A 1 390 ? 6.374 -11.976 -13.836 1.00 98.00 390 ALA A CA 1
ATOM 2951 C C . ALA A 1 390 ? 6.208 -10.665 -13.048 1.00 98.00 390 ALA A C 1
ATOM 2953 O O . ALA A 1 390 ? 5.094 -10.144 -12.942 1.00 98.00 390 ALA A O 1
ATOM 2954 N N . LYS A 1 391 ? 7.313 -10.095 -12.552 1.00 98.06 391 LYS A N 1
ATOM 2955 C CA . LYS A 1 391 ? 7.326 -8.786 -11.891 1.00 98.06 391 LYS A CA 1
ATOM 2956 C C . LYS A 1 391 ? 6.878 -7.663 -12.826 1.00 98.06 391 LYS A C 1
ATOM 2958 O O . LYS A 1 391 ? 6.052 -6.841 -12.433 1.00 98.06 391 LYS A O 1
ATOM 2963 N N . GLU A 1 392 ? 7.368 -7.652 -14.063 1.00 97.31 392 GLU A N 1
ATOM 2964 C CA . GLU A 1 392 ? 6.943 -6.707 -15.097 1.00 97.31 392 GLU A CA 1
ATOM 2965 C C . GLU A 1 392 ? 5.453 -6.848 -15.423 1.00 97.31 392 GLU A C 1
ATOM 2967 O O . GLU A 1 392 ? 4.750 -5.843 -15.450 1.00 97.31 392 GLU A O 1
ATOM 2972 N N . GLN A 1 393 ? 4.939 -8.071 -15.616 1.00 97.50 393 GLN A N 1
ATOM 2973 C CA . GLN A 1 393 ? 3.513 -8.275 -15.910 1.00 97.50 393 GLN A CA 1
ATOM 2974 C C . GLN A 1 393 ? 2.611 -7.765 -14.780 1.00 97.50 393 GLN A C 1
ATOM 2976 O O . GLN A 1 393 ? 1.628 -7.074 -15.048 1.00 97.50 393 GLN A O 1
ATOM 2981 N N . ALA A 1 394 ? 2.971 -8.042 -13.523 1.00 97.38 394 ALA A N 1
ATOM 2982 C CA . ALA A 1 394 ? 2.233 -7.532 -12.373 1.00 97.38 394 ALA A CA 1
ATOM 2983 C C . ALA A 1 394 ? 2.24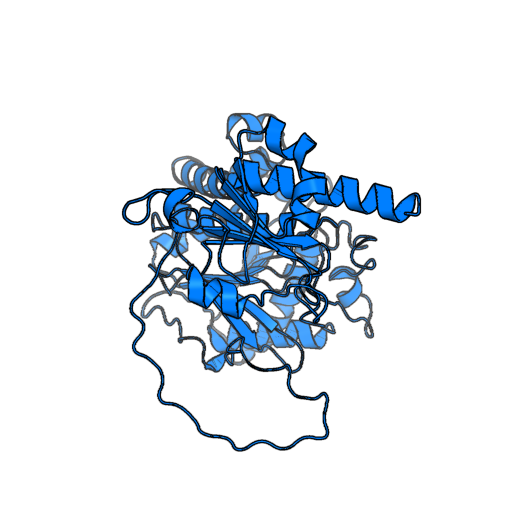2 -5.997 -12.320 1.00 97.38 394 ALA A C 1
ATOM 2985 O O . ALA A 1 394 ? 1.195 -5.376 -12.138 1.00 97.38 394 ALA A O 1
ATOM 2986 N N . PHE A 1 395 ? 3.400 -5.371 -12.550 1.00 97.62 395 PHE A N 1
ATOM 2987 C CA . PHE A 1 395 ? 3.501 -3.913 -12.586 1.00 97.62 395 PHE A CA 1
ATOM 2988 C C . PHE A 1 395 ? 2.747 -3.295 -13.776 1.00 97.62 395 PHE A C 1
ATOM 2990 O O . PHE A 1 395 ? 2.143 -2.232 -13.646 1.00 97.62 395 PHE A O 1
ATOM 2997 N N . PHE A 1 396 ? 2.707 -3.955 -14.935 1.00 93.19 396 PHE A N 1
ATOM 2998 C CA . PHE A 1 396 ? 1.941 -3.456 -16.079 1.00 93.19 396 PHE A CA 1
ATOM 2999 C C . PHE A 1 396 ? 0.431 -3.605 -15.879 1.00 93.19 396 PHE A C 1
ATOM 3001 O O . PHE A 1 396 ? -0.314 -2.723 -16.306 1.00 93.19 396 PHE A O 1
ATOM 3008 N N . ALA A 1 397 ? -0.028 -4.638 -15.167 1.00 84.44 397 ALA A N 1
ATOM 3009 C CA . ALA A 1 397 ? -1.420 -4.721 -14.727 1.00 84.44 397 ALA A CA 1
ATOM 3010 C C . ALA A 1 397 ? -1.790 -3.540 -13.808 1.00 84.44 397 ALA A C 1
ATOM 3012 O O . ALA A 1 397 ? -2.829 -2.915 -14.017 1.00 84.44 397 ALA A O 1
ATOM 3013 N N . TYR A 1 398 ? -0.903 -3.167 -12.875 1.00 89.75 398 TYR A N 1
ATOM 3014 C CA . TYR A 1 398 ? -1.047 -1.950 -12.066 1.00 89.75 398 TYR A CA 1
ATOM 3015 C C . TYR A 1 398 ? -1.102 -0.681 -12.932 1.00 89.75 398 TYR A C 1
ATOM 3017 O O . TYR A 1 398 ? -2.009 0.138 -12.787 1.00 89.75 398 TYR A O 1
ATOM 3025 N N . SER A 1 399 ? -0.180 -0.545 -13.892 1.00 81.69 399 SER A N 1
ATOM 3026 C CA . SER A 1 399 ? -0.052 0.652 -14.738 1.00 81.69 399 SER A CA 1
ATOM 3027 C C . SER A 1 399 ? -1.298 0.981 -15.568 1.00 81.69 399 SER A C 1
ATOM 3029 O O . SER A 1 399 ? -1.492 2.130 -15.953 1.00 81.69 399 SER A O 1
ATOM 3031 N N . GLY A 1 400 ? -2.172 -0.003 -15.820 1.00 71.12 400 GLY A N 1
ATOM 3032 C CA . GLY A 1 400 ? -3.453 0.224 -16.494 1.00 71.12 400 GLY A CA 1
ATOM 3033 C C . GLY A 1 400 ? -4.379 1.185 -15.738 1.00 71.12 400 GLY A C 1
ATOM 3034 O O . GLY A 1 400 ? -5.295 1.738 -16.343 1.00 71.12 400 GLY A O 1
ATOM 3035 N N . TYR A 1 401 ? -4.116 1.407 -14.447 1.00 83.44 401 TYR A N 1
ATOM 3036 C CA . TYR A 1 401 ? -4.904 2.259 -13.559 1.00 83.44 401 TYR A CA 1
ATOM 3037 C C . TYR A 1 401 ? -4.120 3.446 -12.976 1.00 83.44 401 TYR A C 1
ATOM 3039 O O . TYR A 1 401 ? -4.705 4.282 -12.287 1.00 83.44 401 TYR A O 1
ATOM 3047 N N . ASP A 1 402 ? -2.823 3.559 -13.277 1.00 78.25 402 ASP A N 1
ATOM 3048 C CA . ASP A 1 402 ? -1.977 4.679 -12.863 1.00 78.25 402 ASP A CA 1
ATOM 3049 C C . ASP A 1 402 ? -1.338 5.338 -14.101 1.00 78.25 402 ASP A C 1
ATOM 3051 O O . ASP A 1 402 ? -0.367 4.823 -14.662 1.00 78.25 402 ASP A O 1
ATOM 3055 N N . PRO A 1 403 ? -1.859 6.490 -14.561 1.00 74.12 403 PRO A N 1
ATOM 3056 C CA . PRO A 1 403 ? -1.395 7.117 -15.795 1.00 74.12 403 PRO A CA 1
ATOM 3057 C C . PRO A 1 403 ? -0.006 7.765 -15.676 1.00 74.12 403 PRO A C 1
ATOM 3059 O O . PRO A 1 403 ? 0.539 8.216 -16.690 1.00 74.12 403 PRO A O 1
ATOM 3062 N N . PHE A 1 404 ? 0.569 7.866 -14.472 1.00 78.50 404 PHE A N 1
ATOM 3063 C CA . PHE A 1 404 ? 1.866 8.514 -14.275 1.00 78.50 404 PHE A CA 1
ATOM 3064 C C . PHE A 1 404 ? 3.044 7.546 -14.381 1.00 78.50 404 PHE A C 1
ATOM 3066 O O . PHE A 1 404 ? 4.167 7.988 -14.650 1.00 78.50 404 PHE A O 1
ATOM 3073 N N . VAL A 1 405 ? 2.799 6.241 -14.276 1.00 82.94 405 VAL A N 1
ATOM 3074 C CA . VAL A 1 405 ? 3.844 5.222 -14.411 1.00 82.94 405 VAL A CA 1
ATOM 3075 C C . VAL A 1 405 ? 4.003 4.747 -15.859 1.00 82.94 405 VAL A C 1
ATOM 3077 O O . VAL A 1 405 ? 3.224 5.070 -16.756 1.00 82.94 405 VAL A O 1
ATOM 3080 N N . CYS A 1 406 ? 5.077 4.011 -16.135 1.00 82.12 406 CYS A N 1
ATOM 3081 C CA . CYS A 1 406 ? 5.250 3.351 -17.427 1.00 82.12 406 CYS A CA 1
ATOM 3082 C C . CYS A 1 406 ? 4.437 2.046 -17.487 1.00 82.12 406 CYS A C 1
ATOM 3084 O O . CYS A 1 406 ? 4.361 1.321 -16.501 1.00 82.12 406 CYS A O 1
ATOM 3086 N N . GLY A 1 407 ? 3.872 1.724 -18.657 1.00 83.56 407 GLY A N 1
ATOM 3087 C CA . GLY A 1 407 ? 3.022 0.532 -18.827 1.00 83.56 407 GLY A CA 1
ATOM 3088 C C . GLY A 1 407 ? 3.549 -0.548 -19.770 1.00 83.56 407 GLY A C 1
ATOM 3089 O O . GLY A 1 407 ? 2.814 -1.455 -20.141 1.00 83.56 407 GLY A O 1
ATOM 3090 N N . THR A 1 408 ? 4.805 -0.446 -20.216 1.00 82.69 408 THR A N 1
ATOM 3091 C CA . THR A 1 408 ? 5.464 -1.495 -21.014 1.00 82.69 408 THR A CA 1
ATOM 3092 C C . THR A 1 408 ? 6.956 -1.525 -20.721 1.00 82.69 408 THR A C 1
ATOM 3094 O O . THR A 1 408 ? 7.538 -0.481 -20.420 1.00 82.69 408 THR A O 1
ATOM 3097 N N . ALA A 1 409 ? 7.604 -2.675 -20.926 1.00 86.31 409 ALA A N 1
ATOM 3098 C CA . ALA A 1 409 ? 9.048 -2.822 -20.737 1.00 86.31 409 ALA A CA 1
ATOM 3099 C C . ALA A 1 409 ? 9.846 -1.793 -21.556 1.00 86.31 409 ALA A C 1
ATOM 3101 O O . ALA A 1 409 ? 10.760 -1.156 -21.041 1.00 86.31 409 ALA A O 1
ATOM 3102 N N . SER A 1 410 ? 9.448 -1.529 -22.808 1.00 85.06 410 SER A N 1
ATOM 3103 C CA . SER A 1 410 ? 10.088 -0.502 -23.641 1.00 85.06 410 SER A CA 1
ATOM 3104 C C . SER A 1 410 ? 9.934 0.914 -23.081 1.00 85.06 410 SER A C 1
ATOM 3106 O O . SER A 1 410 ? 10.888 1.690 -23.104 1.00 85.06 410 SER A O 1
ATOM 3108 N N . LEU A 1 411 ? 8.750 1.262 -22.563 1.00 85.38 411 LEU A N 1
ATOM 3109 C CA . LEU A 1 411 ? 8.522 2.582 -21.974 1.00 85.38 411 LEU A CA 1
ATOM 3110 C C . LEU A 1 411 ? 9.279 2.723 -20.651 1.00 85.38 411 LEU A C 1
ATOM 3112 O O . LEU A 1 411 ? 9.905 3.758 -20.432 1.00 85.38 411 LEU A O 1
ATOM 3116 N N . CYS A 1 412 ? 9.290 1.680 -19.823 1.00 88.12 412 CYS A N 1
ATOM 3117 C CA . CYS A 1 412 ? 10.039 1.647 -18.570 1.00 88.12 412 CYS A CA 1
ATOM 3118 C C . CYS A 1 412 ? 11.554 1.628 -18.780 1.00 88.12 412 CYS A C 1
ATOM 3120 O O . CYS A 1 412 ? 12.277 2.151 -17.955 1.00 88.12 412 CYS A O 1
ATOM 3122 N N . ALA A 1 413 ? 12.066 1.074 -19.877 1.00 85.62 413 ALA A N 1
ATOM 3123 C CA . ALA A 1 413 ? 13.485 1.196 -20.207 1.00 85.62 413 ALA A CA 1
ATOM 3124 C C . ALA A 1 413 ? 13.837 2.618 -20.685 1.00 85.62 413 ALA A C 1
ATOM 3126 O O . ALA A 1 413 ? 14.935 3.110 -20.436 1.00 85.62 413 ALA A O 1
ATOM 3127 N N . SER A 1 414 ? 12.907 3.291 -21.377 1.00 81.75 414 SER A N 1
ATOM 3128 C CA . SER A 1 414 ? 13.115 4.653 -21.895 1.00 81.75 414 SER A CA 1
ATOM 3129 C C . SER A 1 414 ? 13.031 5.735 -20.817 1.00 81.75 414 SER A C 1
ATOM 3131 O O . SER A 1 414 ? 13.738 6.742 -20.881 1.00 81.75 414 SER A O 1
ATOM 3133 N N . ARG A 1 415 ? 12.177 5.522 -19.813 1.00 71.06 415 ARG A N 1
ATOM 3134 C CA . ARG A 1 415 ? 12.137 6.304 -18.586 1.00 71.06 415 ARG A CA 1
ATOM 3135 C C . ARG A 1 415 ? 13.026 5.552 -17.610 1.00 71.06 415 ARG A C 1
ATOM 3137 O O . ARG A 1 415 ? 12.564 4.596 -17.015 1.00 71.06 415 ARG A O 1
ATOM 3144 N N . GLY A 1 416 ? 14.308 5.909 -17.493 1.00 64.44 416 GLY A N 1
ATOM 3145 C CA . GLY A 1 416 ? 15.296 5.178 -16.670 1.00 64.44 416 GLY A CA 1
ATOM 3146 C C . GLY A 1 416 ? 14.972 5.111 -15.172 1.00 64.44 416 GLY A C 1
ATOM 3147 O O . GLY A 1 416 ? 15.835 4.852 -14.349 1.00 64.44 416 GLY A O 1
ATOM 3148 N N . ASP A 1 417 ? 13.738 5.417 -14.799 1.00 82.25 417 ASP A N 1
ATOM 3149 C CA . ASP A 1 417 ? 13.249 5.475 -13.464 1.00 82.25 417 ASP A CA 1
ATOM 3150 C C . ASP A 1 417 ? 12.673 4.109 -13.017 1.00 82.25 417 ASP A C 1
ATOM 3152 O O . ASP A 1 417 ? 13.276 3.414 -12.194 1.00 82.25 417 ASP A O 1
ATOM 3156 N N . TYR A 1 418 ? 11.554 3.681 -13.591 1.00 86.69 418 TYR A N 1
ATOM 3157 C CA . TYR A 1 418 ? 10.879 2.428 -13.256 1.00 86.69 418 TYR A CA 1
ATOM 3158 C C . TYR A 1 418 ? 11.583 1.196 -13.832 1.00 86.69 418 TYR A C 1
ATOM 3160 O O . TYR A 1 418 ? 11.612 0.155 -13.178 1.00 86.69 418 TYR A O 1
ATOM 3168 N N . GLY A 1 419 ? 12.213 1.295 -15.010 1.00 87.50 419 GLY A N 1
ATOM 3169 C CA . GLY A 1 419 ? 12.998 0.183 -15.568 1.00 87.50 419 GLY A CA 1
ATOM 3170 C C . GLY A 1 419 ? 14.161 -0.231 -14.663 1.00 87.50 419 GLY A C 1
ATOM 3171 O O . GLY A 1 419 ? 14.461 -1.421 -14.525 1.00 87.50 419 GLY A O 1
ATOM 3172 N N . ASP A 1 420 ? 14.765 0.737 -13.969 1.00 92.56 420 ASP A N 1
ATOM 3173 C CA . ASP A 1 420 ? 15.814 0.441 -13.000 1.00 92.56 420 ASP A CA 1
ATOM 3174 C C . ASP A 1 420 ? 15.280 -0.241 -11.734 1.00 92.56 420 ASP A C 1
ATOM 3176 O O . ASP A 1 420 ? 15.986 -1.048 -11.130 1.00 92.56 420 ASP A O 1
ATOM 3180 N N . TYR A 1 421 ? 14.038 0.037 -11.342 1.00 95.50 421 TYR A N 1
ATOM 3181 C CA . TYR A 1 421 ? 13.400 -0.622 -10.201 1.00 95.50 421 TYR A CA 1
ATOM 3182 C C . TYR A 1 421 ? 13.002 -2.063 -10.517 1.00 95.50 421 TYR A C 1
ATOM 3184 O O . TYR A 1 421 ? 13.253 -2.966 -9.724 1.00 95.50 421 TYR A O 1
ATOM 3192 N N . LEU A 1 422 ? 12.417 -2.301 -11.693 1.00 96.00 422 LEU A N 1
ATOM 3193 C CA . LEU A 1 422 ? 11.869 -3.610 -12.051 1.00 96.00 422 LEU A CA 1
ATOM 3194 C C . LEU A 1 422 ? 12.945 -4.704 -12.078 1.00 96.00 422 LEU A C 1
ATOM 3196 O O . LEU A 1 422 ? 12.726 -5.796 -11.562 1.00 96.00 422 LEU A O 1
ATOM 3200 N N . SER A 1 423 ? 14.142 -4.387 -12.566 1.00 96.06 423 SER A N 1
ATOM 3201 C CA . SER A 1 423 ? 15.271 -5.325 -12.654 1.00 96.06 423 SER A CA 1
ATOM 3202 C C . SER A 1 423 ? 16.027 -5.566 -11.336 1.00 96.06 423 SER A C 1
ATOM 3204 O O . SER A 1 423 ? 17.056 -6.251 -11.326 1.00 96.06 423 SER A O 1
ATOM 3206 N N . ARG A 1 424 ? 15.548 -5.015 -10.211 1.00 97.38 424 ARG A N 1
ATOM 3207 C CA . ARG A 1 424 ? 16.245 -5.060 -8.920 1.00 97.38 424 ARG A CA 1
ATOM 3208 C C . ARG A 1 424 ? 15.323 -5.379 -7.750 1.00 97.38 424 ARG A C 1
ATOM 3210 O O . ARG A 1 424 ? 14.172 -4.963 -7.708 1.00 97.38 424 ARG A O 1
ATOM 3217 N N . GLN A 1 425 ? 15.869 -6.071 -6.762 1.00 97.75 425 GLN A N 1
ATOM 3218 C CA . GLN A 1 425 ? 15.295 -6.223 -5.432 1.00 97.75 425 GLN A CA 1
ATOM 3219 C C . GLN A 1 425 ? 16.433 -6.369 -4.428 1.00 97.75 425 GLN A C 1
ATOM 3221 O O . GLN A 1 425 ? 17.261 -7.265 -4.555 1.00 97.75 425 GLN A O 1
ATOM 3226 N N . TYR A 1 426 ? 16.453 -5.535 -3.393 1.00 96.94 426 TYR A N 1
ATOM 3227 C CA . TYR A 1 426 ? 17.468 -5.626 -2.350 1.00 96.94 426 TYR A CA 1
ATOM 3228 C C . TYR A 1 426 ? 16.813 -5.669 -0.982 1.00 96.94 426 TYR A C 1
ATOM 3230 O O . TYR A 1 426 ? 16.236 -4.686 -0.520 1.00 96.94 426 TYR A O 1
ATOM 3238 N N . ARG A 1 427 ? 16.929 -6.842 -0.364 1.00 96.38 427 ARG A N 1
ATOM 3239 C CA . ARG A 1 427 ? 16.423 -7.173 0.961 1.00 96.38 427 ARG A CA 1
ATOM 3240 C C . ARG A 1 427 ? 17.550 -7.123 1.990 1.00 96.38 427 ARG A C 1
ATOM 3242 O O . ARG A 1 427 ? 18.676 -7.524 1.705 1.00 96.38 427 ARG A O 1
ATOM 3249 N N . THR A 1 428 ? 17.244 -6.650 3.192 1.00 93.69 428 THR A N 1
ATOM 3250 C CA . THR A 1 428 ? 18.118 -6.697 4.369 1.00 93.69 428 THR A CA 1
ATOM 3251 C C . THR A 1 428 ? 17.337 -7.263 5.548 1.00 93.69 428 THR A C 1
ATOM 3253 O O . THR A 1 428 ? 16.332 -6.685 5.962 1.00 93.69 428 THR A O 1
ATOM 3256 N N . ASP A 1 429 ? 17.814 -8.374 6.102 1.00 86.75 429 ASP A N 1
ATOM 3257 C CA . ASP A 1 429 ? 17.322 -8.908 7.371 1.00 86.75 429 ASP A CA 1
ATOM 3258 C C . ASP A 1 429 ? 18.190 -8.329 8.519 1.00 86.75 429 ASP A C 1
ATOM 3260 O O . ASP A 1 429 ? 19.417 -8.300 8.376 1.00 86.75 429 ASP A O 1
ATOM 3264 N N . PRO A 1 430 ? 17.590 -7.804 9.604 1.00 72.38 430 PRO A N 1
ATOM 3265 C CA . PRO A 1 430 ? 18.280 -7.131 10.706 1.00 72.38 430 PRO A CA 1
ATOM 3266 C C . PRO A 1 430 ? 19.058 -8.058 11.649 1.00 72.38 430 PRO A C 1
ATOM 3268 O O . PRO A 1 430 ? 18.743 -9.270 11.723 1.00 72.38 430 PRO A O 1
#

Sequence (430 aa):
MSVSETNNLVERNASVTQALVDHHATNLVGDFRRLLTLQQPVANGATTMITLDGCPTAANAQTAMGARHGQGSFAYLLTNVSGNAGHGCSLQATYAAYGRPSAVTITAGTSEQPLEALLFYDHGVQHRTARPPRPLQIFARPTQDLTVYNDAVQQLALSDLPPSACPGHNNIVQVVAHQDDDLLFMNPDLLHSIQQGDCIRTVYLTAGDAGNSNYYWLGRERGAEAAYASLTGLPDEWTNQTVKLGTREFATIVTSTSNPGISLLFLHLPDGGSGGGFGSTGNESISRLISRADASIKTVDGQSSYSYGQLVLALEKIFDAYRPTEVRTQLTYDFGAMYTDHSDHKSAGQLAATAFMAFRTDNPTAKLAYYTGYPIRQLEPNVTGDDLYAKEQAFFAYSGYDPFVCGTASLCASRGDYGDYLSRQYRTDP

pLDDT: mean 78.72, std 20.52, range [25.16, 98.94]

Radius of gyration: 23.95 Å; chains: 1; bounding box: 71×60×52 Å

Secondary structure (DSSP, 8-state):
--HHHHHHHHHHHHHHHHHHHHTT-SEEEE-HHHHHHHHHHHHTTTPEEEEBSSSS-BTTTTTSS-SSTT---EEEEEE-TTS--SS---HHHHHHHH---SEEEEEEE-SSSEEEEEEEETT------PPPPPP----------S-----SS--EEGGGS-----TTS-EEEEEESSTT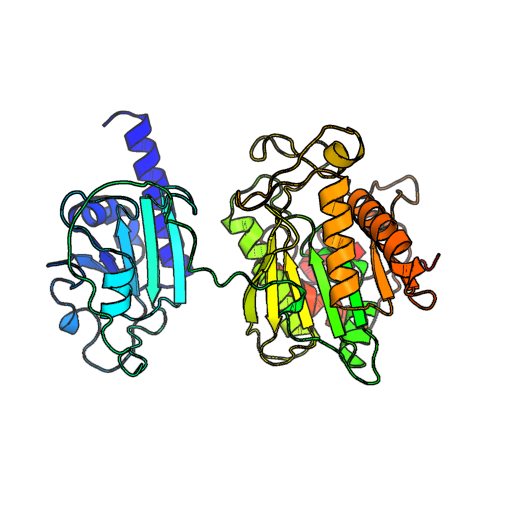HHHHHSTTHHHHHHHTT-EEEEEEEE---TT--HHHHHHHHHHHHHHHHHHHTS-S-EEEEEEESSSS-EEEEEEESS-TTEEEEEEEEPP-TTTT--GGGTT--HHHHHH-TT-EEE-TTSS-EEEHHHHHHHHHHHHHHH--SEEEEE-SS--SSS-PPPHHHHHHHHHHHHHHHHHTTS-TT-EEEEE--GGGGGSPP---HHHHHHHHHHHHHHHTT-TTS--SHHHHHHSTTHHHHHT---EE--

Foldseek 3Di:
DDPVVVVLLVQLLVLVQVVCVVLVAQEEEEAPVNVVSNVVVNVVVNHHYFHCPAVPHTPCNCPVQDPDDFDHKHKYKAAQQDDDDDRHDHPVSVCVVANAAPDKAQSDDAPVGRRIIIGIHSRTGDDDPDDDDDDDDDDDDDDDDPPPPDDDQPADALLRQPQLDQPPAFEEEEFEAFLCFCLQAVPPVVLVSVVVSYQYEYEHQALACLLPDPLQSVLSNLLSLLLVCLSNVHDSDWDWHWYDLDPQFIWIKIADPVRNSYIYIYRQWAFCFQPQGDVSLVSDDLSCLVVDQPDKTAGPNRRHIDRLVSLLSSLLSVCVSRVGLEYEAADLADDDDPDGFGPSRNSSLVSNVSSVVVNCVVVVNRFYKYTYGQNLLVDDQDQDDPRLVSSLSSNLSSCVSNVVDDNDLVRCVVVVRSNSSSRDYDMDTD